Protein AF-A0A3A5L560-F1 (afdb_monomer)

Structure (mmCIF, N/CA/C/O backbone):
data_AF-A0A3A5L560-F1
#
_entry.id   AF-A0A3A5L560-F1
#
loop_
_atom_site.group_PDB
_atom_site.id
_atom_site.type_symbol
_atom_site.label_atom_id
_atom_site.label_alt_id
_atom_site.label_comp_id
_atom_site.label_asym_id
_atom_site.label_entity_id
_atom_site.label_seq_id
_atom_site.pdbx_PDB_ins_code
_atom_site.Cartn_x
_atom_site.Cartn_y
_atom_site.Cartn_z
_atom_site.occupancy
_atom_site.B_iso_or_equiv
_atom_site.auth_seq_id
_atom_site.auth_comp_id
_atom_site.auth_asym_id
_atom_site.auth_atom_id
_atom_site.pdbx_PDB_model_num
ATOM 1 N N . MET A 1 1 ? 3.847 25.714 -6.279 1.00 70.25 1 MET A N 1
ATOM 2 C CA . MET A 1 1 ? 3.302 24.341 -6.304 1.00 70.25 1 MET A CA 1
ATOM 3 C C . MET A 1 1 ? 4.358 23.469 -5.658 1.00 70.25 1 MET A C 1
ATOM 5 O O . MET A 1 1 ? 5.496 23.579 -6.091 1.00 70.25 1 MET A O 1
ATOM 9 N N . GLY A 1 2 ? 4.025 22.752 -4.581 1.00 91.38 2 GLY A N 1
ATOM 10 C CA . GLY A 1 2 ? 4.997 21.908 -3.873 1.00 91.38 2 GLY A CA 1
ATOM 11 C C . GLY A 1 2 ? 5.401 20.691 -4.706 1.00 91.38 2 GLY A C 1
ATOM 12 O O . GLY A 1 2 ? 4.668 20.297 -5.620 1.00 91.38 2 GLY A O 1
ATOM 13 N N . LYS A 1 3 ? 6.549 20.093 -4.386 1.00 93.88 3 LYS A N 1
ATOM 14 C CA . LYS A 1 3 ? 7.107 18.926 -5.090 1.00 93.88 3 LYS A CA 1
ATOM 15 C C . LYS A 1 3 ? 6.151 17.739 -5.115 1.00 93.88 3 LYS A C 1
ATOM 17 O O . LYS A 1 3 ? 5.988 17.129 -6.163 1.00 93.88 3 LYS A O 1
ATOM 22 N N . ALA A 1 4 ? 5.452 17.468 -4.008 1.00 94.12 4 ALA A N 1
ATOM 23 C CA . ALA A 1 4 ? 4.474 16.381 -3.933 1.00 94.12 4 ALA A CA 1
ATOM 24 C C . ALA A 1 4 ? 3.398 16.479 -5.029 1.00 94.12 4 ALA A C 1
ATOM 26 O O . ALA A 1 4 ? 3.072 15.490 -5.679 1.00 94.12 4 ALA A O 1
ATOM 27 N N . THR A 1 5 ? 2.863 17.683 -5.252 1.00 95.62 5 THR A N 1
ATOM 28 C CA . THR A 1 5 ? 1.867 17.950 -6.297 1.00 95.62 5 THR A CA 1
ATOM 29 C C . THR A 1 5 ? 2.475 17.922 -7.695 1.00 95.62 5 THR A C 1
ATOM 31 O O . THR A 1 5 ? 1.837 17.431 -8.622 1.00 95.62 5 THR A O 1
ATOM 34 N N . ASP A 1 6 ? 3.680 18.471 -7.875 1.00 95.06 6 ASP A N 1
ATOM 35 C CA . ASP A 1 6 ? 4.333 18.480 -9.190 1.00 95.06 6 ASP A CA 1
ATOM 36 C C . ASP A 1 6 ? 4.638 17.052 -9.656 1.00 95.06 6 ASP A C 1
ATOM 38 O O . ASP A 1 6 ? 4.265 16.691 -10.766 1.00 95.06 6 ASP A O 1
ATOM 42 N N . GLU A 1 7 ? 5.188 16.208 -8.780 1.00 94.00 7 GLU A N 1
ATOM 43 C CA . GLU A 1 7 ? 5.468 14.797 -9.071 1.00 94.00 7 GLU A CA 1
ATOM 44 C C . GLU A 1 7 ? 4.196 13.985 -9.347 1.00 94.00 7 GLU A C 1
ATOM 46 O O . GLU A 1 7 ? 4.206 13.111 -10.209 1.00 94.00 7 GLU A O 1
ATOM 51 N N . PHE A 1 8 ? 3.088 14.287 -8.661 1.00 95.56 8 PHE A N 1
ATOM 52 C CA . PHE A 1 8 ? 1.801 13.631 -8.911 1.00 95.56 8 PHE A CA 1
ATOM 53 C C . PHE A 1 8 ? 1.216 14.000 -10.283 1.00 95.56 8 PHE A C 1
ATOM 55 O O . PHE A 1 8 ? 0.609 13.169 -10.955 1.00 95.56 8 PHE A O 1
ATOM 62 N N . ARG A 1 9 ? 1.399 15.250 -10.721 1.00 95.88 9 ARG A N 1
ATOM 63 C CA . ARG A 1 9 ? 0.855 15.763 -11.991 1.00 95.88 9 ARG A CA 1
ATOM 64 C C . ARG A 1 9 ? 1.795 15.581 -13.182 1.00 95.88 9 ARG A C 1
ATOM 66 O O . ARG A 1 9 ? 1.352 15.738 -14.316 1.00 95.88 9 ARG A O 1
ATOM 73 N N . LYS A 1 10 ? 3.086 15.349 -12.936 1.00 92.81 10 LYS A N 1
ATOM 74 C CA . LYS A 1 10 ? 4.141 15.282 -13.954 1.00 92.81 10 LYS A CA 1
ATOM 75 C C . LYS A 1 10 ? 5.184 14.230 -13.596 1.00 92.81 10 LYS A C 1
ATOM 77 O O . LYS A 1 10 ? 6.351 14.545 -13.355 1.00 92.81 10 LYS A O 1
ATOM 82 N N . ARG A 1 11 ? 4.780 12.967 -13.581 1.00 86.12 11 ARG A N 1
ATOM 83 C CA . ARG A 1 11 ? 5.728 11.866 -13.405 1.00 86.12 11 ARG A CA 1
ATOM 84 C C . ARG A 1 11 ? 6.381 11.529 -14.735 1.00 86.12 11 ARG A C 1
ATOM 86 O O . ARG A 1 11 ? 5.672 11.348 -15.716 1.00 86.12 11 ARG A O 1
ATOM 93 N N . ASP A 1 12 ? 7.707 11.441 -14.778 1.00 82.75 12 ASP A N 1
ATOM 94 C CA . ASP A 1 12 ? 8.403 10.925 -15.962 1.00 82.75 12 ASP A CA 1
ATOM 95 C C . ASP A 1 12 ? 7.955 9.478 -16.219 1.00 82.75 12 ASP A C 1
ATOM 97 O O . ASP A 1 12 ? 7.990 8.641 -15.316 1.00 82.75 12 ASP A O 1
ATOM 101 N N . ASN A 1 13 ? 7.496 9.198 -17.435 1.00 78.81 13 ASN A N 1
ATOM 102 C CA . ASN A 1 13 ? 6.993 7.887 -17.837 1.00 78.81 13 ASN A CA 1
ATOM 103 C C . ASN A 1 13 ? 8.085 6.957 -18.390 1.00 78.81 13 ASN A C 1
ATOM 105 O O . ASN A 1 13 ? 7.771 5.980 -19.075 1.00 78.81 13 ASN A O 1
ATOM 109 N N . GLU A 1 14 ? 9.358 7.293 -18.159 1.00 75.44 14 GLU A N 1
ATOM 110 C CA . GLU A 1 14 ? 10.564 6.583 -18.612 1.00 75.44 14 GLU A CA 1
ATOM 111 C C . GLU A 1 14 ? 10.740 6.554 -20.145 1.00 75.44 14 GLU A C 1
ATOM 113 O O . GLU A 1 14 ? 11.771 6.118 -20.655 1.00 75.44 14 GLU A O 1
ATOM 118 N N . LYS A 1 15 ? 9.755 7.050 -20.904 1.00 73.75 15 LYS A N 1
ATOM 119 C CA . LYS A 1 15 ? 9.735 7.114 -22.374 1.00 73.75 15 LYS A CA 1
ATOM 120 C C . LYS A 1 15 ? 9.919 8.539 -22.895 1.00 73.75 15 LYS A C 1
ATOM 122 O O . LYS A 1 15 ? 9.668 8.795 -24.073 1.00 73.75 15 LYS A O 1
ATOM 127 N N . GLY A 1 16 ? 10.350 9.464 -22.036 1.00 72.19 16 GLY A N 1
ATOM 128 C CA . GLY A 1 16 ? 10.574 10.866 -22.389 1.00 72.19 16 GLY A CA 1
ATOM 129 C C . GLY A 1 16 ? 9.298 11.710 -22.436 1.00 72.19 16 GLY A C 1
ATOM 130 O O . GLY A 1 16 ? 9.260 12.718 -23.142 1.00 72.19 16 GLY A O 1
ATOM 131 N N . GLY A 1 17 ? 8.250 11.305 -21.714 1.00 83.38 17 GLY A N 1
ATOM 132 C CA . GLY A 1 17 ? 7.018 12.068 -21.522 1.00 83.38 17 GLY A CA 1
ATOM 133 C C . GLY A 1 17 ? 6.608 12.138 -20.052 1.00 83.38 17 GLY A C 1
ATOM 134 O O . GLY A 1 17 ? 7.238 11.533 -19.190 1.00 83.38 17 GLY A O 1
ATOM 135 N N . PHE A 1 18 ? 5.530 12.870 -19.772 1.00 88.88 18 PHE A N 1
ATOM 136 C CA . PHE A 1 18 ? 4.967 12.972 -18.427 1.00 88.88 18 PHE A CA 1
ATOM 137 C C . PHE A 1 18 ? 3.609 12.274 -18.351 1.00 88.88 18 PHE A C 1
ATOM 139 O O . PHE A 1 18 ? 2.802 12.391 -19.272 1.00 88.88 18 PHE A O 1
ATOM 146 N N . GLU A 1 19 ? 3.358 11.584 -17.245 1.00 91.12 19 GLU A N 1
ATOM 147 C CA . GLU A 1 19 ? 2.057 11.052 -16.855 1.00 91.12 19 GLU A CA 1
ATOM 148 C C . GLU A 1 19 ? 1.469 11.895 -15.716 1.00 91.12 19 GLU A C 1
ATOM 150 O O . GLU A 1 19 ? 2.145 12.215 -14.734 1.00 91.12 19 GLU A O 1
ATOM 155 N N . ASP A 1 20 ? 0.192 12.252 -15.855 1.00 95.00 20 ASP A N 1
ATOM 156 C CA . ASP A 1 20 ? -0.577 12.947 -14.825 1.00 95.00 20 ASP A CA 1
ATOM 157 C C . ASP A 1 20 ? -1.420 11.922 -14.059 1.00 95.00 20 ASP A C 1
ATOM 159 O O . ASP A 1 20 ? -2.292 11.256 -14.623 1.00 95.00 20 ASP A O 1
ATOM 163 N N . CYS A 1 21 ? -1.183 11.775 -12.754 1.00 94.50 21 CYS A N 1
ATOM 164 C CA . CYS A 1 21 ? -1.896 10.801 -11.927 1.00 94.50 21 CYS A CA 1
ATOM 165 C C . CYS A 1 21 ? -3.366 11.169 -11.681 1.00 94.50 21 CYS A C 1
ATOM 167 O O . CYS A 1 21 ? -4.126 10.351 -11.152 1.00 94.50 21 CYS A O 1
ATOM 169 N N . ARG A 1 22 ? -3.808 12.368 -12.079 1.00 96.31 22 ARG A N 1
ATOM 170 C CA . ARG A 1 22 ? -5.232 12.734 -12.107 1.00 96.31 22 ARG A CA 1
ATOM 171 C C . ARG A 1 22 ? -5.961 12.080 -13.271 1.00 96.31 22 ARG A C 1
ATOM 173 O O . ARG A 1 22 ? -7.173 11.881 -13.192 1.00 96.31 22 ARG A O 1
ATOM 180 N N . GLU A 1 23 ? -5.241 11.715 -14.327 1.00 96.44 23 GLU A N 1
ATOM 181 C CA . GLU A 1 23 ? -5.817 10.989 -15.448 1.00 96.44 23 GLU A CA 1
ATOM 182 C C . GLU A 1 23 ? -6.220 9.577 -15.027 1.00 96.44 23 GLU A C 1
ATOM 184 O O . GLU A 1 23 ? -5.583 8.915 -14.205 1.00 96.44 23 GLU A O 1
ATOM 189 N N . PHE A 1 24 ? -7.322 9.105 -15.606 1.00 96.12 24 PHE A N 1
ATOM 190 C CA . PHE A 1 24 ? -7.907 7.824 -15.230 1.00 96.12 24 PHE A CA 1
ATOM 191 C C . PHE A 1 24 ? -6.956 6.647 -15.490 1.00 96.12 24 PHE A C 1
ATOM 193 O O . PHE A 1 24 ? -6.899 5.731 -14.677 1.00 96.12 24 PHE A O 1
ATOM 200 N N . SER A 1 25 ? -6.203 6.690 -16.592 1.00 93.38 25 SER A N 1
ATOM 201 C CA . SER A 1 25 ? -5.331 5.614 -17.085 1.00 93.38 25 SER A CA 1
ATOM 202 C C . SER A 1 25 ? -4.000 5.459 -16.347 1.00 93.38 25 SER A C 1
ATOM 204 O O . SER A 1 25 ? -3.239 4.550 -16.675 1.00 93.38 25 SER A O 1
ATOM 206 N N . THR A 1 26 ? -3.705 6.325 -15.382 1.00 92.12 26 THR A N 1
ATOM 207 C CA . THR A 1 26 ? -2.388 6.397 -14.741 1.00 92.12 26 THR A CA 1
ATOM 208 C C . THR A 1 26 ? -2.380 5.620 -13.428 1.00 92.12 26 THR A C 1
ATOM 210 O O . THR A 1 26 ? -3.301 5.749 -12.612 1.00 92.12 26 THR A O 1
ATOM 213 N N . TRP A 1 27 ? -1.341 4.821 -13.184 1.00 91.38 27 TRP A N 1
ATOM 214 C CA . TRP A 1 27 ? -1.143 4.176 -11.884 1.00 91.38 27 TRP A CA 1
ATOM 215 C C . TRP A 1 27 ? -0.628 5.166 -10.845 1.00 91.38 27 TRP A C 1
ATOM 217 O O . TRP A 1 27 ? 0.133 6.076 -11.154 1.00 91.38 27 TRP A O 1
ATOM 227 N N . TYR A 1 28 ? -1.033 4.967 -9.594 1.00 92.50 28 TYR A N 1
ATOM 228 C CA . TYR A 1 28 ? -0.389 5.660 -8.483 1.00 92.50 28 TYR A CA 1
ATOM 229 C C . TYR A 1 28 ? 0.995 5.064 -8.251 1.00 92.50 28 TYR A C 1
ATOM 231 O O . TYR A 1 28 ? 1.175 3.849 -8.375 1.00 92.50 28 TYR A O 1
ATOM 239 N N . ASP A 1 29 ? 1.941 5.917 -7.876 1.00 89.94 29 ASP A N 1
ATOM 240 C CA . ASP A 1 29 ? 3.234 5.477 -7.373 1.00 89.94 29 ASP A CA 1
ATOM 241 C C . ASP A 1 29 ? 3.173 5.217 -5.861 1.00 89.94 29 ASP A C 1
ATOM 243 O O . ASP A 1 29 ? 2.238 5.602 -5.147 1.00 89.94 29 ASP A O 1
ATOM 247 N N . ASN A 1 30 ? 4.178 4.506 -5.362 1.00 89.62 30 ASN A N 1
ATOM 248 C CA . ASN A 1 30 ? 4.350 4.219 -3.946 1.00 89.62 30 ASN A CA 1
ATOM 249 C C . ASN A 1 30 ? 4.446 5.506 -3.112 1.00 89.62 30 ASN A C 1
ATOM 251 O O . ASN A 1 30 ? 3.824 5.591 -2.050 1.00 89.62 30 ASN A O 1
ATOM 255 N N . GLU A 1 31 ? 5.162 6.518 -3.604 1.00 91.88 31 GLU A N 1
ATOM 256 C CA . GLU A 1 31 ? 5.331 7.794 -2.908 1.00 91.88 31 GLU A CA 1
ATOM 257 C C . GLU A 1 31 ? 4.018 8.578 -2.818 1.00 91.88 31 GLU A C 1
ATOM 259 O O . GLU A 1 31 ? 3.736 9.185 -1.784 1.00 91.88 31 GLU A O 1
ATOM 264 N N . ASP A 1 32 ? 3.155 8.496 -3.835 1.00 94.62 32 ASP A N 1
ATOM 265 C CA . ASP A 1 32 ? 1.821 9.109 -3.784 1.00 94.62 32 ASP A CA 1
ATOM 266 C C . ASP A 1 32 ? 0.988 8.487 -2.667 1.00 94.62 32 ASP A C 1
ATOM 268 O O . ASP A 1 32 ? 0.388 9.190 -1.852 1.00 94.62 32 ASP A O 1
ATOM 272 N N . ALA A 1 33 ? 0.981 7.154 -2.596 1.00 95.88 33 ALA A N 1
ATOM 273 C CA . ALA A 1 33 ? 0.238 6.427 -1.580 1.00 95.88 33 ALA A CA 1
ATOM 274 C C . ALA A 1 33 ? 0.759 6.720 -0.165 1.00 95.88 33 ALA A C 1
ATOM 276 O O . ALA A 1 33 ? -0.054 6.946 0.732 1.00 95.88 33 ALA A O 1
ATOM 277 N N . LYS A 1 34 ? 2.086 6.782 0.028 1.00 95.69 34 LYS A N 1
ATOM 278 C CA . LYS A 1 34 ? 2.720 7.187 1.295 1.00 95.69 34 LYS A CA 1
ATOM 279 C C . LYS A 1 34 ? 2.286 8.591 1.709 1.00 95.69 34 LYS A C 1
ATOM 281 O O . LYS A 1 34 ? 1.769 8.779 2.807 1.00 95.69 34 LYS A O 1
ATOM 286 N N . ARG A 1 35 ? 2.417 9.576 0.821 1.00 97.50 35 ARG A N 1
ATOM 287 C CA . ARG A 1 35 ? 2.067 10.975 1.116 1.00 97.50 35 ARG A CA 1
ATOM 288 C C . ARG A 1 35 ? 0.579 11.132 1.426 1.00 97.50 35 ARG A C 1
ATOM 290 O O . ARG A 1 35 ? 0.238 11.759 2.423 1.00 97.50 35 ARG A O 1
ATOM 297 N N . ILE A 1 36 ? -0.305 10.514 0.639 1.00 98.44 36 ILE A N 1
ATOM 298 C CA . ILE A 1 36 ? -1.756 10.585 0.866 1.00 98.44 36 ILE A CA 1
ATOM 299 C C . ILE A 1 36 ? -2.133 9.904 2.187 1.00 98.44 36 ILE A C 1
ATOM 301 O O . ILE A 1 36 ? -2.845 10.504 2.991 1.00 98.44 36 ILE A O 1
ATOM 305 N N . ALA A 1 37 ? -1.652 8.684 2.452 1.00 98.06 37 ALA A N 1
ATOM 306 C CA . ALA A 1 37 ? -1.950 7.970 3.696 1.00 98.06 37 ALA A CA 1
ATOM 307 C C . ALA A 1 37 ? -1.434 8.727 4.931 1.00 98.06 37 ALA A C 1
ATOM 309 O O . ALA A 1 37 ? -2.156 8.848 5.925 1.00 98.06 37 ALA A O 1
ATOM 310 N N . TRP A 1 38 ? -0.227 9.291 4.846 1.00 97.81 38 TRP A N 1
ATOM 311 C CA . TRP A 1 38 ? 0.337 10.165 5.870 1.00 97.81 38 TRP A CA 1
ATOM 312 C C . TRP A 1 38 ? -0.556 11.384 6.124 1.00 97.81 38 TRP A C 1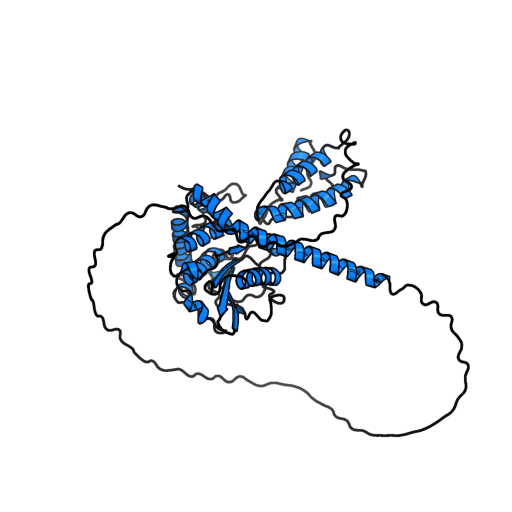
ATOM 314 O O . TRP A 1 38 ? -0.947 11.623 7.265 1.00 97.81 38 TRP A O 1
ATOM 324 N N . THR A 1 39 ? -0.958 12.114 5.076 1.00 97.56 39 THR A N 1
ATOM 325 C CA . THR A 1 39 ? -1.832 13.292 5.202 1.00 97.56 39 THR A CA 1
ATOM 326 C C . THR A 1 39 ? -3.200 12.940 5.789 1.00 97.56 39 THR A C 1
ATOM 328 O O . THR A 1 39 ? -3.719 13.680 6.624 1.00 97.56 39 THR A O 1
ATOM 331 N N . LEU A 1 40 ? -3.797 11.815 5.384 1.00 97.31 40 LEU A N 1
ATOM 332 C CA . LEU A 1 40 ? -5.066 11.340 5.944 1.00 97.31 40 LEU A CA 1
ATOM 333 C C . LEU A 1 40 ? -4.952 11.093 7.453 1.00 97.31 40 LEU A C 1
ATOM 335 O O . LEU A 1 40 ? -5.845 11.470 8.209 1.00 97.31 40 LEU A O 1
ATOM 339 N N . PHE A 1 41 ? -3.846 10.495 7.895 1.00 96.88 41 PHE A N 1
ATOM 340 C CA . PHE A 1 41 ? -3.614 10.170 9.298 1.00 96.88 41 PHE A CA 1
ATOM 341 C C . PHE A 1 41 ? -3.286 11.392 10.160 1.00 96.88 41 PHE A C 1
ATOM 343 O O . PHE A 1 41 ? -3.834 11.547 11.253 1.00 96.88 41 PHE A O 1
ATOM 350 N N . THR A 1 42 ? -2.407 12.280 9.693 1.00 94.88 42 THR A N 1
ATOM 351 C CA . THR A 1 42 ? -1.960 13.442 10.479 1.00 94.88 42 THR A CA 1
ATOM 352 C C . THR A 1 42 ? -3.071 14.460 10.706 1.00 94.88 42 THR A C 1
ATOM 354 O O . THR A 1 42 ? -3.067 15.134 11.736 1.00 94.88 42 THR A O 1
ATOM 357 N N . ARG A 1 43 ? -4.065 14.510 9.811 1.00 93.94 43 ARG A N 1
ATOM 358 C CA . ARG A 1 43 ? -5.274 15.337 9.945 1.00 93.94 43 ARG A CA 1
ATOM 359 C C . ARG A 1 43 ? -6.300 14.805 10.947 1.00 93.94 43 ARG A C 1
ATOM 361 O O . ARG A 1 43 ? -7.245 15.526 11.267 1.00 93.94 43 ARG A O 1
ATOM 368 N N . LEU A 1 44 ? -6.156 13.573 11.439 1.00 93.19 44 LEU A N 1
ATOM 369 C CA . LEU A 1 44 ? -7.069 13.048 12.452 1.00 93.19 44 LEU A CA 1
ATOM 370 C C . LEU A 1 44 ? -6.916 13.817 13.774 1.00 93.19 44 LEU A C 1
ATOM 372 O O . LEU A 1 44 ? -5.789 14.095 14.192 1.00 93.19 44 LEU A O 1
ATOM 376 N N . PRO A 1 45 ? -8.023 14.086 14.492 1.00 89.62 45 PRO A N 1
ATOM 377 C CA . PRO A 1 45 ? -7.962 14.669 15.825 1.00 89.62 45 PRO A CA 1
ATOM 378 C C . PRO A 1 45 ? -7.131 13.800 16.776 1.00 89.62 45 PRO A C 1
ATOM 380 O O . PRO A 1 45 ? -7.433 12.618 16.989 1.00 89.62 45 PRO A O 1
ATOM 383 N N . GLU A 1 46 ? -6.104 14.406 17.369 1.00 77.06 46 GLU A N 1
ATOM 384 C CA . GLU A 1 46 ? -5.111 13.732 18.212 1.00 77.06 46 GLU A CA 1
ATOM 385 C C . GLU A 1 46 ? -5.730 13.037 19.433 1.00 77.06 46 GLU A C 1
ATOM 387 O O . GLU A 1 46 ? -5.344 11.925 19.782 1.00 77.06 46 GLU A O 1
ATOM 392 N N . SER A 1 47 ? -6.744 13.651 20.044 1.00 70.81 47 SER A N 1
ATOM 393 C CA . SER A 1 47 ? -7.260 13.268 21.363 1.00 70.81 47 SER A CA 1
ATOM 394 C C . SER A 1 47 ? -8.334 12.175 21.377 1.00 70.81 47 SER A C 1
ATOM 396 O O . SER A 1 47 ? -8.756 11.773 22.460 1.00 70.81 47 SER A O 1
ATOM 398 N N . LYS A 1 48 ? -8.814 11.688 20.222 1.00 70.31 48 LYS A N 1
ATOM 399 C CA . LYS A 1 48 ? -9.897 10.680 20.185 1.00 70.31 48 LYS A CA 1
ATOM 400 C C . LYS A 1 48 ? -9.707 9.594 19.143 1.00 70.31 48 LYS A C 1
ATOM 402 O O . LYS A 1 48 ? -9.837 8.422 19.469 1.00 70.31 48 LYS A O 1
ATOM 407 N N . THR A 1 49 ? -9.418 9.976 17.903 1.00 82.31 49 THR A N 1
ATOM 408 C CA . THR A 1 49 ? -9.402 9.014 16.798 1.00 82.31 49 THR A CA 1
ATOM 409 C C . THR A 1 49 ? -7.990 8.532 16.532 1.00 82.31 49 THR A C 1
ATOM 411 O O . THR A 1 49 ? -7.771 7.329 16.522 1.00 82.31 49 THR A O 1
ATOM 414 N N . ARG A 1 50 ? -7.010 9.440 16.414 1.00 92.56 50 ARG A N 1
ATOM 415 C CA . ARG A 1 50 ? -5.630 9.082 16.045 1.00 92.56 50 ARG A CA 1
ATOM 416 C C . ARG A 1 50 ? -4.968 8.117 17.033 1.00 92.56 50 ARG A C 1
ATOM 418 O O . ARG A 1 50 ? -4.294 7.192 16.604 1.00 92.56 50 ARG A O 1
ATOM 425 N N . ALA A 1 51 ? -5.219 8.287 18.333 1.00 93.12 51 ALA A N 1
ATOM 426 C CA . ALA A 1 51 ? -4.674 7.428 19.389 1.00 93.12 51 ALA A CA 1
ATOM 427 C C . ALA A 1 51 ? -5.131 5.956 19.304 1.00 93.12 51 ALA A C 1
ATOM 429 O O . ALA A 1 51 ? -4.479 5.082 19.868 1.00 93.12 51 ALA A O 1
ATOM 430 N N . LEU A 1 52 ? -6.230 5.664 18.597 1.00 95.31 52 LEU A N 1
ATOM 431 C CA . LEU A 1 52 ? -6.708 4.293 18.396 1.00 95.31 52 LEU A CA 1
ATOM 432 C C . LEU A 1 52 ? -5.905 3.532 17.338 1.00 95.31 52 LEU A C 1
ATOM 434 O O . LEU A 1 52 ? -6.071 2.320 17.206 1.00 95.31 52 LEU A O 1
ATOM 438 N N . PHE A 1 53 ? -5.077 4.225 16.561 1.00 96.81 53 PHE A N 1
ATOM 439 C CA . PHE A 1 53 ? -4.411 3.673 15.394 1.00 96.81 53 PHE A CA 1
ATOM 440 C C . PHE A 1 53 ? -2.898 3.667 15.582 1.00 96.81 53 PHE A C 1
ATOM 442 O O . PHE A 1 53 ? -2.301 4.649 16.025 1.00 96.81 53 PHE A O 1
ATOM 449 N N . LEU A 1 54 ? -2.266 2.577 15.157 1.00 95.94 54 LEU A N 1
ATOM 450 C CA . LEU A 1 54 ? -0.873 2.641 14.750 1.00 95.94 54 LEU A CA 1
ATOM 451 C C . LEU A 1 54 ? -0.798 3.480 13.456 1.00 95.94 54 LEU A C 1
ATOM 453 O O . LEU A 1 54 ? -1.716 3.386 12.632 1.00 95.94 54 LEU A O 1
ATOM 457 N N . PRO A 1 55 ? 0.259 4.288 13.254 1.00 95.25 55 PRO A N 1
ATOM 458 C CA . PRO A 1 55 ? 0.521 4.954 11.980 1.00 95.25 55 PRO A CA 1
ATOM 459 C C . PRO A 1 55 ? 0.304 4.023 10.772 1.00 95.25 55 PRO A C 1
ATOM 461 O O . PRO A 1 55 ? 0.898 2.939 10.764 1.00 95.25 55 PRO A O 1
ATOM 464 N N . PRO A 1 56 ? -0.524 4.396 9.767 1.00 96.94 56 PRO A N 1
ATOM 465 C CA . PRO A 1 56 ? -0.744 3.558 8.597 1.00 96.94 56 PRO A CA 1
ATOM 466 C C . PRO A 1 56 ? 0.566 3.293 7.877 1.00 96.94 56 PRO A C 1
ATOM 468 O O . PRO A 1 56 ? 1.317 4.230 7.623 1.00 96.94 56 PRO A O 1
ATOM 471 N N . GLN A 1 57 ? 0.805 2.040 7.504 1.00 95.94 57 GLN A N 1
ATOM 472 C CA . GLN A 1 57 ? 2.020 1.648 6.794 1.00 95.94 57 GLN A CA 1
ATOM 473 C C . GLN A 1 57 ? 1.736 1.390 5.324 1.00 95.94 57 GLN A C 1
ATOM 475 O O . GLN A 1 57 ? 0.690 0.858 4.961 1.00 95.94 57 GLN A O 1
ATOM 480 N N . VAL A 1 58 ? 2.663 1.779 4.459 1.00 93.25 58 VAL A N 1
ATOM 481 C CA . VAL A 1 58 ? 2.517 1.576 3.019 1.00 93.25 58 VAL A CA 1
ATOM 482 C C . VAL A 1 58 ? 3.724 0.771 2.558 1.00 93.25 58 VAL A C 1
ATOM 484 O O . VAL A 1 58 ? 4.814 1.295 2.341 1.00 93.25 58 VAL A O 1
ATOM 487 N N . VAL A 1 59 ? 3.520 -0.541 2.549 1.00 84.75 59 VAL A N 1
ATOM 488 C CA . VAL A 1 59 ? 4.552 -1.571 2.522 1.00 84.75 59 VAL A CA 1
ATOM 489 C C . VAL A 1 59 ? 4.775 -1.995 1.074 1.00 84.75 59 VAL A C 1
ATOM 491 O O . VAL A 1 59 ? 3.959 -2.708 0.485 1.00 84.75 59 VAL A O 1
ATOM 494 N N . PHE A 1 60 ? 5.875 -1.531 0.483 1.00 68.75 60 PHE A N 1
ATOM 495 C CA . PHE A 1 60 ? 6.174 -1.741 -0.932 1.00 68.75 60 PHE A CA 1
ATOM 496 C C . PHE A 1 60 ? 7.590 -2.247 -1.177 1.00 68.75 60 PHE A C 1
ATOM 498 O O . PHE A 1 60 ? 8.496 -1.939 -0.415 1.00 68.75 60 PHE A O 1
ATOM 505 N N . ASP A 1 61 ? 7.755 -2.919 -2.321 1.00 55.19 61 ASP A N 1
ATOM 506 C CA . ASP A 1 61 ? 9.015 -3.312 -2.959 1.00 55.19 61 ASP A CA 1
ATOM 507 C C . ASP A 1 61 ? 9.942 -4.257 -2.173 1.00 55.19 61 ASP A C 1
ATOM 509 O O . ASP A 1 61 ? 10.119 -4.190 -0.964 1.00 55.19 61 ASP A O 1
ATOM 513 N N . GLY A 1 62 ? 10.534 -5.216 -2.891 1.00 55.19 62 GLY A N 1
ATOM 514 C CA . GLY A 1 62 ? 11.387 -6.278 -2.340 1.00 55.19 62 GLY A CA 1
ATOM 515 C C . GLY A 1 62 ? 10.607 -7.407 -1.659 1.00 55.19 62 GLY A C 1
ATOM 516 O O . GLY A 1 62 ? 11.036 -8.556 -1.684 1.00 55.19 62 GLY A O 1
ATOM 517 N N . ILE A 1 63 ? 9.424 -7.113 -1.120 1.00 62.25 63 ILE A N 1
ATOM 518 C CA . ILE A 1 63 ? 8.539 -8.101 -0.485 1.00 62.25 63 ILE A CA 1
ATOM 519 C C . ILE A 1 63 ? 7.888 -9.048 -1.495 1.00 62.25 63 ILE A C 1
ATOM 521 O O . ILE A 1 63 ? 7.521 -10.151 -1.125 1.00 62.25 63 ILE A O 1
ATOM 525 N N . TYR A 1 64 ? 7.795 -8.681 -2.774 1.00 61.81 64 TYR A N 1
ATOM 526 C CA . TYR A 1 64 ? 7.217 -9.553 -3.807 1.00 61.81 64 TYR A CA 1
ATOM 527 C C . TYR A 1 64 ? 7.989 -10.873 -4.002 1.00 61.81 64 TYR A C 1
ATOM 529 O O . TYR A 1 64 ? 7.431 -11.826 -4.535 1.00 61.81 64 TYR A O 1
ATOM 537 N N . ASN A 1 65 ? 9.253 -10.943 -3.565 1.00 67.75 65 ASN A N 1
ATOM 538 C CA . ASN A 1 65 ? 10.041 -12.181 -3.543 1.00 67.75 65 ASN A CA 1
ATOM 539 C C . ASN A 1 65 ? 9.897 -12.964 -2.226 1.00 67.75 65 ASN A C 1
ATOM 541 O O . ASN A 1 65 ? 10.492 -14.027 -2.073 1.00 67.75 65 ASN A O 1
ATOM 545 N N . ARG A 1 66 ? 9.159 -12.425 -1.255 1.00 78.19 66 ARG A N 1
ATOM 546 C CA . ARG A 1 66 ? 8.966 -12.994 0.077 1.00 78.19 66 ARG A CA 1
ATOM 547 C C . ARG A 1 66 ? 7.524 -13.449 0.244 1.00 78.19 66 ARG A C 1
ATOM 549 O O . ARG A 1 66 ? 6.607 -12.969 -0.419 1.00 78.19 66 ARG A O 1
ATOM 556 N N . ASP A 1 67 ? 7.323 -14.390 1.156 1.00 86.12 67 ASP A N 1
ATOM 557 C CA . ASP A 1 67 ? 5.982 -14.848 1.491 1.00 86.12 67 ASP A CA 1
ATOM 558 C C . ASP A 1 67 ? 5.236 -13.742 2.251 1.00 86.12 67 ASP A C 1
ATOM 560 O O . ASP A 1 67 ? 5.691 -13.239 3.281 1.00 86.12 67 ASP A O 1
ATOM 564 N N . ILE A 1 68 ? 4.081 -13.339 1.728 1.00 88.19 68 ILE A N 1
ATOM 565 C CA . ILE A 1 68 ? 3.282 -12.265 2.319 1.00 88.19 68 ILE A CA 1
ATOM 566 C C . ILE A 1 68 ? 2.743 -12.635 3.709 1.00 88.19 68 ILE A C 1
ATOM 568 O O . ILE A 1 68 ? 2.547 -11.747 4.535 1.00 88.19 68 ILE A O 1
ATOM 572 N N . GLY A 1 69 ? 2.553 -13.925 4.006 1.00 91.12 69 GLY A N 1
ATOM 573 C CA . GLY A 1 69 ? 2.200 -14.403 5.338 1.00 91.12 69 GLY A CA 1
ATOM 574 C C . GLY A 1 69 ? 3.281 -14.079 6.370 1.00 91.12 69 GLY A C 1
ATOM 575 O O . GLY A 1 69 ? 2.944 -13.637 7.465 1.00 91.12 69 GLY A O 1
ATOM 576 N N . ASP A 1 70 ? 4.565 -14.189 6.010 1.00 91.56 70 ASP A N 1
ATOM 577 C CA . ASP A 1 70 ? 5.675 -13.794 6.893 1.00 91.56 70 ASP A CA 1
ATOM 578 C C . ASP A 1 70 ? 5.642 -12.289 7.189 1.00 91.56 70 ASP A C 1
ATOM 580 O O . ASP A 1 70 ? 5.747 -11.870 8.340 1.00 91.56 70 ASP A O 1
ATOM 584 N N . VAL A 1 71 ? 5.443 -11.464 6.157 1.00 91.81 71 VAL A N 1
ATOM 585 C CA . VAL A 1 71 ? 5.349 -10.003 6.309 1.00 91.81 71 VAL A CA 1
ATOM 586 C C . VAL A 1 71 ? 4.180 -9.616 7.206 1.00 91.81 71 VAL A C 1
ATOM 588 O O . VAL A 1 71 ? 4.329 -8.783 8.101 1.00 91.81 71 VAL A O 1
ATOM 591 N N . LEU A 1 72 ? 3.023 -10.240 6.994 1.00 94.25 72 LEU A N 1
ATOM 592 C CA . LEU A 1 72 ? 1.835 -10.008 7.803 1.00 94.25 72 LEU A CA 1
ATOM 593 C C . LEU A 1 72 ? 2.013 -10.507 9.243 1.00 94.25 72 LEU A C 1
ATOM 595 O O . LEU A 1 72 ? 1.549 -9.827 10.152 1.00 94.25 72 LEU A O 1
ATOM 599 N N . ASN A 1 73 ? 2.725 -11.613 9.480 1.00 95.38 73 ASN A N 1
ATOM 600 C CA . ASN A 1 73 ? 3.069 -12.067 10.832 1.00 95.38 73 ASN A CA 1
ATOM 601 C C . ASN A 1 73 ? 3.968 -11.066 11.558 1.00 95.38 73 ASN A C 1
ATOM 603 O O . ASN A 1 73 ? 3.692 -10.716 12.700 1.00 95.38 73 ASN A O 1
ATOM 607 N N . ILE A 1 74 ? 5.000 -10.544 10.893 1.00 94.62 74 ILE A N 1
ATOM 608 C CA . ILE A 1 74 ? 5.903 -9.544 11.483 1.00 94.62 74 ILE A CA 1
ATOM 609 C C . ILE A 1 74 ? 5.136 -8.257 11.818 1.00 94.62 74 ILE A C 1
ATOM 611 O O . ILE A 1 74 ? 5.289 -7.692 12.904 1.00 94.62 74 ILE A O 1
ATOM 615 N N . ALA A 1 75 ? 4.265 -7.815 10.909 1.00 95.38 75 ALA A N 1
ATOM 616 C CA . ALA A 1 75 ? 3.376 -6.679 11.124 1.00 95.38 75 ALA A CA 1
ATOM 617 C C . ALA A 1 75 ? 2.408 -6.918 12.302 1.00 95.38 75 ALA A C 1
ATOM 619 O O . ALA A 1 75 ? 2.237 -6.043 13.155 1.00 95.38 75 ALA A O 1
ATOM 620 N N . ALA A 1 76 ? 1.816 -8.112 12.384 1.00 96.31 76 ALA A N 1
ATOM 621 C CA . ALA A 1 76 ? 0.941 -8.531 13.473 1.00 96.31 76 ALA A CA 1
ATOM 622 C C . ALA A 1 76 ? 1.683 -8.580 14.819 1.00 96.31 76 ALA A C 1
ATOM 624 O O . ALA A 1 76 ? 1.167 -8.090 15.823 1.00 96.31 76 ALA A O 1
ATOM 625 N N . ASP A 1 77 ? 2.908 -9.105 14.850 1.00 95.56 77 ASP A N 1
ATOM 626 C CA . ASP A 1 77 ? 3.746 -9.202 16.048 1.00 95.56 77 ASP A CA 1
ATOM 627 C C . ASP A 1 77 ? 4.193 -7.848 16.571 1.00 95.56 77 ASP A C 1
ATOM 629 O O . ASP A 1 77 ? 4.214 -7.631 17.786 1.00 95.56 77 ASP A O 1
ATOM 633 N N . TRP A 1 78 ? 4.513 -6.909 15.681 1.00 94.81 78 TRP A N 1
ATOM 634 C CA . TRP A 1 78 ? 4.690 -5.525 16.098 1.00 94.81 78 TRP A CA 1
ATOM 635 C C . TRP A 1 78 ? 3.410 -5.012 16.734 1.00 94.81 78 TRP A C 1
ATOM 637 O O . TRP A 1 78 ? 3.408 -4.556 17.878 1.00 94.81 78 TRP A O 1
ATOM 647 N N . PHE A 1 79 ? 2.298 -5.115 16.018 1.00 96.50 79 PHE A N 1
ATOM 648 C CA . PHE A 1 79 ? 1.053 -4.529 16.466 1.00 96.50 79 PHE A CA 1
ATOM 649 C C . PHE A 1 79 ? 0.565 -5.105 17.803 1.00 96.50 79 PHE A C 1
ATOM 651 O O . PHE A 1 79 ? 0.086 -4.349 18.650 1.00 96.50 79 PHE A O 1
ATOM 658 N N . ARG A 1 80 ? 0.791 -6.395 18.074 1.00 94.94 80 ARG A N 1
ATOM 659 C CA . ARG A 1 80 ? 0.538 -7.035 19.380 1.00 94.94 80 ARG A CA 1
ATOM 660 C C . ARG A 1 80 ? 1.257 -6.346 20.541 1.00 94.94 80 ARG A C 1
ATOM 662 O O . ARG A 1 80 ? 0.690 -6.260 21.623 1.00 94.94 80 ARG A O 1
ATOM 669 N N . LYS A 1 81 ? 2.468 -5.825 20.322 1.00 94.88 81 LYS A N 1
ATOM 670 C CA . LYS A 1 81 ? 3.293 -5.163 21.352 1.00 94.88 81 LYS A CA 1
ATOM 671 C C . LYS A 1 81 ? 2.865 -3.720 21.641 1.00 94.88 81 LYS A C 1
ATOM 673 O O . LYS A 1 81 ? 3.382 -3.101 22.567 1.00 94.88 81 LYS A O 1
ATOM 678 N N . THR A 1 82 ? 1.956 -3.159 20.845 1.00 95.31 82 THR A N 1
ATOM 679 C CA . THR A 1 82 ? 1.455 -1.792 21.053 1.00 95.31 82 THR A CA 1
ATOM 680 C C . THR A 1 82 ? 0.501 -1.730 22.253 1.00 95.31 82 THR A C 1
ATOM 682 O O . THR 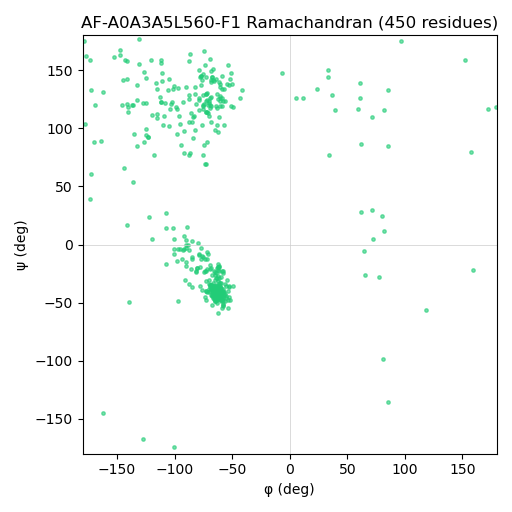A 1 82 ? -0.137 -2.740 22.566 1.00 95.31 82 THR A O 1
ATOM 685 N N . PRO A 1 83 ? 0.344 -0.564 22.912 1.00 94.75 83 PRO A N 1
ATOM 686 C CA . PRO A 1 83 ? -0.592 -0.407 24.025 1.00 94.75 83 PRO A CA 1
ATOM 687 C C . PRO A 1 83 ? -2.025 -0.838 23.684 1.00 94.75 83 PRO A C 1
ATOM 689 O O . PRO A 1 83 ? -2.456 -0.755 22.536 1.00 94.75 83 PRO A O 1
ATOM 692 N N . GLU A 1 84 ? -2.799 -1.235 24.695 1.00 91.50 84 GLU A N 1
ATOM 693 C CA . GLU A 1 84 ? -4.163 -1.761 24.505 1.00 91.50 84 GLU A CA 1
ATOM 694 C C . GLU A 1 84 ? -5.133 -0.750 23.874 1.00 91.50 84 GLU A C 1
ATOM 696 O O . GLU A 1 84 ? -6.021 -1.114 23.108 1.00 91.50 84 GLU A O 1
ATOM 701 N N . HIS A 1 85 ? -4.935 0.545 24.140 1.00 92.56 85 HIS A N 1
ATOM 702 C CA . HIS A 1 85 ? -5.748 1.599 23.532 1.00 92.56 85 HIS A CA 1
ATOM 703 C C . HIS A 1 85 ? -5.492 1.763 22.023 1.00 92.56 85 HIS A C 1
ATOM 705 O O . HIS A 1 85 ? -6.332 2.340 21.336 1.00 92.56 85 HIS A O 1
ATOM 711 N N . VAL A 1 86 ? -4.372 1.244 21.501 1.00 95.06 86 VAL A N 1
ATOM 712 C CA . VAL A 1 86 ? -4.098 1.168 20.063 1.00 95.06 86 VAL A CA 1
ATOM 713 C C . VAL A 1 86 ? -4.757 -0.101 19.531 1.00 95.06 86 VAL A C 1
ATOM 715 O O . VAL A 1 86 ? -4.297 -1.218 19.775 1.00 95.06 86 VAL A O 1
ATOM 718 N N . ARG A 1 87 ? -5.866 0.080 18.817 1.00 96.12 87 ARG A N 1
ATOM 719 C CA . ARG A 1 87 ? -6.802 -0.982 18.430 1.00 96.12 87 ARG A CA 1
ATOM 720 C C . ARG A 1 87 ? -6.763 -1.354 16.961 1.00 96.12 87 ARG A C 1
ATOM 722 O O . ARG A 1 87 ? -7.223 -2.441 16.612 1.00 96.12 87 ARG A O 1
ATOM 729 N N . TYR A 1 88 ? -6.184 -0.503 16.122 1.00 97.88 88 TYR A N 1
ATOM 730 C CA . TYR A 1 88 ? -6.171 -0.695 14.680 1.00 97.88 88 TYR A CA 1
ATOM 731 C C . TYR A 1 88 ? -4.776 -0.469 14.112 1.00 97.88 88 TYR A C 1
ATOM 733 O O . TYR A 1 88 ? -4.111 0.509 14.452 1.00 97.88 88 TYR A O 1
ATOM 741 N N . PHE A 1 89 ? -4.359 -1.332 13.196 1.00 98.06 89 PHE A N 1
ATOM 742 C CA . PHE A 1 89 ? -3.158 -1.127 12.403 1.00 98.06 89 PHE A CA 1
ATOM 743 C C . PHE A 1 89 ? -3.499 -1.205 10.908 1.00 98.06 89 PHE A C 1
ATOM 745 O O . PHE A 1 89 ? -3.579 -2.302 10.353 1.00 98.06 89 PHE A O 1
ATOM 752 N N . PRO A 1 90 ? -3.754 -0.048 10.269 1.00 98.25 90 PRO A N 1
ATOM 753 C CA . PRO A 1 90 ? -4.036 0.042 8.846 1.00 98.25 90 PRO A CA 1
ATOM 754 C C . PRO A 1 90 ? -2.750 -0.054 8.025 1.00 98.25 90 PRO A C 1
ATOM 756 O O . PRO A 1 90 ? -1.709 0.481 8.400 1.00 98.25 90 PRO A O 1
ATOM 759 N N . PHE A 1 91 ? -2.829 -0.696 6.868 1.00 97.44 91 PHE A N 1
ATOM 760 C CA . PHE A 1 91 ? -1.718 -0.772 5.938 1.00 97.44 91 PHE A CA 1
ATOM 761 C C . PHE A 1 91 ? -2.184 -0.934 4.490 1.00 97.44 91 PHE A C 1
ATOM 763 O O . PHE A 1 91 ? -3.315 -1.331 4.210 1.00 97.44 91 PHE A O 1
ATOM 770 N N . ILE A 1 92 ? -1.293 -0.625 3.558 1.00 95.38 92 ILE A N 1
ATOM 771 C CA . ILE A 1 92 ? -1.430 -0.892 2.126 1.00 95.38 92 ILE A CA 1
ATOM 772 C C . ILE A 1 92 ? -0.209 -1.694 1.690 1.00 95.38 92 ILE A C 1
ATOM 774 O O . ILE A 1 92 ? 0.895 -1.444 2.168 1.00 95.38 92 ILE A O 1
ATOM 778 N N . PHE A 1 93 ? -0.395 -2.641 0.777 1.00 91.69 93 PHE A N 1
ATOM 779 C CA . PHE A 1 93 ? 0.683 -3.453 0.222 1.00 91.69 93 PHE A CA 1
ATOM 780 C C . PHE A 1 93 ? 0.410 -3.838 -1.235 1.00 91.69 93 PHE A C 1
ATOM 782 O O . PHE A 1 93 ? -0.703 -3.672 -1.740 1.00 91.69 93 PHE A O 1
ATOM 789 N N . LYS A 1 94 ? 1.444 -4.349 -1.909 1.00 87.38 94 LYS A N 1
ATOM 790 C CA . LYS A 1 94 ? 1.398 -4.839 -3.294 1.00 87.38 94 LYS A CA 1
ATOM 791 C C . LYS A 1 94 ? 1.856 -6.299 -3.349 1.00 87.38 94 LYS A C 1
ATOM 793 O O . LYS A 1 94 ? 3.061 -6.535 -3.419 1.00 87.38 94 LYS A O 1
ATOM 798 N N . PRO A 1 95 ? 0.940 -7.279 -3.264 1.00 74.75 95 PRO A N 1
ATOM 799 C CA . PRO A 1 95 ? 1.332 -8.685 -3.167 1.00 74.75 95 PRO A CA 1
ATOM 800 C C . PRO A 1 95 ? 1.700 -9.332 -4.502 1.00 74.75 95 PRO A C 1
ATOM 802 O O . PRO A 1 95 ? 2.336 -10.379 -4.508 1.00 74.75 95 PRO A O 1
ATOM 805 N N . GLU A 1 96 ? 1.272 -8.760 -5.625 1.00 68.75 96 GLU A N 1
ATOM 806 C CA . GLU A 1 96 ? 1.508 -9.363 -6.935 1.00 68.75 96 GLU A CA 1
ATOM 807 C C . GLU A 1 96 ? 2.948 -9.137 -7.413 1.00 68.75 96 GLU A C 1
ATOM 809 O O . GLU A 1 96 ? 3.541 -8.074 -7.194 1.00 68.75 96 GLU A O 1
ATOM 814 N N . LEU A 1 97 ? 3.493 -10.138 -8.115 1.00 57.75 97 LEU A N 1
ATOM 815 C CA . LEU A 1 97 ? 4.742 -10.013 -8.866 1.00 57.75 97 LEU A CA 1
ATOM 816 C C . LEU A 1 97 ? 4.668 -8.765 -9.756 1.00 57.75 97 LEU A C 1
ATOM 818 O O . LEU A 1 97 ? 3.638 -8.481 -10.363 1.00 57.75 97 LEU A O 1
ATOM 822 N N . ALA A 1 98 ? 5.763 -8.012 -9.813 1.00 56.00 98 ALA A N 1
ATOM 823 C CA . ALA A 1 98 ? 5.837 -6.706 -10.469 1.00 56.00 98 ALA A CA 1
ATOM 824 C C . ALA A 1 98 ? 5.119 -5.535 -9.757 1.00 56.00 98 ALA A C 1
ATOM 826 O O . ALA A 1 98 ? 5.110 -4.426 -10.283 1.00 56.00 98 ALA A O 1
ATOM 827 N N . GLY A 1 99 ? 4.560 -5.723 -8.554 1.00 60.84 99 GLY A N 1
ATOM 828 C CA . GLY A 1 99 ? 4.044 -4.616 -7.738 1.00 60.84 99 GLY A CA 1
ATOM 829 C C . GLY A 1 99 ? 2.895 -3.834 -8.393 1.00 60.84 99 GLY A C 1
ATOM 830 O O . GLY A 1 99 ? 2.733 -2.637 -8.150 1.00 60.84 99 GLY A O 1
ATOM 831 N N . ALA A 1 100 ? 2.117 -4.483 -9.259 1.00 75.44 100 ALA A N 1
ATOM 832 C CA . ALA A 1 100 ? 1.147 -3.799 -10.113 1.00 75.44 100 ALA A CA 1
ATOM 833 C C . ALA A 1 100 ? -0.177 -3.465 -9.405 1.00 75.44 100 ALA A C 1
ATOM 835 O O . ALA A 1 100 ? -0.886 -2.552 -9.825 1.00 75.44 100 ALA A O 1
ATOM 836 N N . HIS A 1 101 ? -0.518 -4.184 -8.331 1.00 87.94 101 HIS A N 1
ATOM 837 C CA . HIS A 1 101 ? -1.851 -4.119 -7.736 1.00 87.94 101 HIS A CA 1
ATOM 838 C C . HIS A 1 101 ? -1.819 -3.773 -6.249 1.00 87.94 101 HIS A C 1
ATOM 840 O O . HIS A 1 101 ? -1.200 -4.472 -5.449 1.00 87.94 101 HIS A O 1
ATOM 846 N N . TYR A 1 102 ? -2.493 -2.682 -5.882 1.00 91.94 102 TYR A N 1
ATOM 847 C CA . TYR A 1 102 ? -2.621 -2.239 -4.495 1.00 91.94 102 TYR A CA 1
ATOM 848 C C . TYR A 1 102 ? -3.744 -2.990 -3.779 1.00 91.94 102 TYR A C 1
ATOM 850 O O . TYR A 1 102 ? -4.863 -3.097 -4.286 1.00 91.94 102 TYR A O 1
ATOM 858 N N . MET A 1 103 ? -3.455 -3.419 -2.556 1.00 94.06 103 MET A N 1
ATOM 859 C CA . MET A 1 103 ? -4.427 -3.930 -1.599 1.00 94.06 103 MET A CA 1
ATOM 860 C C . MET A 1 103 ? -4.304 -3.178 -0.280 1.00 94.06 103 MET A C 1
ATOM 862 O O . MET A 1 103 ? -3.215 -2.758 0.111 1.00 94.06 103 MET A O 1
ATOM 866 N N . ALA A 1 104 ? -5.422 -3.034 0.421 1.00 97.00 104 ALA A N 1
ATOM 867 C CA . ALA A 1 104 ? -5.467 -2.450 1.751 1.00 97.00 104 ALA A CA 1
ATOM 868 C C . ALA A 1 104 ? -5.813 -3.509 2.797 1.00 97.00 104 ALA A C 1
ATOM 870 O O . ALA A 1 104 ? -6.574 -4.442 2.536 1.00 97.00 104 ALA A O 1
ATOM 871 N N . GLY A 1 105 ? -5.281 -3.344 3.999 1.00 97.19 105 GLY A N 1
ATOM 872 C CA . GLY A 1 105 ? -5.557 -4.210 5.131 1.00 97.19 105 GLY A CA 1
ATOM 873 C C . GLY A 1 105 ? -5.618 -3.436 6.437 1.00 97.19 105 GLY A C 1
ATOM 874 O O . GLY A 1 105 ? -5.101 -2.325 6.549 1.00 97.19 105 GLY A O 1
ATOM 875 N N . VAL A 1 106 ? -6.281 -4.016 7.432 1.00 98.44 106 VAL A N 1
ATOM 876 C CA . VAL A 1 106 ? -6.286 -3.503 8.801 1.00 98.44 106 VAL A CA 1
ATOM 877 C C . VAL A 1 106 ? -6.235 -4.674 9.768 1.00 98.44 106 VAL A C 1
ATOM 879 O O . VAL A 1 106 ? -7.141 -5.510 9.776 1.00 98.44 106 VAL A O 1
ATOM 882 N N . PHE A 1 107 ? -5.207 -4.725 10.613 1.00 98.06 107 PHE A N 1
ATOM 883 C CA . PHE A 1 107 ? -5.260 -5.568 11.804 1.00 98.06 107 PHE A CA 1
ATOM 884 C C . PHE A 1 107 ? -6.115 -4.890 12.869 1.00 98.06 107 PHE A C 1
ATOM 886 O O . PHE A 1 107 ? -6.005 -3.685 13.101 1.00 98.06 107 PHE A O 1
ATOM 893 N N . VAL A 1 108 ? -6.962 -5.670 13.531 1.00 97.75 108 VAL A N 1
ATOM 894 C CA . VAL A 1 108 ? -7.921 -5.183 14.524 1.00 97.75 108 VAL A CA 1
ATOM 895 C C . VAL A 1 108 ? -7.754 -5.986 15.803 1.00 97.75 108 VAL A C 1
ATOM 897 O O . VAL A 1 108 ? -7.931 -7.205 15.775 1.00 97.75 108 VAL A O 1
ATOM 900 N N . LYS A 1 109 ? -7.468 -5.318 16.926 1.00 95.75 109 LYS A N 1
ATOM 901 C CA . LYS A 1 109 ? -7.538 -5.947 18.252 1.00 95.75 109 LYS A CA 1
ATOM 902 C C . LYS A 1 109 ? -8.999 -6.100 18.664 1.00 95.75 109 LYS A C 1
ATOM 904 O O . LYS A 1 109 ? -9.741 -5.115 18.784 1.00 95.75 109 LYS A O 1
ATOM 909 N N . VAL A 1 110 ? -9.406 -7.343 18.881 1.00 89.25 110 VAL A N 1
ATOM 910 C CA . VAL A 1 110 ? -10.756 -7.708 19.308 1.00 89.25 110 VAL A CA 1
ATOM 911 C C . VAL A 1 110 ? -10.662 -8.251 20.723 1.00 89.25 110 VAL A C 1
ATOM 913 O O . VAL A 1 110 ? -9.945 -9.220 20.975 1.00 89.25 110 VAL A O 1
ATOM 916 N N . ALA A 1 111 ? -11.391 -7.627 21.649 1.00 81.44 111 ALA A N 1
ATOM 917 C CA . ALA A 1 111 ? -11.432 -8.075 23.035 1.00 81.44 111 ALA A CA 1
ATOM 918 C C . ALA A 1 111 ? -11.786 -9.574 23.103 1.00 81.44 111 ALA A C 1
ATOM 920 O O . ALA A 1 111 ? -12.658 -10.039 22.370 1.00 81.44 111 ALA A O 1
ATOM 921 N N . ALA A 1 112 ? -11.086 -10.323 23.959 1.00 74.62 112 ALA A N 1
ATOM 922 C CA . ALA A 1 112 ? -11.195 -11.778 24.152 1.00 74.62 112 ALA A CA 1
ATOM 923 C C . ALA A 1 112 ? -10.779 -12.687 22.971 1.00 74.62 112 ALA A C 1
ATOM 925 O O . ALA A 1 112 ? -10.353 -13.810 23.219 1.00 74.62 112 ALA A O 1
ATOM 926 N N . LEU A 1 113 ? -10.852 -12.225 21.719 1.00 71.25 113 LEU A N 1
ATOM 927 C CA . LEU A 1 113 ? -10.502 -13.009 20.521 1.00 71.25 113 LEU A CA 1
ATOM 928 C C . LEU A 1 113 ? -9.075 -12.746 20.011 1.00 71.25 113 LEU A C 1
ATOM 930 O O . LEU A 1 113 ? -8.629 -13.369 19.052 1.00 71.25 113 LEU A O 1
ATOM 934 N N . GLY A 1 114 ? -8.355 -11.813 20.636 1.00 89.06 114 GLY A N 1
ATOM 935 C CA . GLY A 1 114 ? -7.007 -11.428 20.237 1.00 89.06 114 GLY A CA 1
ATOM 936 C C . GLY A 1 114 ? -7.036 -10.443 19.074 1.00 89.06 114 GLY A C 1
ATOM 937 O O . GLY A 1 114 ? -7.215 -9.241 19.275 1.00 89.06 114 GLY A O 1
ATOM 938 N N . MET A 1 115 ? -6.835 -10.929 17.851 1.00 94.88 115 MET A N 1
ATOM 939 C CA . MET A 1 115 ? -6.665 -10.083 16.670 1.00 94.88 115 MET A CA 1
ATOM 940 C C . MET A 1 115 ? -7.288 -10.714 15.432 1.00 94.88 115 MET A C 1
ATOM 942 O O . MET A 1 115 ? -7.160 -11.912 15.224 1.00 94.88 115 MET A O 1
ATOM 946 N N . LYS A 1 116 ? -7.903 -9.895 14.577 1.00 96.50 116 LYS A N 1
ATOM 947 C CA . LYS A 1 116 ? -8.349 -10.289 13.233 1.00 96.50 116 LYS A CA 1
ATOM 948 C C . LYS A 1 116 ? -7.690 -9.427 12.166 1.00 96.50 116 LYS A C 1
ATOM 950 O O . LYS A 1 116 ? -7.269 -8.303 12.447 1.00 96.50 116 LYS A O 1
ATOM 955 N N . LEU A 1 117 ? -7.652 -9.932 10.940 1.00 97.44 117 LEU A N 1
ATOM 956 C CA . LEU A 1 117 ? -7.186 -9.206 9.767 1.00 97.44 117 LEU A CA 1
ATOM 957 C C . LEU A 1 117 ? -8.362 -8.934 8.824 1.00 97.44 117 LEU A C 1
ATOM 959 O O . LEU A 1 117 ? -9.029 -9.858 8.370 1.00 97.44 117 LEU A O 1
ATOM 963 N N . VAL A 1 118 ? -8.606 -7.665 8.510 1.00 97.69 118 VAL A N 1
ATOM 964 C CA . VAL A 1 118 ? -9.583 -7.240 7.500 1.00 97.69 118 VAL A CA 1
ATOM 965 C C . VAL A 1 118 ? -8.828 -6.864 6.230 1.00 97.69 118 VAL A C 1
ATOM 967 O O . VAL A 1 118 ? -7.964 -5.993 6.282 1.00 97.69 118 VAL A O 1
ATOM 970 N N . LEU A 1 119 ? -9.144 -7.494 5.098 1.00 97.06 119 LEU A N 1
ATOM 971 C CA . LEU A 1 119 ? -8.513 -7.232 3.802 1.00 97.06 119 LEU A CA 1
ATOM 972 C C . LEU A 1 119 ? -9.509 -6.654 2.801 1.00 97.06 119 LEU A C 1
ATOM 974 O O . LEU A 1 119 ? -10.602 -7.180 2.595 1.00 97.06 119 LEU A O 1
ATOM 978 N N . PHE A 1 120 ? -9.089 -5.602 2.114 1.00 97.00 120 PHE A N 1
ATOM 979 C CA . PHE A 1 120 ? -9.814 -4.991 1.017 1.00 97.00 120 PHE A CA 1
ATOM 980 C C . PHE A 1 120 ? -8.967 -5.051 -0.253 1.00 97.00 120 PHE A C 1
ATOM 982 O O . PHE A 1 120 ? -7.945 -4.375 -0.388 1.00 97.00 120 PHE A O 1
ATOM 989 N N . ASN A 1 121 ? -9.422 -5.870 -1.196 1.00 95.62 121 ASN A N 1
ATOM 990 C CA . ASN A 1 121 ? -8.905 -5.906 -2.552 1.00 95.62 121 ASN A CA 1
ATOM 991 C C . ASN A 1 121 ? -9.918 -5.206 -3.471 1.00 95.62 121 ASN A C 1
ATOM 993 O O . ASN A 1 121 ? -11.031 -5.716 -3.624 1.00 95.62 121 ASN A O 1
ATOM 997 N N . PRO A 1 122 ? -9.560 -4.083 -4.118 1.00 96.06 122 PRO A N 1
ATOM 998 C CA . PRO A 1 122 ? -10.442 -3.411 -5.070 1.00 96.06 122 PRO A CA 1
ATOM 999 C C . PRO A 1 122 ? -10.955 -4.325 -6.194 1.00 96.06 122 PRO A C 1
ATOM 1001 O O . PRO A 1 122 ? -12.074 -4.131 -6.663 1.00 96.06 122 PRO A O 1
ATOM 1004 N N . ALA A 1 123 ? -10.176 -5.335 -6.596 1.00 94.06 123 ALA A N 1
ATOM 1005 C CA . ALA A 1 123 ? -10.538 -6.313 -7.624 1.00 94.06 123 ALA A CA 1
ATOM 1006 C C . ALA A 1 123 ? -11.369 -7.506 -7.095 1.00 94.06 123 ALA A C 1
ATOM 1008 O O . ALA A 1 123 ? -11.704 -8.413 -7.857 1.00 94.06 123 ALA A O 1
ATOM 1009 N N . GLY A 1 124 ? -11.734 -7.512 -5.808 1.00 91.94 124 GLY A N 1
ATOM 1010 C CA . GLY A 1 124 ? -12.549 -8.553 -5.179 1.00 91.94 124 GLY A CA 1
ATOM 1011 C C . GLY A 1 124 ? -11.736 -9.750 -4.689 1.00 91.94 124 GLY A C 1
ATOM 1012 O O . GLY A 1 124 ? -10.706 -9.591 -4.038 1.00 91.94 124 GLY A O 1
ATOM 1013 N N . GLN A 1 125 ? -12.217 -10.969 -4.946 1.00 83.56 125 GLN A N 1
ATOM 1014 C CA . GLN A 1 125 ? -11.604 -12.178 -4.387 1.00 83.56 125 GLN A CA 1
ATOM 1015 C C . GLN A 1 125 ? -10.107 -12.301 -4.694 1.00 83.56 125 GLN A C 1
ATOM 1017 O O . GLN A 1 125 ? -9.638 -12.065 -5.807 1.00 83.56 125 GLN A O 1
ATOM 1022 N N . ILE A 1 126 ? -9.362 -12.730 -3.679 1.00 71.50 126 ILE A N 1
ATOM 1023 C CA . ILE A 1 126 ? -7.908 -12.760 -3.699 1.00 71.50 126 ILE A CA 1
ATOM 1024 C C . ILE A 1 126 ? -7.431 -14.153 -4.136 1.00 71.50 126 ILE A C 1
ATOM 1026 O O . ILE A 1 126 ? -7.188 -15.021 -3.306 1.00 71.50 126 ILE A O 1
ATOM 1030 N N . LYS A 1 127 ? -7.330 -14.403 -5.447 1.00 69.75 127 LYS A N 1
ATOM 1031 C CA . LYS A 1 127 ? -6.970 -15.742 -5.963 1.00 69.75 127 LYS A CA 1
ATOM 1032 C C . LYS A 1 127 ? -5.495 -16.118 -5.785 1.00 69.75 127 LYS A C 1
ATOM 1034 O O . LYS A 1 127 ? -5.178 -17.301 -5.782 1.00 69.75 127 LYS A O 1
ATOM 1039 N N . HIS A 1 128 ? -4.605 -15.135 -5.649 1.00 71.62 128 HIS A N 1
ATOM 1040 C CA . HIS A 1 128 ? -3.151 -15.347 -5.709 1.00 71.62 128 HIS A CA 1
ATOM 1041 C C . HIS A 1 128 ? -2.401 -14.949 -4.433 1.00 71.62 128 HIS A C 1
ATOM 1043 O O . HIS A 1 128 ? -1.175 -15.003 -4.397 1.00 71.62 128 HIS A O 1
ATOM 1049 N N . LEU A 1 129 ? -3.112 -14.558 -3.373 1.00 81.62 129 LEU A N 1
ATOM 1050 C CA . LEU A 1 129 ? -2.481 -14.208 -2.105 1.00 81.62 129 LEU A CA 1
ATOM 1051 C C . LEU A 1 129 ? -2.320 -15.460 -1.253 1.00 81.62 129 LEU A C 1
ATOM 1053 O O . LEU A 1 129 ? -3.285 -15.971 -0.685 1.00 81.62 129 LEU A O 1
ATOM 1057 N N . ASN A 1 130 ? -1.086 -15.945 -1.164 1.00 83.50 130 ASN A N 1
ATOM 1058 C CA . ASN A 1 130 ? -0.759 -17.059 -0.294 1.00 83.50 130 ASN A CA 1
ATOM 1059 C C . ASN A 1 130 ? -0.694 -16.592 1.169 1.00 83.50 130 ASN A C 1
ATOM 1061 O O . ASN A 1 130 ? 0.289 -15.993 1.590 1.00 83.50 130 ASN A O 1
ATOM 1065 N N . LEU A 1 131 ? -1.737 -16.884 1.946 1.00 88.44 131 LEU A N 1
ATOM 1066 C CA . LEU A 1 131 ? -1.786 -16.606 3.387 1.00 88.44 131 LEU A CA 1
ATOM 1067 C C . LEU A 1 131 ? -1.522 -17.852 4.243 1.00 88.44 131 LEU A C 1
ATOM 1069 O O . LEU A 1 131 ? -1.785 -17.834 5.439 1.00 88.44 131 LEU A O 1
ATOM 1073 N N . THR A 1 132 ? -1.013 -18.943 3.667 1.00 88.00 132 THR A N 1
ATOM 1074 C CA . THR A 1 132 ? -0.830 -20.213 4.400 1.00 88.00 132 THR A CA 1
ATOM 1075 C C . THR A 1 132 ? 0.151 -20.116 5.566 1.00 88.00 132 THR A C 1
ATOM 1077 O O . THR A 1 132 ? -0.013 -20.842 6.546 1.00 88.00 132 THR A O 1
ATOM 1080 N N . LYS A 1 133 ? 1.142 -19.219 5.482 1.00 89.12 133 LYS A N 1
ATOM 1081 C CA . LYS A 1 133 ? 2.099 -18.961 6.566 1.00 89.12 133 LYS A CA 1
ATOM 1082 C C . LYS A 1 133 ? 1.605 -17.961 7.604 1.00 89.12 133 LYS A C 1
ATOM 1084 O O . LYS A 1 133 ? 2.238 -17.838 8.648 1.00 89.12 133 LYS A O 1
ATOM 1089 N N . LEU A 1 134 ? 0.514 -17.239 7.338 1.00 93.19 134 LEU A N 1
ATOM 1090 C CA . LEU A 1 134 ? -0.072 -16.346 8.333 1.00 93.19 134 LEU A CA 1
ATOM 1091 C C . LEU A 1 134 ? -0.500 -17.174 9.550 1.00 93.19 134 LEU A C 1
ATOM 1093 O O . LEU A 1 134 ? -1.053 -18.266 9.403 1.00 93.19 134 LEU A O 1
ATOM 1097 N N . ASP A 1 135 ? -0.241 -16.652 10.744 1.00 92.06 135 ASP A N 1
ATOM 1098 C CA . ASP A 1 135 ? -0.668 -17.254 12.001 1.00 92.06 135 ASP A CA 1
ATOM 1099 C C . ASP A 1 135 ? -2.163 -17.607 11.942 1.00 92.06 135 ASP A C 1
ATOM 1101 O O . ASP A 1 135 ? -3.023 -16.736 11.794 1.00 92.06 135 ASP A O 1
ATOM 1105 N N . LYS A 1 136 ? -2.467 -18.906 12.068 1.00 90.75 136 LYS A N 1
ATOM 1106 C CA . LYS A 1 136 ? -3.828 -19.456 11.968 1.00 90.75 136 LYS A CA 1
ATOM 1107 C C . LYS A 1 136 ? -4.766 -18.912 13.048 1.00 90.75 136 LYS A C 1
ATOM 1109 O O . LYS A 1 136 ? -5.980 -19.030 12.905 1.00 90.75 136 LYS A O 1
ATOM 1114 N N . LEU A 1 137 ? -4.220 -18.326 14.115 1.00 90.81 137 LEU A N 1
ATOM 1115 C CA . LEU A 1 137 ? -4.987 -17.651 15.160 1.00 90.81 137 LEU A CA 1
ATOM 1116 C C . LEU A 1 137 ? -5.500 -16.270 14.731 1.00 90.81 137 LEU A C 1
ATOM 1118 O O . LEU A 1 137 ? -6.305 -15.684 15.451 1.00 90.81 137 LEU A O 1
ATOM 1122 N N . ILE A 1 138 ? -5.055 -15.741 13.587 1.00 95.06 138 ILE A N 1
ATOM 1123 C CA . ILE A 1 138 ? -5.534 -14.480 13.020 1.00 95.06 138 ILE A CA 1
ATOM 1124 C C . ILE A 1 138 ? -6.595 -14.793 11.952 1.00 95.06 138 ILE A C 1
ATOM 1126 O O . ILE A 1 138 ? -6.246 -15.031 10.793 1.00 95.06 138 ILE A O 1
ATOM 1130 N N . PRO A 1 139 ? -7.900 -14.772 12.285 1.00 95.00 139 PRO A N 1
ATOM 1131 C CA . PRO A 1 139 ? -8.945 -14.906 11.279 1.00 95.00 139 PRO A CA 1
ATOM 1132 C C . PRO A 1 139 ? -8.862 -13.768 10.257 1.00 95.00 139 PRO A C 1
ATOM 1134 O O . PRO A 1 139 ? -8.703 -12.594 10.617 1.00 95.00 139 PRO A O 1
ATOM 1137 N N . VAL A 1 140 ? -8.998 -14.127 8.979 1.00 94.88 140 VAL A N 1
ATOM 1138 C CA . VAL A 1 140 ? -8.917 -13.201 7.845 1.00 94.88 140 VAL A CA 1
ATOM 1139 C C . VAL A 1 140 ? -10.299 -13.001 7.240 1.00 94.88 140 VAL A C 1
ATOM 1141 O O . VAL A 1 140 ? -10.920 -13.942 6.753 1.00 94.88 140 VAL A O 1
ATOM 1144 N N . TYR A 1 141 ? -10.748 -11.753 7.204 1.00 95.62 141 TYR A N 1
ATOM 1145 C CA . TYR A 1 141 ? -11.988 -11.336 6.564 1.00 95.62 141 TYR A CA 1
ATOM 1146 C C . TYR A 1 141 ? -11.644 -10.512 5.330 1.00 95.62 141 TYR A C 1
ATOM 1148 O O . TYR A 1 141 ? -11.246 -9.353 5.443 1.00 95.62 141 TYR A O 1
ATOM 1156 N N . ALA A 1 142 ? -11.762 -11.109 4.146 1.00 95.00 142 ALA A N 1
ATOM 1157 C CA . ALA A 1 142 ? -11.465 -10.449 2.880 1.00 95.00 142 ALA A CA 1
ATOM 1158 C C . ALA A 1 142 ? -12.749 -10.009 2.168 1.00 95.00 142 ALA A C 1
ATOM 1160 O O . ALA A 1 142 ? -13.692 -10.788 2.043 1.00 95.00 142 ALA A O 1
ATOM 1161 N N . SER A 1 143 ? -12.778 -8.773 1.669 1.00 95.12 143 SER A N 1
ATOM 1162 C CA . SER A 1 143 ? -13.916 -8.263 0.902 1.00 95.12 143 SER A CA 1
ATOM 1163 C C . SER A 1 143 ? -14.111 -9.086 -0.377 1.00 95.12 143 SER A C 1
ATOM 1165 O O . SER A 1 143 ? -13.188 -9.150 -1.195 1.00 95.12 143 SER A O 1
ATOM 1167 N N . PRO A 1 144 ? -15.309 -9.650 -0.624 1.00 94.06 144 PRO A N 1
ATOM 1168 C CA . PRO A 1 144 ? -15.600 -10.344 -1.878 1.00 94.06 144 PRO A CA 1
ATOM 1169 C C . PRO A 1 144 ? -15.916 -9.380 -3.038 1.00 94.06 144 PRO A C 1
ATOM 1171 O O . PRO A 1 144 ? -16.045 -9.811 -4.182 1.00 94.06 144 PRO A O 1
ATOM 1174 N N . HIS A 1 145 ? -16.064 -8.082 -2.761 1.00 95.81 145 HIS A N 1
ATOM 1175 C CA . HIS A 1 145 ? -16.588 -7.091 -3.702 1.00 95.81 145 HIS A CA 1
ATOM 1176 C C . HIS A 1 145 ? -15.538 -6.651 -4.730 1.00 95.81 145 HIS A C 1
ATOM 1178 O O . HIS A 1 145 ? -14.559 -5.998 -4.374 1.00 95.81 145 HIS A O 1
ATOM 1184 N N . ALA A 1 146 ? -15.783 -6.939 -6.010 1.00 95.50 146 ALA A N 1
ATOM 1185 C CA . ALA A 1 146 ? -14.965 -6.472 -7.129 1.00 95.50 146 ALA A CA 1
ATOM 1186 C C . ALA A 1 146 ? -15.420 -5.083 -7.611 1.00 95.50 146 ALA A C 1
ATOM 1188 O O . ALA A 1 146 ? -16.130 -4.944 -8.611 1.00 95.50 146 ALA A O 1
ATOM 1189 N N . LEU A 1 147 ? -15.024 -4.037 -6.880 1.00 96.69 147 LEU A N 1
ATOM 1190 C CA . LEU A 1 147 ? -15.314 -2.649 -7.264 1.00 96.69 147 LEU A CA 1
ATOM 1191 C C . LEU A 1 147 ? -14.622 -2.272 -8.574 1.00 96.69 147 LEU A C 1
ATOM 1193 O O . LEU A 1 147 ? -15.194 -1.586 -9.419 1.00 96.69 147 LEU A O 1
ATOM 1197 N N . GLN A 1 148 ? -13.400 -2.758 -8.740 1.00 95.50 148 GLN A N 1
ATOM 1198 C CA . GLN A 1 148 ? -12.556 -2.589 -9.903 1.00 95.50 148 GLN A CA 1
ATOM 1199 C C . GLN A 1 148 ? -12.605 -3.848 -10.767 1.00 95.50 148 GLN A C 1
ATOM 1201 O O . GLN A 1 148 ? -12.501 -4.968 -10.271 1.00 95.50 148 GLN A O 1
ATOM 1206 N N . THR A 1 149 ? -12.720 -3.668 -12.079 1.00 94.62 149 THR A N 1
ATOM 1207 C CA . THR A 1 149 ? -12.610 -4.758 -13.054 1.00 94.62 149 THR A CA 1
ATOM 1208 C C . THR A 1 149 ? -11.857 -4.267 -14.282 1.00 94.62 149 THR A C 1
ATOM 1210 O O . THR A 1 149 ? -11.859 -3.070 -14.572 1.00 94.62 149 THR A O 1
ATOM 1213 N N . ALA A 1 150 ? -11.272 -5.186 -15.055 1.00 92.62 150 ALA A N 1
ATOM 1214 C CA . ALA A 1 150 ? -10.633 -4.837 -16.325 1.00 92.62 150 ALA A CA 1
ATOM 1215 C C . ALA A 1 150 ? -11.606 -4.117 -17.277 1.00 92.62 150 ALA A C 1
ATOM 1217 O O . ALA A 1 150 ? -11.206 -3.205 -17.988 1.00 92.62 150 ALA A O 1
ATOM 1218 N N . LYS A 1 151 ? -12.899 -4.468 -17.255 1.00 94.56 151 LYS A N 1
ATOM 1219 C CA . LYS A 1 151 ? -13.929 -3.788 -18.052 1.00 94.56 151 LYS A CA 1
ATOM 1220 C C . LYS A 1 151 ? -14.087 -2.321 -17.639 1.00 94.56 151 LYS A C 1
ATOM 1222 O O . LYS A 1 151 ? -14.038 -1.447 -18.498 1.00 94.56 151 LYS A O 1
ATOM 1227 N N . LYS A 1 152 ? -14.251 -2.058 -16.338 1.00 95.25 152 LYS A N 1
ATOM 1228 C CA . LYS A 1 152 ? -14.434 -0.701 -15.795 1.00 95.25 152 LYS A CA 1
ATOM 1229 C C . LYS A 1 152 ? -13.203 0.187 -16.000 1.00 95.25 152 LYS A C 1
ATOM 1231 O O . LYS A 1 152 ? -13.352 1.372 -16.279 1.00 95.25 152 LYS A O 1
ATOM 1236 N N . ASP A 1 153 ? -12.008 -0.395 -15.918 1.00 92.31 153 ASP A N 1
ATOM 1237 C CA . ASP A 1 153 ? -10.750 0.336 -16.084 1.00 92.31 153 ASP A CA 1
ATOM 1238 C C . ASP A 1 153 ? -10.229 0.393 -17.538 1.00 92.31 153 ASP A C 1
ATOM 1240 O O . ASP A 1 153 ? -9.190 0.994 -17.807 1.00 92.31 153 ASP A O 1
ATOM 1244 N N . GLY A 1 154 ? -10.926 -0.211 -18.506 1.00 89.06 154 GLY A N 1
ATOM 1245 C CA . GLY A 1 154 ? -10.482 -0.215 -19.907 1.00 89.06 154 GLY A CA 1
A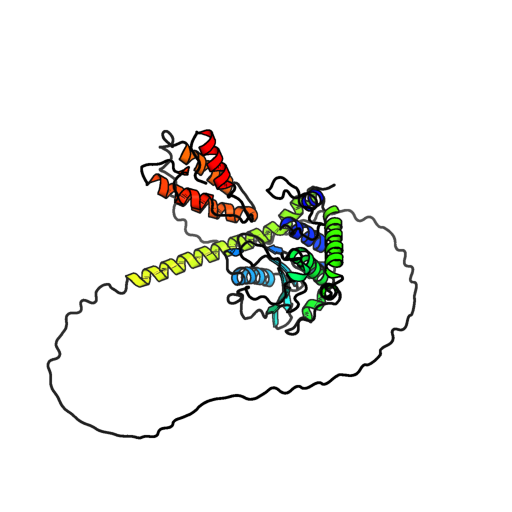TOM 1246 C C . GLY A 1 154 ? -9.257 -1.102 -20.177 1.00 89.06 154 GLY A C 1
ATOM 1247 O O . GLY A 1 154 ? -8.468 -0.825 -21.077 1.00 89.06 154 GLY A O 1
ATOM 1248 N N . GLY A 1 155 ? -9.089 -2.171 -19.400 1.00 87.56 155 GLY A N 1
ATOM 1249 C CA . GLY A 1 155 ? -8.103 -3.235 -19.585 1.00 87.56 155 GLY A CA 1
ATOM 1250 C C . GLY A 1 155 ? -7.121 -3.349 -18.422 1.00 87.56 155 GLY A C 1
ATOM 1251 O O . GLY A 1 155 ? -7.017 -4.410 -17.810 1.00 87.56 155 GLY A O 1
ATOM 1252 N N . LYS A 1 156 ? -6.414 -2.263 -18.098 1.00 86.75 156 LYS A N 1
ATOM 1253 C CA . LYS A 1 156 ? -5.404 -2.232 -17.024 1.00 86.75 156 LYS A CA 1
ATOM 1254 C C . LYS A 1 156 ? -6.041 -1.850 -15.698 1.00 86.75 156 LYS A C 1
ATOM 1256 O O . LYS A 1 156 ? -6.766 -0.875 -15.662 1.00 86.75 156 LYS A O 1
ATOM 1261 N N . LEU A 1 157 ? -5.719 -2.538 -14.605 1.00 89.75 157 LEU A N 1
ATOM 1262 C CA . LEU A 1 157 ? -6.260 -2.244 -13.273 1.00 89.75 157 LEU A CA 1
ATOM 1263 C C . LEU A 1 157 ? -5.618 -0.982 -12.658 1.00 89.75 157 LEU A C 1
ATOM 1265 O O . LEU A 1 157 ? -4.762 -1.067 -11.783 1.00 89.75 157 LEU A O 1
ATOM 1269 N N . VAL A 1 158 ? -6.027 0.201 -13.111 1.00 92.94 158 VAL A N 1
ATOM 1270 C CA . VAL A 1 158 ? -5.447 1.508 -12.747 1.00 92.94 158 VAL A CA 1
ATOM 1271 C C . VAL A 1 158 ? -6.019 2.128 -11.474 1.00 92.94 158 VAL A C 1
ATOM 1273 O O . VAL A 1 158 ? -5.369 2.954 -10.835 1.00 92.94 158 VAL A O 1
ATOM 1276 N N . SER A 1 159 ? -7.211 1.705 -11.065 1.00 96.69 159 SER A N 1
ATOM 1277 C CA . SER A 1 159 ? -7.963 2.287 -9.946 1.00 96.69 159 SER A CA 1
ATOM 1278 C C . SER A 1 159 ? -7.654 1.677 -8.567 1.00 96.69 159 SER A C 1
ATOM 1280 O O . SER A 1 159 ? -8.211 2.124 -7.561 1.00 96.69 159 SER A O 1
ATOM 1282 N N . CYS A 1 160 ? -6.763 0.683 -8.480 1.00 95.38 160 CYS A N 1
ATOM 1283 C CA . CYS A 1 160 ? -6.484 -0.057 -7.242 1.00 95.38 160 CYS A CA 1
ATOM 1284 C C . CYS A 1 160 ? -5.869 0.824 -6.141 1.00 95.38 160 CYS A C 1
ATOM 1286 O O . CYS A 1 160 ? -6.266 0.724 -4.978 1.00 95.38 160 CYS A O 1
ATOM 1288 N N . GLY A 1 161 ? -4.953 1.728 -6.506 1.00 95.88 161 GLY A N 1
ATOM 1289 C CA . GLY A 1 161 ? -4.342 2.702 -5.595 1.00 95.88 161 GLY A CA 1
ATOM 1290 C C . GLY A 1 161 ? -5.371 3.670 -4.996 1.00 95.88 161 GLY A C 1
ATOM 1291 O O . GLY A 1 161 ? -5.552 3.665 -3.774 1.00 95.88 161 GLY A O 1
ATOM 1292 N N . PRO A 1 162 ? -6.106 4.445 -5.824 1.00 97.81 162 PRO A N 1
ATOM 1293 C CA . PRO A 1 162 ? -7.161 5.334 -5.345 1.00 97.81 162 PRO A CA 1
ATOM 1294 C C . PRO A 1 162 ? -8.180 4.636 -4.437 1.00 97.81 162 PRO A C 1
ATOM 1296 O O . PRO A 1 162 ? -8.470 5.131 -3.350 1.00 97.81 162 PRO A O 1
ATOM 1299 N N . LEU A 1 163 ? -8.696 3.469 -4.840 1.00 98.38 163 LEU A N 1
ATOM 1300 C CA . LEU A 1 163 ? -9.704 2.739 -4.065 1.00 98.38 163 LEU A CA 1
ATOM 1301 C C . LEU A 1 163 ? -9.162 2.227 -2.725 1.00 98.38 163 LEU A C 1
ATOM 1303 O O . LEU A 1 163 ? -9.873 2.296 -1.724 1.00 98.38 163 LEU A O 1
ATOM 1307 N N . SER A 1 164 ? -7.912 1.760 -2.682 1.00 98.06 164 SER A N 1
ATOM 1308 C CA . SER A 1 164 ? -7.264 1.324 -1.437 1.00 98.06 164 SER A CA 1
ATOM 1309 C C . SER A 1 164 ? -7.081 2.487 -0.458 1.00 98.06 164 SER A C 1
ATOM 1311 O O . SER A 1 164 ? -7.400 2.355 0.722 1.00 98.06 164 SER A O 1
ATOM 1313 N N . LEU A 1 165 ? -6.647 3.654 -0.945 1.00 98.50 165 LEU A N 1
ATOM 1314 C CA . LEU A 1 165 ? -6.529 4.869 -0.130 1.00 98.50 165 LEU A CA 1
ATOM 1315 C C . LEU A 1 165 ? -7.890 5.359 0.372 1.00 98.50 165 LEU A C 1
ATOM 1317 O O . LEU A 1 165 ? -8.005 5.768 1.524 1.00 98.50 165 LEU A O 1
ATOM 1321 N N . TYR A 1 166 ? -8.935 5.260 -0.451 1.00 98.50 166 TYR A N 1
ATOM 1322 C CA . TYR A 1 166 ? -10.289 5.632 -0.046 1.00 98.50 166 TYR A CA 1
ATOM 1323 C C . TYR A 1 166 ? -10.887 4.668 0.988 1.00 98.50 166 TYR A C 1
ATOM 1325 O O . TYR A 1 166 ? -11.596 5.094 1.899 1.00 98.50 166 TYR A O 1
ATOM 1333 N N . PHE A 1 167 ? -10.565 3.374 0.902 1.00 98.50 167 PHE A N 1
ATOM 1334 C CA . PHE A 1 167 ? -10.885 2.415 1.957 1.00 98.50 167 PHE A CA 1
ATOM 1335 C C . PHE A 1 167 ? -10.177 2.770 3.274 1.00 98.50 167 PHE A C 1
ATOM 1337 O O . PHE A 1 167 ? -10.834 2.807 4.317 1.00 98.50 167 PHE A O 1
ATOM 1344 N N . LEU A 1 168 ? -8.879 3.103 3.238 1.00 98.12 168 LEU A N 1
ATOM 1345 C CA . LEU A 1 168 ? -8.153 3.581 4.424 1.00 98.12 168 LEU A CA 1
ATOM 1346 C C . LEU A 1 168 ? -8.790 4.850 4.992 1.00 98.12 168 LEU A C 1
ATOM 1348 O O . LEU A 1 168 ? -9.042 4.916 6.190 1.00 98.12 168 LEU A O 1
ATOM 1352 N N . GLU A 1 169 ? -9.099 5.838 4.150 1.00 98.00 169 GLU A N 1
ATOM 1353 C CA . GLU A 1 169 ? -9.784 7.059 4.576 1.00 98.00 169 GLU A CA 1
ATOM 1354 C C . GLU A 1 169 ? -11.102 6.739 5.290 1.00 98.00 169 GLU A C 1
ATOM 1356 O O . GLU A 1 169 ? -11.378 7.290 6.359 1.00 98.00 169 GLU A O 1
ATOM 1361 N N . TYR A 1 170 ? -11.910 5.835 4.731 1.00 97.94 170 TYR A N 1
ATOM 1362 C CA . TYR A 1 170 ? -13.164 5.423 5.350 1.00 97.94 170 TYR A CA 1
ATOM 1363 C C . TYR A 1 170 ? -12.929 4.814 6.735 1.00 97.94 170 TYR A C 1
ATOM 1365 O O . TYR A 1 170 ? -13.583 5.223 7.694 1.00 97.94 170 TYR A O 1
ATOM 1373 N N . VAL A 1 171 ? -11.977 3.884 6.849 1.00 97.56 171 VAL A N 1
ATOM 1374 C CA . VAL A 1 171 ? -11.615 3.223 8.109 1.00 97.56 171 VAL A CA 1
ATOM 1375 C C . VAL A 1 171 ? -11.139 4.226 9.157 1.00 97.56 171 VAL A C 1
ATOM 1377 O O . VAL A 1 171 ? -11.608 4.187 10.292 1.00 97.56 171 VAL A O 1
ATOM 1380 N N . LEU A 1 172 ? -10.243 5.139 8.784 1.00 96.62 172 LEU A N 1
ATOM 1381 C CA . LEU A 1 172 ? -9.692 6.143 9.694 1.00 96.62 172 LEU A CA 1
ATOM 1382 C C . LEU A 1 172 ? -10.790 7.049 10.274 1.00 96.62 172 LEU A C 1
ATOM 1384 O O . LEU A 1 172 ? -10.706 7.459 11.430 1.00 96.62 172 LEU A O 1
ATOM 1388 N N . ASN A 1 173 ? -11.844 7.320 9.500 1.00 95.94 173 ASN A N 1
ATOM 1389 C CA . ASN A 1 173 ? -12.984 8.131 9.932 1.00 95.94 173 ASN A CA 1
ATOM 1390 C C . ASN A 1 173 ? -14.120 7.319 10.579 1.00 95.94 173 ASN A C 1
ATOM 1392 O O . ASN A 1 173 ? -14.984 7.901 11.232 1.00 95.94 173 ASN A O 1
ATOM 1396 N N . ASN A 1 174 ? -14.136 5.993 10.419 1.00 96.31 174 ASN A N 1
ATOM 1397 C CA . ASN A 1 174 ? -15.189 5.104 10.919 1.00 96.31 174 ASN A CA 1
ATOM 1398 C C . ASN A 1 174 ? -14.603 3.828 11.566 1.00 96.31 174 ASN A C 1
ATOM 1400 O O . ASN A 1 174 ? -14.999 2.725 11.184 1.00 96.31 174 ASN A O 1
ATOM 1404 N N . PRO A 1 175 ? -13.686 3.929 12.552 1.00 95.00 175 PRO A N 1
ATOM 1405 C CA . PRO A 1 175 ? -12.975 2.770 13.107 1.00 95.00 175 PRO A CA 1
ATOM 1406 C C . PRO A 1 175 ? -13.901 1.652 13.591 1.00 95.00 175 PRO A C 1
ATOM 1408 O O . PRO A 1 175 ? -13.646 0.479 13.340 1.00 95.00 175 PRO A O 1
ATOM 1411 N N . ASN A 1 176 ? -15.013 2.018 14.236 1.00 93.50 176 ASN A N 1
ATOM 1412 C CA . ASN A 1 176 ? -15.954 1.065 14.829 1.00 93.50 176 ASN A CA 1
ATOM 1413 C C . ASN A 1 176 ? -16.622 0.151 13.788 1.00 93.50 176 ASN A C 1
ATOM 1415 O O . ASN A 1 176 ? -17.099 -0.924 14.139 1.00 93.50 176 ASN A O 1
ATOM 1419 N N . TRP A 1 177 ? -16.642 0.538 12.506 1.00 95.75 177 TRP A N 1
ATOM 1420 C CA . TRP A 1 177 ? -17.128 -0.339 11.440 1.00 95.75 177 TRP A CA 1
ATOM 1421 C C . TRP A 1 177 ? -16.282 -1.615 11.325 1.00 95.75 177 TRP A C 1
ATOM 1423 O O . TRP A 1 177 ? -16.821 -2.684 11.068 1.00 95.75 177 TRP A O 1
ATOM 1433 N N . LEU A 1 178 ? -14.975 -1.556 11.599 1.00 95.62 178 LEU A N 1
ATOM 1434 C CA . LEU A 1 178 ? -14.107 -2.737 11.543 1.00 95.62 178 LEU A CA 1
ATOM 1435 C C . LEU A 1 178 ? -14.498 -3.817 12.553 1.00 95.62 178 LEU A C 1
ATOM 1437 O O . LEU A 1 178 ? -14.243 -5.000 12.326 1.00 95.62 178 LEU A O 1
ATOM 1441 N N . GLU A 1 179 ? -15.121 -3.442 13.668 1.00 92.12 179 GLU A N 1
ATOM 1442 C CA . GLU A 1 179 ? -15.588 -4.400 14.668 1.00 92.12 179 GLU A CA 1
ATOM 1443 C C . GLU A 1 179 ? -16.720 -5.270 14.125 1.00 92.12 179 GLU A C 1
ATOM 1445 O O . GLU A 1 179 ? -16.769 -6.457 14.440 1.00 92.12 179 GLU A O 1
ATOM 1450 N N . THR A 1 180 ? -17.558 -4.715 13.246 1.00 93.25 180 THR A N 1
ATOM 1451 C CA . THR A 1 180 ? -18.724 -5.399 12.673 1.00 93.25 180 THR A CA 1
ATOM 1452 C C . THR A 1 180 ? -18.389 -6.257 11.455 1.00 93.25 180 THR A C 1
ATOM 1454 O O . THR A 1 180 ? -19.233 -7.035 11.018 1.00 93.25 180 THR A O 1
ATOM 1457 N N . VAL A 1 181 ? -17.172 -6.142 10.910 1.00 95.62 181 VAL A N 1
ATOM 1458 C CA . VAL A 1 181 ? -16.727 -6.961 9.775 1.00 95.62 181 VAL A CA 1
ATOM 1459 C C . VAL A 1 181 ? -16.578 -8.423 10.202 1.00 95.62 181 VAL A C 1
ATOM 1461 O O . VAL A 1 181 ? -15.762 -8.743 11.073 1.00 95.62 181 VAL A O 1
ATOM 1464 N N . ASP A 1 182 ? -17.359 -9.280 9.549 1.00 93.75 182 ASP A N 1
ATOM 1465 C CA . ASP A 1 182 ? -17.411 -10.736 9.686 1.00 93.75 182 ASP A CA 1
ATOM 1466 C C . ASP A 1 182 ? -17.265 -11.411 8.301 1.00 93.75 182 ASP A C 1
ATOM 1468 O O . ASP A 1 182 ? -16.903 -10.764 7.313 1.00 93.75 182 ASP A O 1
ATOM 1472 N N . GLU A 1 183 ? -17.554 -12.713 8.208 1.00 92.62 183 GLU A N 1
ATOM 1473 C CA . GLU A 1 183 ? -17.467 -13.505 6.968 1.00 92.62 183 GLU A CA 1
ATOM 1474 C C . GLU A 1 183 ? -18.350 -12.977 5.826 1.00 92.62 183 GLU A C 1
ATOM 1476 O O . GLU A 1 183 ? -18.068 -13.238 4.656 1.00 92.62 183 GLU A O 1
ATOM 1481 N N . ARG A 1 184 ? -19.407 -12.212 6.130 1.00 94.50 184 ARG A N 1
ATOM 1482 C CA . ARG A 1 184 ? -20.280 -11.615 5.108 1.00 94.50 184 ARG A CA 1
ATOM 1483 C C . ARG A 1 184 ? -19.689 -10.346 4.510 1.00 94.50 184 ARG A C 1
ATOM 1485 O O . ARG A 1 184 ? -20.139 -9.940 3.443 1.00 94.50 184 ARG A O 1
ATOM 1492 N N . PHE A 1 185 ? -18.741 -9.713 5.207 1.00 95.56 185 PHE A N 1
ATOM 1493 C CA . PHE A 1 185 ? -18.051 -8.473 4.846 1.00 95.56 185 PHE A CA 1
ATOM 1494 C C . PHE A 1 185 ? -18.949 -7.492 4.080 1.00 95.56 185 PHE A C 1
ATOM 1496 O O . PHE A 1 185 ? -18.824 -7.333 2.870 1.00 95.56 185 PHE A O 1
ATOM 1503 N N . LEU A 1 186 ? -19.849 -6.791 4.768 1.00 95.31 186 LEU A N 1
ATOM 1504 C CA . LEU A 1 186 ? -20.714 -5.812 4.107 1.00 95.31 186 LEU A CA 1
ATOM 1505 C C . LEU A 1 186 ? -19.936 -4.544 3.745 1.00 95.31 186 LEU A C 1
ATOM 1507 O O . LEU A 1 186 ? -19.387 -3.863 4.615 1.00 95.31 186 LEU A O 1
ATOM 1511 N N . LEU A 1 187 ? -19.912 -4.215 2.455 1.00 94.44 187 LEU A N 1
ATOM 1512 C CA . LEU A 1 187 ? -19.221 -3.032 1.968 1.00 94.44 187 LEU A CA 1
ATOM 1513 C C . LEU A 1 187 ? -19.990 -1.750 2.352 1.00 94.44 187 LEU A C 1
ATOM 1515 O O . LEU A 1 187 ? -21.182 -1.644 2.054 1.00 94.44 187 LEU A O 1
ATOM 1519 N N . PRO A 1 188 ? -19.337 -0.742 2.956 1.00 95.69 188 PRO A N 1
ATOM 1520 C CA . PRO A 1 188 ? -19.973 0.534 3.261 1.00 95.69 188 PRO A CA 1
ATOM 1521 C C . PRO A 1 188 ? -20.514 1.235 2.015 1.00 95.69 188 PRO A C 1
ATOM 1523 O O . PRO A 1 188 ? -19.851 1.241 0.979 1.00 95.69 188 PRO A O 1
ATOM 1526 N N . ASN A 1 189 ? -21.645 1.939 2.136 1.00 95.38 189 ASN A N 1
ATOM 1527 C CA . ASN A 1 189 ? -22.256 2.692 1.026 1.00 95.38 189 ASN A CA 1
ATOM 1528 C C . ASN A 1 189 ? -21.276 3.658 0.334 1.00 95.38 189 ASN A C 1
ATOM 1530 O O . ASN A 1 189 ? -21.313 3.814 -0.885 1.00 95.38 189 ASN A O 1
ATOM 1534 N N . ALA A 1 190 ? -20.366 4.265 1.106 1.00 95.44 190 ALA A N 1
ATOM 1535 C CA . ALA A 1 190 ? -19.323 5.147 0.584 1.00 95.44 190 ALA A CA 1
ATOM 1536 C C . ALA A 1 190 ? -18.427 4.451 -0.458 1.00 95.44 190 ALA A C 1
ATOM 1538 O O . ALA A 1 190 ? -18.062 5.061 -1.461 1.00 95.44 190 ALA A O 1
ATOM 1539 N N . LEU A 1 191 ? -18.108 3.172 -0.247 1.00 96.44 191 LEU A N 1
ATOM 1540 C CA . LEU A 1 191 ? -17.339 2.337 -1.172 1.00 96.44 191 LEU A CA 1
ATOM 1541 C C . LEU A 1 191 ? -18.247 1.648 -2.204 1.00 96.44 191 LEU A C 1
ATOM 1543 O O . LEU A 1 191 ? -17.864 1.493 -3.358 1.00 96.44 191 LEU A O 1
ATOM 1547 N N . ALA A 1 192 ? -19.475 1.281 -1.833 1.00 95.94 192 ALA A N 1
ATOM 1548 C CA . ALA A 1 192 ? -20.406 0.588 -2.721 1.00 95.94 192 ALA A CA 1
ATOM 1549 C C . ALA A 1 192 ? -20.786 1.399 -3.969 1.00 95.94 192 ALA A C 1
ATOM 1551 O O . ALA A 1 192 ? -21.122 0.802 -4.989 1.00 95.94 192 ALA A O 1
ATOM 1552 N N . ARG A 1 193 ? -20.668 2.734 -3.941 1.00 95.12 193 ARG A N 1
ATOM 1553 C CA . ARG A 1 193 ? -20.895 3.591 -5.121 1.00 95.12 193 ARG A CA 1
ATOM 1554 C C . ARG A 1 193 ? -20.002 3.251 -6.322 1.00 95.12 193 ARG A C 1
ATOM 1556 O O . ARG A 1 193 ? -20.390 3.512 -7.449 1.00 95.12 193 ARG A O 1
ATOM 1563 N N . PHE A 1 194 ? -18.835 2.640 -6.103 1.00 96.88 194 PHE A N 1
ATOM 1564 C CA . PHE A 1 194 ? -17.946 2.207 -7.189 1.00 96.88 194 PHE A CA 1
ATOM 1565 C C . PHE A 1 194 ? -18.397 0.881 -7.842 1.00 96.88 194 PHE A C 1
ATOM 1567 O O . PHE A 1 194 ? -17.746 0.378 -8.759 1.00 96.88 194 PHE A O 1
ATOM 1574 N N . ASN A 1 195 ? -19.512 0.285 -7.401 1.00 94.56 195 ASN A N 1
ATOM 1575 C CA . ASN A 1 195 ? -20.098 -0.867 -8.087 1.00 94.56 195 ASN A CA 1
ATOM 1576 C C . ASN A 1 195 ? -20.776 -0.490 -9.404 1.00 94.56 195 ASN A C 1
ATOM 1578 O O . ASN A 1 195 ? -20.750 -1.305 -10.325 1.00 94.56 195 ASN A O 1
ATOM 1582 N N . ASP A 1 196 ? -21.332 0.713 -9.498 1.00 95.06 196 ASP A N 1
ATOM 1583 C CA . ASP A 1 196 ? -22.025 1.187 -10.691 1.00 95.06 196 ASP A CA 1
ATOM 1584 C C . ASP A 1 196 ? -21.034 1.448 -11.834 1.00 95.06 196 ASP A C 1
ATOM 1586 O O . ASP A 1 196 ? -20.093 2.224 -11.678 1.00 95.06 196 ASP A O 1
ATOM 1590 N N . GLU A 1 197 ? -21.226 0.770 -12.968 1.00 94.62 197 GLU A N 1
ATOM 1591 C CA . GLU A 1 197 ? -20.369 0.900 -14.150 1.00 94.62 197 GLU A CA 1
ATOM 1592 C C . GLU A 1 197 ? -20.498 2.273 -14.818 1.00 94.62 197 GLU A C 1
ATOM 1594 O O . GLU A 1 197 ? -19.496 2.782 -15.320 1.00 94.62 197 GLU A O 1
ATOM 1599 N N . GLU A 1 198 ? -21.688 2.881 -14.812 1.00 96.44 198 GLU A N 1
ATOM 1600 C CA . GLU A 1 198 ? -21.950 4.129 -15.540 1.00 96.44 198 GLU A CA 1
ATOM 1601 C C . GLU A 1 198 ? -21.232 5.313 -14.892 1.00 96.44 198 GLU A C 1
ATOM 1603 O O . GLU A 1 198 ? -20.626 6.134 -15.577 1.00 96.44 198 GLU A O 1
ATOM 1608 N N . THR A 1 199 ? -21.236 5.367 -13.559 1.00 97.50 199 THR A N 1
ATOM 1609 C CA . THR A 1 199 ? -20.610 6.453 -12.791 1.00 97.50 199 THR A CA 1
ATOM 1610 C C . THR A 1 199 ? -19.188 6.133 -12.326 1.00 97.50 199 THR A C 1
ATOM 1612 O O . THR A 1 199 ? -18.518 6.992 -11.749 1.00 97.50 199 THR A O 1
ATOM 1615 N N . TYR A 1 200 ? -18.687 4.916 -12.574 1.00 97.94 200 TYR A N 1
ATOM 1616 C CA . TYR A 1 200 ? -17.403 4.441 -12.053 1.00 97.94 200 TYR A CA 1
ATOM 1617 C C . TYR A 1 200 ? -16.239 5.383 -12.371 1.00 97.94 200 TYR A C 1
ATOM 1619 O O . TYR A 1 200 ? -15.526 5.829 -11.470 1.00 97.94 200 TYR A O 1
ATOM 1627 N N . LYS A 1 201 ? -16.053 5.692 -13.658 1.00 97.56 201 LYS A N 1
ATOM 1628 C CA . LYS A 1 201 ? -14.918 6.486 -14.138 1.00 97.56 201 LYS A CA 1
ATOM 1629 C C . LYS A 1 201 ? -14.921 7.887 -13.529 1.00 97.56 201 LYS A C 1
ATOM 1631 O O . LYS A 1 201 ? -13.889 8.341 -13.039 1.00 97.56 201 LYS A O 1
ATOM 1636 N N . ASP A 1 202 ? -16.084 8.528 -13.491 1.00 98.12 202 ASP A N 1
ATOM 1637 C CA . ASP A 1 202 ? -16.251 9.871 -12.930 1.00 98.12 202 ASP A CA 1
ATOM 1638 C C . ASP A 1 202 ? -16.026 9.880 -11.414 1.00 98.12 202 ASP A C 1
ATOM 1640 O O . ASP A 1 202 ? -15.370 10.780 -10.879 1.00 98.12 202 ASP A O 1
ATOM 1644 N N . ASN A 1 203 ? -16.482 8.838 -10.714 1.00 98.25 203 ASN A N 1
ATOM 1645 C CA . ASN A 1 203 ? -16.220 8.656 -9.289 1.00 98.25 203 ASN A CA 1
ATOM 1646 C C . ASN A 1 203 ? -14.716 8.481 -9.006 1.00 98.25 203 ASN A C 1
ATOM 1648 O O . ASN A 1 203 ? -14.208 9.052 -8.037 1.00 98.25 203 ASN A O 1
ATOM 1652 N N . ILE A 1 204 ? -13.986 7.733 -9.842 1.00 98.44 204 ILE A N 1
ATOM 1653 C CA . ILE A 1 204 ? -12.527 7.574 -9.721 1.00 98.44 204 ILE A CA 1
ATOM 1654 C C . ILE A 1 204 ? -11.798 8.886 -10.020 1.00 98.44 204 ILE A C 1
ATOM 1656 O O . ILE A 1 204 ? -10.903 9.259 -9.267 1.00 98.44 204 ILE A O 1
ATOM 1660 N N . LEU A 1 205 ? -12.180 9.618 -11.068 1.00 98.44 205 LEU A N 1
ATOM 1661 C CA . LEU A 1 205 ? -11.590 10.924 -11.385 1.00 98.44 205 LEU A CA 1
ATOM 1662 C C . LEU A 1 205 ? -11.825 11.938 -10.258 1.00 98.44 205 LEU A C 1
ATOM 1664 O O . LEU A 1 205 ? -10.904 12.644 -9.852 1.00 98.44 205 LEU A O 1
ATOM 1668 N N . THR A 1 206 ? -13.029 11.953 -9.685 1.00 98.50 206 THR A N 1
ATOM 1669 C CA . THR A 1 206 ? -13.354 12.771 -8.506 1.00 98.50 206 THR A CA 1
ATOM 1670 C C . THR A 1 206 ? -12.452 12.417 -7.325 1.00 98.50 206 THR A C 1
ATOM 1672 O O . THR A 1 206 ? -11.922 13.299 -6.651 1.00 98.50 206 THR A O 1
ATOM 1675 N N . LEU A 1 207 ? -12.236 11.122 -7.087 1.00 98.25 207 LEU A N 1
ATOM 1676 C CA . LEU A 1 207 ? -11.356 10.646 -6.026 1.00 98.25 207 LEU A CA 1
ATOM 1677 C C . LEU A 1 207 ? -9.890 11.042 -6.264 1.00 98.25 207 LEU A C 1
ATOM 1679 O O . LEU A 1 207 ? -9.224 11.493 -5.335 1.00 98.25 207 LEU A O 1
ATOM 1683 N N . ARG A 1 208 ? -9.397 10.933 -7.502 1.00 98.50 208 ARG A N 1
ATOM 1684 C CA . ARG A 1 208 ? -8.039 11.355 -7.879 1.00 98.50 208 ARG A CA 1
ATOM 1685 C C . ARG A 1 208 ? -7.829 12.855 -7.684 1.00 98.50 208 ARG A C 1
ATOM 1687 O O . ARG A 1 208 ? -6.812 13.252 -7.124 1.00 98.50 208 ARG A O 1
ATOM 1694 N N . ASN A 1 209 ? -8.806 13.679 -8.060 1.00 98.50 209 ASN A N 1
ATOM 1695 C CA . ASN A 1 209 ? -8.753 15.125 -7.830 1.00 98.50 209 ASN A CA 1
ATOM 1696 C C . ASN A 1 209 ? -8.713 15.464 -6.336 1.00 98.50 209 ASN A C 1
ATOM 1698 O O . ASN A 1 209 ? -7.912 16.292 -5.915 1.00 98.50 209 ASN A O 1
ATOM 1702 N N . ARG A 1 210 ? -9.493 14.765 -5.506 1.00 98.38 210 ARG A N 1
ATOM 1703 C CA . ARG A 1 210 ? -9.428 14.935 -4.049 1.00 98.38 210 ARG A CA 1
ATOM 1704 C C . ARG A 1 210 ? -8.063 14.541 -3.478 1.00 98.38 210 ARG A C 1
ATOM 1706 O O . ARG A 1 210 ? -7.564 15.192 -2.567 1.00 98.38 210 ARG A O 1
ATOM 1713 N N . HIS A 1 211 ? -7.445 13.481 -3.992 1.00 98.44 211 HIS A N 1
ATOM 1714 C CA . HIS A 1 211 ? -6.088 13.104 -3.597 1.00 98.44 211 HIS A CA 1
ATOM 1715 C C . HIS A 1 211 ? -5.050 14.162 -4.005 1.00 98.44 211 HIS A C 1
ATOM 1717 O O . HIS A 1 211 ? -4.178 14.487 -3.205 1.00 98.44 211 HIS A O 1
ATOM 1723 N N . ASP A 1 212 ? -5.176 14.754 -5.194 1.00 98.38 212 ASP A N 1
ATOM 1724 C CA . ASP A 1 212 ? -4.352 15.894 -5.614 1.00 98.38 212 ASP A CA 1
ATOM 1725 C C . ASP A 1 212 ? -4.530 17.105 -4.676 1.00 98.38 212 ASP A C 1
ATOM 1727 O O . ASP A 1 212 ? -3.546 17.708 -4.256 1.00 98.38 212 ASP A O 1
ATOM 1731 N N . GLU A 1 213 ? -5.761 17.423 -4.265 1.00 98.12 213 GLU A N 1
ATOM 1732 C CA . GLU A 1 213 ? -6.043 18.465 -3.262 1.00 98.12 213 GLU A CA 1
ATOM 1733 C C . GLU A 1 213 ? -5.401 18.165 -1.897 1.00 98.12 213 GLU A C 1
ATOM 1735 O O . GLU A 1 213 ? -4.926 19.079 -1.222 1.00 98.12 213 GLU A O 1
ATOM 1740 N N . LEU A 1 214 ? -5.341 16.895 -1.479 1.00 97.06 214 LEU A N 1
ATOM 1741 C CA . LEU A 1 214 ? -4.607 16.501 -0.271 1.00 97.06 214 LEU A CA 1
ATOM 1742 C C . LEU A 1 214 ? -3.103 16.740 -0.438 1.00 97.06 214 LEU A C 1
ATOM 1744 O O . LEU A 1 214 ? -2.483 17.351 0.435 1.00 97.06 214 LEU A O 1
ATOM 1748 N N . LEU A 1 215 ? -2.525 16.319 -1.564 1.00 97.38 215 LEU A N 1
ATOM 1749 C CA . LEU A 1 215 ? -1.097 16.476 -1.850 1.00 97.38 215 LEU A CA 1
ATOM 1750 C C . LEU A 1 215 ? -0.668 17.943 -1.953 1.00 97.38 215 LEU A C 1
ATOM 1752 O O . LEU A 1 215 ? 0.462 18.264 -1.603 1.00 97.38 215 LEU A O 1
ATOM 1756 N N . GLN A 1 216 ? -1.561 18.850 -2.357 1.00 97.31 216 GLN A N 1
ATOM 1757 C CA . GLN A 1 216 ? -1.307 20.300 -2.340 1.00 97.31 216 GLN A CA 1
ATOM 1758 C C . GLN A 1 216 ? -1.038 20.863 -0.939 1.00 97.31 216 GLN A C 1
ATOM 1760 O O . GLN A 1 216 ? -0.493 21.959 -0.821 1.00 97.31 216 GLN A O 1
ATOM 1765 N N . THR A 1 217 ? -1.411 20.136 0.117 1.00 96.69 217 THR A N 1
ATOM 1766 C CA . THR A 1 217 ? -1.149 20.547 1.505 1.00 96.69 217 THR A CA 1
ATOM 1767 C C . THR A 1 217 ? 0.145 19.993 2.086 1.00 96.69 217 THR A C 1
ATOM 1769 O O . THR A 1 217 ? 0.492 20.357 3.203 1.00 96.69 217 THR A O 1
ATOM 1772 N N . VAL A 1 218 ? 0.849 19.130 1.348 1.00 96.69 218 VAL A N 1
ATOM 1773 C CA . VAL A 1 218 ? 2.151 18.586 1.744 1.00 96.69 218 VAL A CA 1
ATOM 1774 C C . VAL A 1 218 ? 3.226 19.572 1.301 1.00 96.69 218 VAL A C 1
ATOM 1776 O O . VAL A 1 218 ? 3.410 19.787 0.099 1.00 96.69 218 VAL A O 1
ATOM 1779 N N . SER A 1 219 ? 3.915 20.200 2.256 1.00 96.31 219 SER A N 1
ATOM 1780 C CA . SER A 1 219 ? 5.025 21.100 1.935 1.00 96.31 219 SER A CA 1
ATOM 1781 C C . SER A 1 219 ? 6.276 20.320 1.514 1.00 96.31 219 SER A C 1
ATOM 1783 O O . SER A 1 219 ? 6.378 19.108 1.714 1.00 96.31 219 SER A O 1
ATOM 1785 N N . ASP A 1 220 ? 7.262 21.010 0.941 1.00 94.75 220 ASP A N 1
ATOM 1786 C CA . ASP A 1 220 ? 8.538 20.380 0.590 1.00 94.75 220 ASP A CA 1
ATOM 1787 C C . ASP A 1 220 ? 9.300 19.906 1.844 1.00 94.75 220 ASP A C 1
ATOM 1789 O O . ASP A 1 220 ? 10.006 18.900 1.795 1.00 94.75 220 ASP A O 1
ATOM 1793 N N . GLU A 1 221 ? 9.137 20.591 2.979 1.00 93.69 221 GLU A N 1
ATOM 1794 C CA . GLU A 1 221 ? 9.687 20.186 4.278 1.00 93.69 221 GLU A CA 1
ATOM 1795 C C . GLU A 1 221 ? 8.984 18.946 4.842 1.00 93.69 221 GLU A C 1
ATOM 1797 O O . GLU A 1 221 ? 9.623 18.110 5.486 1.00 93.69 221 GLU A O 1
ATOM 1802 N N . ASP A 1 222 ? 7.681 18.799 4.583 1.00 95.44 222 ASP A N 1
ATOM 1803 C CA . ASP A 1 222 ? 6.920 17.626 5.006 1.00 95.44 222 ASP A CA 1
ATOM 1804 C C . ASP A 1 222 ? 7.379 16.351 4.294 1.00 95.44 222 ASP A C 1
ATOM 1806 O O . ASP A 1 222 ? 7.214 15.271 4.851 1.00 95.44 222 ASP A O 1
ATOM 1810 N N . LEU A 1 223 ? 8.019 16.433 3.122 1.00 92.81 223 LEU A N 1
ATOM 1811 C CA . LEU A 1 223 ? 8.539 15.248 2.426 1.00 92.81 223 LEU A CA 1
ATOM 1812 C C . LEU A 1 223 ? 9.537 14.454 3.275 1.00 92.81 223 LEU A C 1
ATOM 1814 O O . LEU A 1 223 ? 9.481 13.225 3.301 1.00 92.81 223 LEU A O 1
ATOM 1818 N N . ASN A 1 224 ? 10.406 15.145 4.016 1.00 91.94 224 ASN A N 1
ATOM 1819 C CA . ASN A 1 224 ? 11.324 14.483 4.942 1.00 91.94 224 ASN A CA 1
ATOM 1820 C C . ASN A 1 224 ? 10.549 13.841 6.097 1.00 91.94 224 ASN A C 1
ATOM 1822 O O . ASN A 1 224 ? 10.799 12.694 6.442 1.00 91.94 224 ASN A O 1
ATOM 1826 N N . ARG A 1 225 ? 9.525 14.525 6.624 1.00 94.88 225 ARG A N 1
ATOM 1827 C CA . ARG A 1 225 ? 8.670 13.981 7.691 1.00 94.88 225 ARG A CA 1
ATOM 1828 C C . ARG A 1 225 ? 7.880 12.758 7.243 1.00 94.88 225 ARG A C 1
ATOM 1830 O O . ARG A 1 225 ? 7.643 11.870 8.052 1.00 94.88 225 ARG A O 1
ATOM 1837 N N . VAL A 1 226 ? 7.455 12.714 5.980 1.00 93.94 226 VAL A N 1
ATOM 1838 C CA . VAL A 1 226 ? 6.826 11.534 5.379 1.00 93.94 226 VAL A CA 1
ATOM 1839 C C . VAL A 1 226 ? 7.830 10.383 5.369 1.00 93.94 226 VAL A C 1
ATOM 1841 O O . VAL A 1 226 ? 7.487 9.296 5.815 1.00 93.94 226 VAL A O 1
ATOM 1844 N N . SER A 1 227 ? 9.074 10.612 4.936 1.00 89.38 227 SER A N 1
ATOM 1845 C CA . SER A 1 227 ? 10.127 9.586 4.988 1.00 89.38 227 SER A CA 1
ATOM 1846 C C . SER A 1 227 ? 10.360 9.080 6.418 1.00 89.38 227 SER A C 1
ATOM 1848 O O . SER A 1 227 ? 10.244 7.879 6.669 1.00 89.38 227 SER A O 1
ATOM 1850 N N . ASP A 1 228 ? 10.578 9.994 7.365 1.00 91.19 228 ASP A N 1
ATOM 1851 C CA . ASP A 1 228 ? 10.826 9.692 8.782 1.00 91.19 228 ASP A CA 1
ATOM 1852 C C . ASP A 1 228 ? 9.645 8.958 9.442 1.00 91.19 228 ASP A C 1
ATOM 1854 O O . ASP A 1 228 ? 9.816 8.192 10.388 1.00 91.19 228 ASP A O 1
ATOM 1858 N N . PHE A 1 229 ? 8.422 9.182 8.956 1.00 93.62 229 PHE A N 1
ATOM 1859 C CA . PHE A 1 229 ? 7.216 8.528 9.461 1.00 93.62 229 PHE A CA 1
ATOM 1860 C C . PHE A 1 229 ? 7.173 7.030 9.135 1.00 93.62 229 PHE A C 1
ATOM 1862 O O . PHE A 1 229 ? 6.670 6.243 9.940 1.00 93.62 229 PHE A O 1
ATOM 1869 N N . TYR A 1 230 ? 7.688 6.633 7.968 1.00 92.31 230 TYR A N 1
ATOM 1870 C CA . TYR A 1 230 ? 7.710 5.237 7.519 1.00 92.31 230 TYR A CA 1
ATOM 1871 C C . TYR A 1 230 ? 8.990 4.503 7.933 1.00 92.31 230 TYR A C 1
ATOM 1873 O O . TYR A 1 230 ? 8.946 3.300 8.191 1.00 92.31 230 TYR A O 1
ATOM 1881 N N . GLU A 1 231 ? 10.114 5.215 8.047 1.00 90.00 231 GLU A N 1
ATOM 1882 C CA . GLU A 1 231 ? 11.443 4.631 8.262 1.00 90.00 231 GLU A CA 1
ATOM 1883 C C . GLU A 1 231 ? 11.538 3.658 9.453 1.00 90.00 231 GLU A C 1
ATOM 1885 O O . GLU A 1 231 ? 12.086 2.570 9.261 1.00 90.00 231 GLU A O 1
ATOM 1890 N N . PRO A 1 232 ? 10.992 3.943 10.655 1.00 89.25 232 PRO A N 1
ATOM 1891 C CA . PRO A 1 232 ? 11.088 3.007 11.771 1.00 89.25 232 PRO A CA 1
ATOM 1892 C C . PRO A 1 232 ? 10.432 1.663 11.457 1.00 89.25 232 PRO A C 1
ATOM 1894 O O . PRO A 1 232 ? 10.951 0.615 11.851 1.00 89.25 232 PRO A O 1
ATOM 1897 N N . PHE A 1 233 ? 9.298 1.690 10.743 1.00 90.56 233 PHE A N 1
ATOM 1898 C CA . PHE A 1 233 ? 8.595 0.469 10.375 1.00 90.56 233 PHE A CA 1
ATOM 1899 C C . PHE A 1 233 ? 9.298 -0.316 9.299 1.00 90.56 233 PHE A C 1
ATOM 1901 O O . PHE A 1 233 ? 9.550 -1.514 9.451 1.00 90.56 233 PHE A O 1
ATOM 1908 N N . ASP A 1 234 ? 9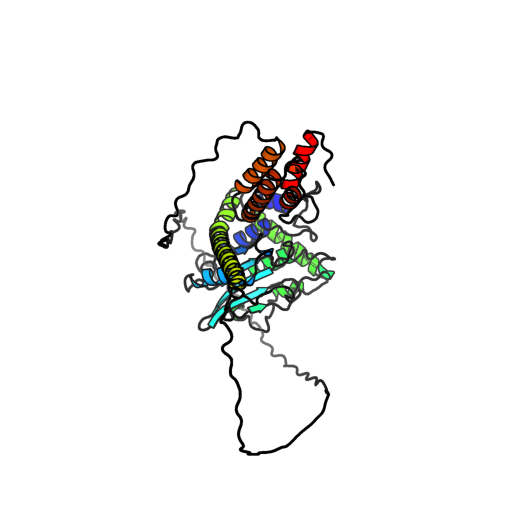.689 0.410 8.273 1.00 87.81 234 ASP A N 1
ATOM 1909 C CA . ASP A 1 234 ? 10.473 -0.066 7.159 1.00 87.81 234 ASP A CA 1
ATOM 1910 C C . ASP A 1 234 ? 11.765 -0.760 7.656 1.00 87.81 234 ASP A C 1
ATOM 1912 O O . ASP A 1 234 ? 12.037 -1.907 7.292 1.00 87.81 234 ASP A O 1
ATOM 1916 N N . ALA A 1 235 ? 12.514 -0.148 8.579 1.00 86.12 235 ALA A N 1
ATOM 1917 C CA . ALA A 1 235 ? 13.745 -0.711 9.141 1.00 86.12 235 ALA A CA 1
ATOM 1918 C C . ALA A 1 235 ? 13.513 -1.983 9.980 1.00 86.12 235 ALA A C 1
ATOM 1920 O O . ALA A 1 235 ? 14.250 -2.970 9.850 1.00 86.12 235 ALA A O 1
ATOM 1921 N N . MET A 1 236 ? 12.484 -1.993 10.832 1.00 91.12 236 MET A N 1
ATOM 1922 C CA . MET A 1 236 ? 12.148 -3.166 11.647 1.00 91.12 236 MET A CA 1
ATOM 1923 C C . MET A 1 236 ? 11.720 -4.342 10.763 1.00 91.12 236 MET A C 1
ATOM 1925 O O . MET A 1 236 ? 12.234 -5.453 10.914 1.00 91.12 236 MET A O 1
ATOM 1929 N N . LEU A 1 237 ? 10.816 -4.097 9.811 1.00 90.38 237 LEU A N 1
ATOM 1930 C CA . LEU A 1 237 ? 10.320 -5.131 8.912 1.00 90.38 237 LEU A CA 1
ATOM 1931 C C . LEU A 1 237 ? 11.472 -5.757 8.119 1.00 90.38 237 LEU A C 1
ATOM 1933 O O . LEU A 1 237 ? 11.590 -6.981 8.060 1.00 90.38 237 LEU A O 1
ATOM 1937 N N . LEU A 1 238 ? 12.355 -4.928 7.557 1.00 84.00 238 LEU A N 1
ATOM 1938 C CA . LEU A 1 238 ? 13.496 -5.404 6.780 1.00 84.00 238 LEU A CA 1
ATOM 1939 C C . LEU A 1 238 ? 14.480 -6.230 7.611 1.00 84.00 238 LEU A C 1
ATOM 1941 O O . LEU A 1 238 ? 14.874 -7.308 7.170 1.00 84.00 238 LEU A O 1
ATOM 1945 N N . SER A 1 239 ? 14.860 -5.756 8.800 1.00 86.25 239 SER A N 1
ATOM 1946 C CA . SER A 1 239 ? 15.803 -6.475 9.672 1.00 86.25 239 SER A CA 1
ATOM 1947 C C . SER A 1 239 ? 15.253 -7.822 10.149 1.00 86.25 239 SER A C 1
ATOM 1949 O O . SER A 1 239 ? 15.976 -8.822 10.180 1.00 86.25 239 SER A O 1
ATOM 1951 N N . THR A 1 240 ? 13.956 -7.878 10.455 1.00 90.81 240 THR A N 1
ATOM 1952 C CA . THR A 1 240 ? 13.293 -9.116 10.881 1.00 90.81 240 THR A CA 1
ATOM 1953 C C . THR A 1 240 ? 13.220 -10.123 9.740 1.00 90.81 240 THR A C 1
ATOM 1955 O O . THR A 1 240 ? 13.524 -11.300 9.932 1.00 90.81 240 THR A O 1
ATOM 1958 N N . LEU A 1 241 ? 12.877 -9.667 8.535 1.00 88.31 241 LEU A N 1
ATOM 1959 C CA . LEU A 1 241 ? 12.838 -10.539 7.369 1.00 88.31 241 LEU A CA 1
ATOM 1960 C C . LEU A 1 241 ? 14.237 -11.035 6.959 1.00 88.31 241 LEU A C 1
ATOM 1962 O O . LEU A 1 241 ? 14.373 -12.197 6.605 1.00 88.31 241 LEU A O 1
ATOM 1966 N N . ASP A 1 242 ? 15.281 -10.203 7.038 1.00 85.56 242 ASP A N 1
ATOM 1967 C CA . ASP A 1 242 ? 16.671 -10.628 6.779 1.00 85.56 242 ASP A CA 1
ATOM 1968 C C . ASP A 1 242 ? 17.129 -11.720 7.759 1.00 85.56 242 ASP A C 1
ATOM 1970 O O . ASP A 1 242 ? 17.730 -12.718 7.367 1.00 85.56 242 ASP A O 1
ATOM 1974 N N . THR A 1 243 ? 16.775 -11.573 9.037 1.00 90.31 243 THR A N 1
ATOM 1975 C CA . THR A 1 243 ? 17.045 -12.594 10.061 1.00 90.31 243 THR A CA 1
ATOM 1976 C C . THR A 1 243 ? 16.340 -13.912 9.736 1.00 90.31 243 THR A C 1
ATOM 1978 O O . THR A 1 243 ? 16.916 -14.990 9.890 1.00 90.31 243 THR A O 1
ATOM 1981 N N . LEU A 1 244 ? 15.094 -13.831 9.272 1.00 89.88 244 LEU A N 1
ATOM 1982 C CA . LEU A 1 244 ? 14.273 -14.983 8.918 1.00 89.88 244 LEU A CA 1
ATOM 1983 C C . LEU A 1 244 ? 14.772 -15.683 7.644 1.00 89.88 244 LEU A C 1
ATOM 1985 O O . LEU A 1 244 ? 14.804 -16.913 7.611 1.00 89.88 244 LEU A O 1
ATOM 1989 N N . ASP A 1 245 ? 15.234 -14.931 6.646 1.00 87.25 245 ASP A N 1
ATOM 1990 C CA . ASP A 1 245 ? 15.841 -15.483 5.431 1.00 87.25 245 ASP A CA 1
ATOM 1991 C C . ASP A 1 245 ? 17.161 -16.206 5.748 1.00 87.25 245 ASP A C 1
ATOM 1993 O O . ASP A 1 245 ? 17.329 -17.365 5.372 1.00 87.25 245 ASP A O 1
ATOM 1997 N N . LYS A 1 246 ? 18.048 -15.593 6.545 1.00 87.56 246 LYS A N 1
ATOM 1998 C CA . LYS A 1 246 ? 19.300 -16.228 7.008 1.00 87.56 246 LYS A CA 1
ATOM 1999 C C . LYS A 1 246 ? 19.054 -17.499 7.813 1.00 87.56 246 LYS A C 1
ATOM 2001 O O . LYS A 1 246 ? 19.807 -18.466 7.706 1.00 87.56 246 LYS A O 1
ATOM 2006 N N . LYS A 1 247 ? 18.006 -17.506 8.641 1.00 91.31 247 LYS A N 1
ATOM 2007 C CA . LYS A 1 247 ? 17.615 -18.693 9.406 1.00 91.31 247 LYS A CA 1
ATOM 2008 C C . LYS A 1 247 ? 17.213 -19.838 8.471 1.00 91.31 247 LYS A C 1
ATOM 2010 O O . LYS A 1 247 ? 17.697 -20.948 8.655 1.00 91.31 247 LYS A O 1
ATOM 2015 N N . ARG A 1 248 ? 16.395 -19.556 7.453 1.00 88.69 248 ARG A N 1
ATOM 2016 C CA . ARG A 1 248 ? 15.959 -20.549 6.456 1.00 88.69 248 ARG A CA 1
ATOM 2017 C C . ARG A 1 248 ? 17.110 -21.079 5.615 1.00 88.69 248 ARG A C 1
ATOM 2019 O O . ARG A 1 248 ? 17.164 -22.273 5.356 1.00 88.69 248 ARG A O 1
ATOM 2026 N N . GLU A 1 249 ? 18.029 -20.209 5.209 1.00 87.56 249 GLU A N 1
ATOM 2027 C CA . GLU A 1 249 ? 19.232 -20.615 4.480 1.00 87.56 249 GLU A CA 1
ATOM 2028 C C . GLU A 1 249 ? 20.084 -21.577 5.317 1.00 87.56 249 GLU A C 1
ATOM 2030 O O . GLU A 1 249 ? 20.511 -22.619 4.827 1.00 87.56 249 GLU A O 1
ATOM 2035 N N . ARG A 1 250 ? 20.265 -21.282 6.611 1.00 89.00 250 ARG A N 1
ATOM 2036 C CA . ARG A 1 250 ? 20.976 -22.171 7.536 1.00 89.00 250 ARG A CA 1
ATOM 2037 C C . ARG A 1 250 ? 20.272 -23.518 7.721 1.00 89.00 250 ARG A C 1
ATOM 2039 O O . ARG A 1 250 ? 20.952 -24.536 7.752 1.00 89.00 250 ARG A O 1
ATOM 2046 N N . GLU A 1 251 ? 18.949 -23.524 7.869 1.00 89.25 251 GLU A N 1
ATOM 2047 C CA . GLU A 1 251 ? 18.152 -24.755 7.993 1.00 89.25 251 GLU A CA 1
ATOM 2048 C C . GLU A 1 251 ? 18.254 -25.608 6.719 1.00 89.25 251 GLU A C 1
ATOM 2050 O O . GLU A 1 251 ? 18.570 -26.788 6.804 1.00 89.25 251 GLU A O 1
ATOM 2055 N N . ALA A 1 252 ? 18.132 -24.997 5.537 1.00 87.50 252 ALA A N 1
ATOM 2056 C CA . ALA A 1 252 ? 18.275 -25.697 4.260 1.00 87.50 252 ALA A CA 1
ATOM 2057 C C . ALA A 1 252 ? 19.676 -26.306 4.057 1.00 87.50 252 ALA A C 1
ATOM 2059 O O . ALA A 1 252 ? 19.809 -27.383 3.477 1.00 87.50 252 ALA A O 1
ATOM 2060 N N . LEU A 1 253 ? 20.728 -25.634 4.538 1.00 85.50 253 LEU A N 1
ATOM 2061 C CA . LEU A 1 253 ? 22.091 -26.170 4.497 1.00 85.50 253 LEU A CA 1
ATOM 2062 C C . LEU A 1 253 ? 22.266 -27.379 5.424 1.00 85.50 253 LEU A C 1
ATOM 2064 O O . LEU A 1 253 ? 22.953 -28.324 5.042 1.00 85.50 253 LEU A O 1
ATOM 2068 N N . LEU A 1 254 ? 21.648 -27.369 6.608 1.00 84.69 254 LEU A N 1
ATOM 2069 C CA . LEU A 1 254 ? 21.688 -28.505 7.535 1.00 84.69 254 LEU A CA 1
ATOM 2070 C C . LEU A 1 254 ? 20.949 -29.719 6.960 1.00 84.69 254 LEU A C 1
ATOM 2072 O O . LEU A 1 254 ? 21.533 -30.798 6.911 1.00 84.69 254 LEU A O 1
ATOM 2076 N N . ASP A 1 255 ? 19.749 -29.520 6.408 1.00 78.25 255 ASP A N 1
ATOM 2077 C CA . ASP A 1 255 ? 18.975 -30.590 5.759 1.00 78.25 255 ASP A CA 1
ATOM 2078 C C . ASP A 1 255 ? 19.737 -31.216 4.577 1.00 78.25 255 ASP A C 1
ATOM 2080 O O . ASP A 1 255 ? 19.643 -32.415 4.317 1.00 78.25 255 ASP A O 1
ATOM 2084 N N . SER A 1 256 ? 20.536 -30.417 3.860 1.00 77.94 256 SER A N 1
ATOM 2085 C CA . SER A 1 256 ? 21.375 -30.923 2.768 1.00 77.94 256 SER A CA 1
ATOM 2086 C C . SER A 1 256 ? 22.578 -31.745 3.243 1.00 77.94 256 SER A C 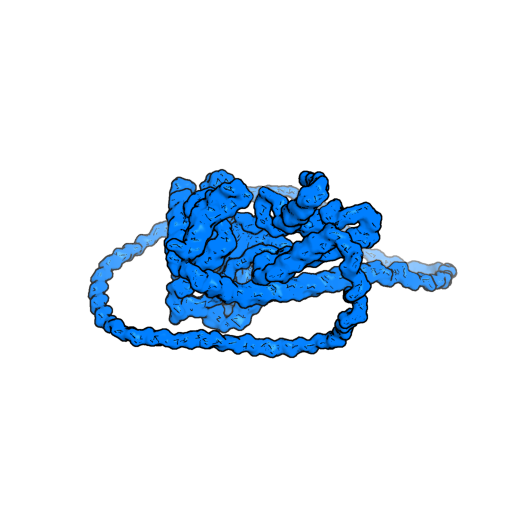1
ATOM 2088 O O . SER A 1 256 ? 23.100 -32.542 2.467 1.00 77.94 256 SER A O 1
ATOM 2090 N N . TYR A 1 257 ? 23.027 -31.559 4.489 1.00 70.69 257 TYR A N 1
ATOM 2091 C CA . TYR A 1 257 ? 24.195 -32.242 5.046 1.00 70.69 257 TYR A CA 1
ATOM 2092 C C . TYR A 1 257 ? 23.833 -33.618 5.614 1.00 70.69 257 TYR A C 1
ATOM 2094 O O . TYR A 1 257 ? 24.587 -34.570 5.417 1.00 70.69 257 TYR A O 1
ATOM 2102 N N . ASP A 1 258 ? 22.650 -33.752 6.219 1.00 61.50 258 ASP A N 1
ATOM 2103 C CA . ASP A 1 258 ? 22.155 -35.031 6.748 1.00 61.50 258 ASP A CA 1
ATOM 2104 C C . ASP A 1 258 ? 21.926 -36.076 5.636 1.00 61.50 258 ASP A C 1
ATOM 2106 O O . ASP A 1 258 ? 22.080 -37.271 5.868 1.00 61.50 258 ASP A O 1
ATOM 2110 N N . PHE A 1 259 ? 21.698 -35.643 4.389 1.00 61.44 259 PHE A N 1
ATOM 2111 C CA . PHE A 1 259 ? 21.588 -36.541 3.231 1.00 61.44 259 PHE A CA 1
ATOM 2112 C C . PHE A 1 259 ? 22.912 -37.233 2.838 1.00 61.44 259 PHE A C 1
ATOM 2114 O O . PHE A 1 259 ? 22.889 -38.260 2.167 1.00 61.44 259 PHE A O 1
ATOM 2121 N N . TYR A 1 260 ? 24.075 -36.704 3.239 1.00 58.50 260 TYR A N 1
ATOM 2122 C CA . TYR A 1 260 ? 25.387 -37.272 2.879 1.00 58.50 260 TYR A CA 1
ATOM 2123 C C . TYR A 1 260 ? 26.034 -38.112 3.987 1.00 58.50 260 TYR A C 1
ATOM 2125 O O . TYR A 1 260 ? 27.102 -38.683 3.762 1.00 58.50 260 TYR A O 1
ATOM 2133 N N . VAL A 1 261 ? 25.426 -38.191 5.174 1.00 57.56 261 VAL A N 1
ATOM 2134 C CA . VAL A 1 261 ? 25.993 -38.929 6.316 1.00 57.56 261 VAL A CA 1
ATOM 2135 C C . VAL A 1 261 ? 25.396 -40.340 6.452 1.00 57.56 261 VAL A C 1
ATOM 2137 O O . VAL A 1 261 ? 26.003 -41.179 7.109 1.00 57.56 261 VAL A O 1
ATOM 2140 N N . GLU A 1 262 ? 24.286 -40.658 5.775 1.00 54.34 262 GLU A N 1
ATOM 2141 C CA . GLU A 1 262 ? 23.633 -41.981 5.870 1.00 54.34 262 GLU A CA 1
ATOM 2142 C C . GLU A 1 262 ? 24.073 -43.036 4.831 1.00 54.34 262 GLU A C 1
ATOM 2144 O O . GLU A 1 262 ? 23.672 -44.186 4.962 1.00 54.34 262 GLU A O 1
ATOM 2149 N N . ASP A 1 263 ? 24.935 -42.720 3.854 1.00 53.41 263 ASP A N 1
ATOM 2150 C CA . ASP A 1 263 ? 25.429 -43.713 2.863 1.00 53.41 263 ASP A CA 1
ATOM 2151 C C . ASP A 1 263 ? 26.907 -44.110 3.088 1.00 53.41 263 ASP A C 1
ATOM 2153 O O . ASP A 1 263 ? 27.655 -44.451 2.170 1.00 53.41 263 ASP A O 1
ATOM 2157 N N . GLY A 1 264 ? 27.361 -44.010 4.342 1.00 51.91 264 GLY A N 1
ATOM 2158 C CA . GLY A 1 264 ? 28.743 -44.228 4.765 1.00 51.91 264 GLY A CA 1
ATOM 2159 C C . GLY A 1 264 ? 28.917 -45.390 5.743 1.00 51.91 264 GLY A C 1
ATOM 2160 O O . GLY A 1 264 ? 29.156 -45.161 6.923 1.00 51.91 264 GLY A O 1
ATOM 2161 N N . SER A 1 265 ? 28.876 -46.612 5.206 1.00 52.38 265 SER A N 1
ATOM 2162 C CA . SER A 1 265 ? 29.500 -47.842 5.730 1.00 52.38 265 SER A CA 1
ATOM 2163 C C . SER A 1 265 ? 29.061 -48.374 7.106 1.00 52.38 265 SER A C 1
ATOM 2165 O O . SER A 1 265 ? 29.781 -48.212 8.091 1.00 52.38 265 SER A O 1
ATOM 2167 N N . ASP A 1 266 ? 27.994 -49.177 7.121 1.00 52.09 266 ASP A N 1
ATOM 2168 C CA . ASP A 1 266 ? 27.968 -50.398 7.940 1.00 52.09 266 ASP A CA 1
ATOM 2169 C C . ASP A 1 266 ? 28.476 -51.566 7.076 1.00 52.09 266 ASP A C 1
ATOM 2171 O O . ASP A 1 266 ? 27.717 -52.370 6.536 1.00 52.09 266 ASP A O 1
ATOM 2175 N N . ASP A 1 267 ? 29.802 -51.650 6.930 1.00 54.88 267 ASP A N 1
ATOM 2176 C CA . ASP A 1 267 ? 30.474 -52.926 6.660 1.00 54.88 267 ASP A CA 1
ATOM 2177 C C . ASP A 1 267 ? 30.434 -53.756 7.962 1.00 54.88 267 ASP A C 1
ATOM 2179 O O . ASP A 1 267 ? 31.451 -53.962 8.630 1.00 54.88 267 ASP A O 1
ATOM 2183 N N . GLU A 1 268 ? 29.245 -54.226 8.357 1.00 56.16 268 GLU A N 1
ATOM 2184 C CA . GLU A 1 268 ? 29.146 -55.374 9.260 1.00 56.16 268 GLU A CA 1
ATOM 2185 C C . GLU A 1 268 ? 29.311 -56.664 8.433 1.00 56.16 268 GLU A C 1
ATOM 2187 O O . GLU A 1 268 ? 28.540 -56.919 7.502 1.00 56.16 268 GLU A O 1
ATOM 2192 N N . PRO A 1 269 ? 30.318 -57.508 8.727 1.00 47.72 269 PRO A N 1
ATOM 2193 C CA . PRO A 1 269 ? 30.512 -58.764 8.016 1.00 47.72 269 PRO A CA 1
ATOM 2194 C C . PRO A 1 269 ? 29.374 -59.751 8.336 1.00 47.72 269 PRO A C 1
ATOM 2196 O O . PRO A 1 269 ? 28.989 -59.890 9.500 1.00 47.72 269 PRO A O 1
ATOM 2199 N N . PRO A 1 270 ? 28.866 -60.508 7.345 1.00 49.47 270 PRO A N 1
ATOM 2200 C CA . PRO A 1 270 ? 27.759 -61.428 7.554 1.00 49.47 270 PRO A CA 1
ATOM 2201 C C . PRO A 1 270 ? 28.221 -62.627 8.389 1.00 49.47 270 PRO A C 1
ATOM 2203 O O . PRO A 1 270 ? 29.013 -63.457 7.938 1.00 49.47 270 PRO A O 1
ATOM 2206 N N . LEU A 1 271 ? 27.706 -62.744 9.613 1.00 46.94 271 LEU A N 1
ATOM 2207 C CA . LEU A 1 271 ? 27.738 -63.999 10.358 1.00 46.94 271 LEU A CA 1
ATOM 2208 C C . LEU A 1 271 ? 26.562 -64.869 9.899 1.00 46.94 271 LEU A C 1
ATOM 2210 O O . LEU A 1 271 ? 25.400 -64.563 10.150 1.00 46.94 271 LEU A O 1
ATOM 2214 N N . ASN A 1 272 ? 26.909 -65.953 9.204 1.00 54.56 272 ASN A N 1
ATOM 2215 C CA . ASN A 1 272 ? 26.034 -67.054 8.803 1.00 54.56 272 ASN A CA 1
ATOM 2216 C C . ASN A 1 272 ? 25.054 -67.484 9.910 1.00 54.56 272 ASN A C 1
ATOM 2218 O O . ASN A 1 272 ? 25.509 -67.843 11.001 1.00 54.56 272 ASN A O 1
ATOM 2222 N N . PRO A 1 273 ? 23.762 -67.651 9.593 1.00 51.53 273 PRO A N 1
ATOM 2223 C CA . PRO A 1 273 ? 22.919 -68.620 10.261 1.00 51.53 273 PRO A CA 1
ATOM 2224 C C . PRO A 1 273 ? 22.701 -69.803 9.314 1.00 51.53 273 PRO A C 1
ATOM 2226 O O . PRO A 1 273 ? 21.929 -69.724 8.360 1.00 51.53 273 PRO A O 1
ATOM 2229 N N . ASP A 1 274 ? 23.429 -70.885 9.577 1.00 45.06 274 ASP A N 1
ATOM 2230 C CA . ASP A 1 274 ? 23.118 -72.195 9.015 1.00 45.06 274 ASP A CA 1
ATOM 2231 C C . ASP A 1 274 ? 21.953 -72.830 9.796 1.00 45.06 274 ASP A C 1
ATOM 2233 O O . ASP A 1 274 ? 21.727 -72.556 10.977 1.00 45.06 274 ASP A O 1
ATOM 2237 N N . GLU A 1 275 ? 21.200 -73.640 9.072 1.00 48.09 275 GLU A N 1
ATOM 2238 C CA . GLU A 1 275 ? 19.835 -74.104 9.292 1.00 48.09 275 GLU A CA 1
ATOM 2239 C C . GLU A 1 275 ? 19.625 -75.017 10.520 1.00 48.09 275 GLU A C 1
ATOM 2241 O O . GLU A 1 275 ? 20.476 -75.832 10.873 1.00 48.09 275 GLU A O 1
ATOM 2246 N N . SER A 1 276 ? 18.418 -74.990 11.111 1.00 40.59 276 SER A N 1
ATOM 2247 C CA . SER A 1 276 ? 17.591 -76.206 11.321 1.00 40.59 276 SER A CA 1
ATOM 2248 C C . SER A 1 276 ? 16.214 -75.930 11.963 1.00 40.59 276 SER A C 1
ATOM 2250 O O . SER A 1 276 ? 16.085 -75.694 13.156 1.00 40.59 276 SER A O 1
ATOM 2252 N N . LEU A 1 277 ? 15.194 -75.982 11.098 1.00 45.12 277 LEU A N 1
ATOM 2253 C CA . LEU A 1 277 ? 13.906 -76.701 11.162 1.00 45.12 277 LEU A CA 1
ATOM 2254 C C . LEU A 1 277 ? 13.131 -76.958 12.481 1.00 45.12 277 LEU A C 1
ATOM 2256 O O . LEU A 1 277 ? 13.647 -77.474 13.467 1.00 45.12 277 LEU A O 1
ATOM 2260 N N . SER A 1 278 ? 11.801 -76.888 12.283 1.00 37.38 278 SER A N 1
ATOM 2261 C CA . SER A 1 278 ? 10.652 -77.454 13.027 1.00 37.38 278 SER A CA 1
ATOM 2262 C C . SER A 1 278 ? 10.132 -76.632 14.212 1.00 37.38 278 SER A C 1
ATOM 2264 O O . SER A 1 278 ? 10.907 -76.169 15.033 1.00 37.38 278 SER A O 1
ATOM 2266 N N . GLY A 1 279 ? 8.830 -76.400 14.369 1.00 35.06 279 GLY A N 1
ATOM 2267 C CA . GLY A 1 279 ? 7.649 -76.841 13.630 1.00 35.06 279 GLY A CA 1
ATOM 2268 C C . GLY A 1 279 ? 6.411 -76.118 14.180 1.00 35.06 279 GLY A C 1
ATOM 2269 O O . GLY A 1 279 ? 6.466 -75.600 15.291 1.00 35.06 279 GLY A O 1
ATOM 2270 N N . ASP A 1 280 ? 5.367 -76.074 13.353 1.00 39.12 280 ASP A N 1
ATOM 2271 C CA . ASP A 1 280 ? 3.933 -76.154 13.670 1.00 39.12 280 ASP A CA 1
ATOM 2272 C C . ASP A 1 280 ? 3.417 -75.440 14.934 1.00 39.12 280 ASP A C 1
ATOM 2274 O O . ASP A 1 280 ? 3.681 -75.862 16.055 1.00 39.12 280 ASP A O 1
ATOM 2278 N N . ASP A 1 281 ? 2.561 -74.431 14.742 1.00 43.06 281 ASP A N 1
ATOM 2279 C CA . ASP A 1 281 ? 1.158 -74.621 15.128 1.00 43.06 281 ASP A CA 1
ATOM 2280 C C . ASP A 1 281 ? 0.228 -73.593 14.468 1.00 43.06 281 ASP A C 1
ATOM 2282 O O . ASP A 1 281 ? 0.479 -72.384 14.443 1.00 43.06 281 ASP A O 1
ATOM 2286 N N . ASP A 1 282 ? -0.841 -74.157 13.912 1.00 43.62 282 ASP A N 1
ATOM 2287 C CA . ASP A 1 282 ? -2.072 -73.530 13.455 1.00 43.62 282 ASP A CA 1
ATOM 2288 C C . ASP A 1 282 ? -2.688 -72.629 14.537 1.00 43.62 282 ASP A C 1
ATOM 2290 O O . ASP A 1 282 ? -2.676 -72.973 15.713 1.00 43.62 282 ASP A O 1
ATOM 2294 N N . GLU A 1 283 ? -3.347 -71.543 14.129 1.00 48.81 283 GLU A N 1
ATOM 2295 C CA . GLU A 1 283 ? -4.776 -71.372 14.425 1.00 48.81 283 GLU A CA 1
ATOM 2296 C C . GLU A 1 283 ? -5.373 -70.186 13.643 1.00 48.81 283 GLU A C 1
ATOM 2298 O O . GLU A 1 283 ? -4.935 -69.040 13.727 1.00 48.81 283 GLU A O 1
ATOM 2303 N N . GLN A 1 284 ? -6.362 -70.564 12.828 1.00 41.91 284 GLN A N 1
ATOM 2304 C CA . GLN A 1 284 ? -7.572 -69.882 12.346 1.00 41.91 284 GLN A CA 1
ATOM 2305 C C . GLN A 1 284 ? -7.878 -68.506 12.984 1.00 41.91 284 GLN A C 1
ATOM 2307 O O . GLN A 1 284 ? -7.647 -68.272 14.163 1.00 41.91 284 GLN A O 1
ATOM 2312 N N . ILE A 1 285 ? -8.478 -67.563 12.253 1.00 40.62 285 ILE A N 1
ATOM 2313 C CA . ILE A 1 285 ? -9.945 -67.411 12.198 1.00 40.62 285 ILE A CA 1
ATOM 2314 C C . ILE A 1 285 ? -10.302 -66.365 11.122 1.00 40.62 285 ILE A C 1
ATOM 2316 O O . ILE A 1 285 ? -9.692 -65.299 11.079 1.00 40.62 285 ILE A O 1
ATOM 2320 N N . ASP A 1 286 ? -11.278 -66.750 10.290 1.00 36.84 286 ASP A N 1
ATOM 2321 C CA . ASP A 1 286 ? -12.405 -66.041 9.652 1.00 36.84 286 ASP A CA 1
ATOM 2322 C C . ASP A 1 286 ? -12.294 -64.559 9.240 1.00 36.84 286 ASP A C 1
ATOM 2324 O O . ASP A 1 286 ? -11.718 -63.734 9.934 1.00 36.84 286 ASP A O 1
ATOM 2328 N N . GLU A 1 287 ? -12.952 -64.013 8.217 1.00 41.16 287 GLU A N 1
ATOM 2329 C CA . GLU A 1 287 ? -13.879 -64.378 7.128 1.00 41.16 287 GLU A CA 1
ATOM 2330 C C . GLU A 1 287 ? -14.667 -63.058 6.868 1.00 41.16 287 GLU A C 1
ATOM 2332 O O . GLU A 1 287 ? -14.766 -62.194 7.739 1.00 41.16 287 GLU A O 1
ATOM 2337 N N . PHE A 1 288 ? -15.263 -62.922 5.681 1.00 34.97 288 PHE A N 1
ATOM 2338 C CA . PHE A 1 288 ? -16.312 -61.953 5.303 1.00 34.97 288 PHE A CA 1
ATOM 2339 C C . PHE A 1 288 ? -15.945 -60.526 4.823 1.00 34.97 288 PHE A C 1
ATOM 2341 O O . PHE A 1 288 ? -15.989 -59.528 5.535 1.00 34.97 288 PHE A O 1
ATOM 2348 N N . SER A 1 289 ? -15.670 -60.470 3.513 1.00 36.56 289 SER A N 1
ATOM 2349 C CA . SER A 1 289 ? -16.421 -59.769 2.440 1.00 36.56 289 SER A CA 1
ATOM 2350 C C . SER A 1 289 ? -17.337 -58.566 2.740 1.00 36.56 289 SER A C 1
ATOM 2352 O O . SER A 1 289 ? -18.266 -58.676 3.536 1.00 36.56 289 SER A O 1
ATOM 2354 N N . HIS A 1 290 ? -17.202 -57.514 1.915 1.00 39.66 290 HIS A N 1
ATOM 2355 C CA . HIS A 1 290 ? -18.207 -56.983 0.953 1.00 39.66 290 HIS A CA 1
ATOM 2356 C C . HIS A 1 290 ? -17.668 -55.641 0.381 1.00 39.66 290 HIS A C 1
ATOM 2358 O O . HIS A 1 290 ? -17.281 -54.768 1.148 1.00 39.66 290 HIS A O 1
ATOM 2364 N N . GLU A 1 291 ? -17.379 -55.472 -0.922 1.00 36.03 291 GLU A N 1
ATOM 2365 C CA . GLU A 1 291 ? -18.321 -55.151 -2.030 1.00 36.03 291 GLU A CA 1
ATOM 2366 C C . GLU A 1 291 ? -19.439 -54.179 -1.594 1.00 36.03 291 GLU A C 1
ATOM 2368 O O . GLU A 1 291 ? -20.122 -54.437 -0.619 1.00 36.03 291 GLU A O 1
ATOM 2373 N N . SER A 1 292 ? -19.760 -53.052 -2.228 1.00 34.25 292 SER A N 1
ATOM 2374 C CA . SER A 1 292 ? -19.577 -52.571 -3.598 1.00 34.25 292 SER A CA 1
ATOM 2375 C C . SER A 1 292 ? -20.151 -51.137 -3.702 1.00 34.25 292 SER A C 1
ATOM 2377 O O . SER A 1 292 ? -20.868 -50.693 -2.804 1.00 34.25 292 SER A O 1
ATOM 2379 N N . SER A 1 293 ? -19.963 -50.520 -4.879 1.00 34.94 293 SER A N 1
ATOM 2380 C CA . SER A 1 2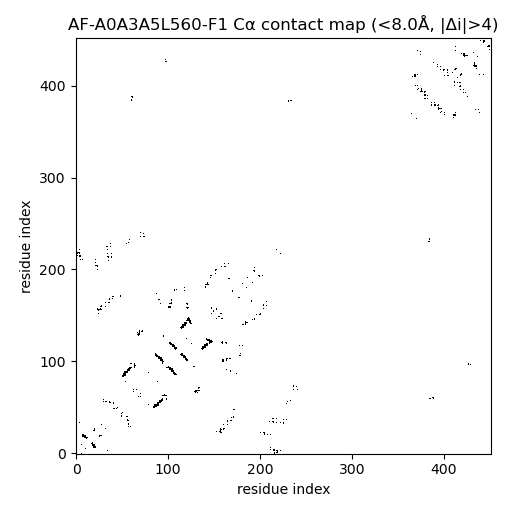93 ? -20.866 -49.568 -5.578 1.00 34.94 293 SER A CA 1
ATOM 2381 C C . SER A 1 293 ? -21.032 -48.150 -4.996 1.00 34.94 293 SER A C 1
ATOM 2383 O O . SER A 1 293 ? -21.513 -47.973 -3.883 1.00 34.94 293 SER A O 1
ATOM 2385 N N . ASP A 1 294 ? -20.504 -47.127 -5.679 1.00 31.78 294 ASP A N 1
ATOM 2386 C CA . ASP A 1 294 ? -21.105 -46.378 -6.820 1.00 31.78 294 ASP A CA 1
ATOM 2387 C C . ASP A 1 294 ? -22.091 -45.297 -6.334 1.00 31.78 294 ASP A C 1
ATOM 2389 O O . ASP A 1 294 ? -23.000 -45.561 -5.556 1.00 31.78 294 ASP A O 1
ATOM 2393 N N . GLU A 1 295 ? -21.787 -44.015 -6.581 1.00 34.97 295 GLU A N 1
ATOM 2394 C CA . GLU A 1 295 ? -22.349 -43.217 -7.694 1.00 34.97 295 GLU A CA 1
ATOM 2395 C C . GLU A 1 295 ? -23.888 -43.070 -7.606 1.00 34.97 295 GLU A C 1
ATOM 2397 O O . GLU A 1 295 ? -24.618 -44.047 -7.563 1.00 34.97 295 GLU A O 1
ATOM 2402 N N . SER A 1 296 ? -24.540 -41.906 -7.628 1.00 36.12 296 SER A N 1
ATOM 2403 C CA . SER 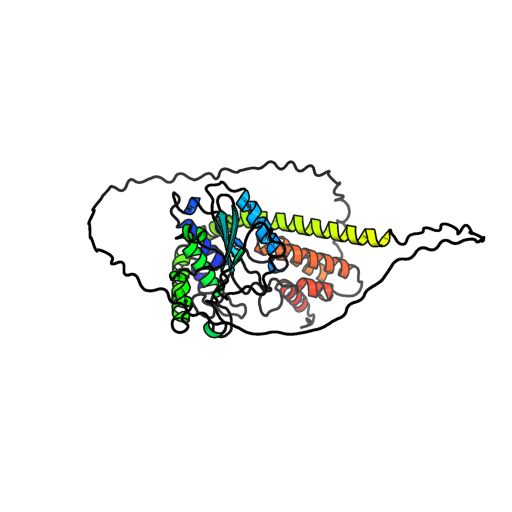A 1 296 ? -24.165 -40.509 -7.864 1.00 36.12 296 SER A CA 1
ATOM 2404 C C . SER A 1 296 ? -25.306 -39.600 -7.295 1.00 36.12 296 SER A C 1
ATOM 2406 O O . SER A 1 296 ? -25.839 -39.930 -6.238 1.00 36.12 296 SER A O 1
ATOM 2408 N N . PRO A 1 297 ? -25.676 -38.429 -7.869 1.00 53.31 297 PRO A N 1
ATOM 2409 C CA . PRO A 1 297 ? -25.982 -37.187 -7.147 1.00 53.31 297 PRO A CA 1
ATOM 2410 C C . PRO A 1 297 ? -27.506 -36.980 -7.001 1.00 53.31 297 PRO A C 1
ATOM 2412 O O . PRO A 1 297 ? -28.258 -37.847 -7.422 1.00 53.31 297 PRO A O 1
ATOM 2415 N N . VAL A 1 298 ? -27.977 -35.835 -6.470 1.00 30.55 298 VAL A N 1
ATOM 2416 C CA . 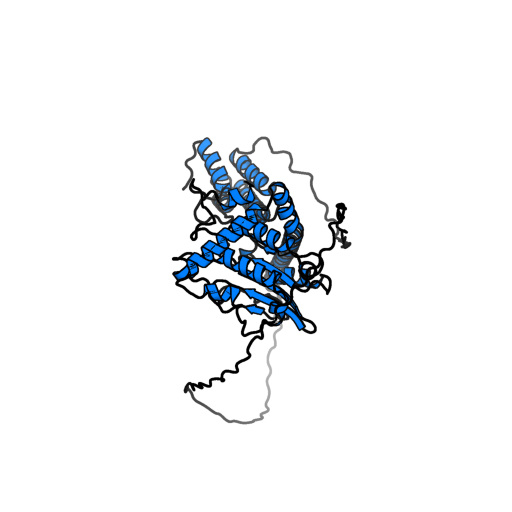VAL A 1 298 ? -29.193 -35.118 -6.951 1.00 30.55 298 VAL A CA 1
ATOM 2417 C C . VAL A 1 298 ? -29.493 -33.846 -6.120 1.00 30.55 298 VAL A C 1
ATOM 2419 O O . VAL A 1 298 ? -29.743 -33.878 -4.922 1.00 30.55 298 VAL A O 1
ATOM 2422 N N . THR A 1 299 ? -29.448 -32.722 -6.849 1.00 31.28 299 THR A N 1
ATOM 2423 C CA . THR A 1 299 ? -30.279 -31.495 -6.818 1.00 31.28 299 THR A CA 1
ATOM 2424 C C . THR A 1 299 ? -30.422 -30.594 -5.582 1.00 31.28 299 THR A C 1
ATOM 2426 O O . THR A 1 299 ? -31.093 -30.904 -4.604 1.00 31.28 299 THR A O 1
ATOM 2429 N N . ALA A 1 300 ? -29.942 -29.362 -5.788 1.00 34.78 300 ALA A N 1
ATOM 2430 C CA . ALA A 1 300 ? -30.656 -28.084 -5.688 1.00 34.78 300 ALA A CA 1
ATOM 2431 C C . ALA A 1 300 ? -32.059 -28.063 -5.043 1.00 34.78 300 ALA A C 1
ATOM 2433 O O . ALA A 1 300 ? -33.008 -28.641 -5.569 1.00 34.78 300 ALA A O 1
ATOM 2434 N N . PHE A 1 301 ? -32.216 -27.198 -4.034 1.00 32.19 301 PHE A N 1
ATOM 2435 C CA . PHE A 1 301 ? -33.499 -26.586 -3.700 1.00 32.19 301 PHE A CA 1
ATOM 2436 C C . PHE A 1 301 ? -33.351 -25.075 -3.493 1.00 32.19 301 PHE A C 1
ATOM 2438 O O . PHE A 1 301 ? -32.547 -24.594 -2.698 1.00 32.19 301 PHE A O 1
ATOM 2445 N N . ILE A 1 302 ? -34.149 -24.340 -4.265 1.00 38.97 302 ILE A N 1
ATOM 2446 C CA . ILE A 1 302 ? -34.353 -22.894 -4.226 1.00 38.97 302 ILE A CA 1
ATOM 2447 C C . ILE A 1 302 ? -35.294 -22.581 -3.059 1.00 38.97 302 ILE A C 1
ATOM 2449 O O . ILE A 1 302 ? -36.409 -23.095 -3.013 1.00 38.97 302 ILE A O 1
ATOM 2453 N N . GLY A 1 303 ? -34.876 -21.690 -2.161 1.00 30.30 303 GLY A N 1
ATOM 2454 C CA . GLY A 1 303 ? -35.713 -21.134 -1.098 1.00 30.30 303 GLY A CA 1
ATOM 2455 C C . GLY A 1 303 ? -35.681 -19.610 -1.118 1.00 30.30 303 GLY A C 1
ATOM 2456 O O . GLY A 1 303 ? -34.855 -18.994 -0.454 1.00 30.30 303 GLY A O 1
ATOM 2457 N N . LYS A 1 304 ? -36.586 -18.997 -1.891 1.00 34.06 304 LYS A N 1
ATOM 2458 C CA . LYS A 1 304 ? -36.938 -17.574 -1.778 1.00 34.06 304 LYS A CA 1
ATOM 2459 C C . LYS A 1 304 ? -37.691 -17.351 -0.467 1.00 34.06 304 LYS A C 1
ATOM 2461 O O . LYS A 1 304 ? -38.793 -17.876 -0.333 1.00 34.06 304 LYS A O 1
ATOM 2466 N N . GLN A 1 305 ? -37.177 -16.507 0.425 1.00 33.25 305 GLN A N 1
ATOM 2467 C CA . GLN A 1 305 ? -37.997 -15.816 1.425 1.00 33.25 305 GLN A CA 1
ATOM 2468 C C . GLN A 1 305 ? -37.517 -14.368 1.601 1.00 33.25 305 GLN A C 1
ATOM 2470 O O . GLN A 1 305 ? -36.376 -14.111 1.974 1.00 33.25 305 GLN A O 1
ATOM 2475 N N . ASN A 1 306 ? -38.420 -13.434 1.293 1.00 36.50 306 ASN A N 1
ATOM 2476 C CA . ASN A 1 306 ? -38.334 -12.016 1.637 1.00 36.50 306 ASN A CA 1
ATOM 2477 C C . ASN A 1 306 ? -38.477 -11.829 3.155 1.00 36.50 306 ASN A C 1
ATOM 2479 O O . ASN A 1 306 ? -39.316 -12.504 3.755 1.00 36.50 306 ASN A O 1
ATOM 2483 N N . PRO A 1 307 ? -37.844 -10.794 3.729 1.00 38.34 307 PRO A N 1
ATOM 2484 C CA . PRO A 1 307 ? -38.404 -10.105 4.878 1.00 38.34 307 PRO A CA 1
ATOM 2485 C C . PRO A 1 307 ? -38.748 -8.652 4.529 1.00 38.34 307 PRO A C 1
ATOM 2487 O O . PRO A 1 307 ? -37.895 -7.800 4.300 1.00 38.34 307 PRO A O 1
ATOM 2490 N N . THR A 1 308 ? -40.057 -8.453 4.461 1.00 32.69 308 THR A N 1
ATOM 2491 C CA . THR A 1 308 ? -40.882 -7.328 4.903 1.00 32.69 308 THR A CA 1
ATOM 2492 C C . THR A 1 308 ? -40.185 -6.079 5.457 1.00 32.69 308 THR A C 1
ATOM 2494 O O . THR A 1 308 ? -39.454 -6.105 6.445 1.00 32.69 308 THR A O 1
ATOM 2497 N N . GLU A 1 309 ? -40.564 -4.967 4.833 1.00 31.72 309 GLU A N 1
ATOM 2498 C CA . GLU A 1 309 ? -40.385 -3.572 5.217 1.00 31.72 309 GLU A CA 1
ATOM 2499 C C . GLU A 1 309 ? -40.868 -3.267 6.645 1.00 31.72 309 GLU A C 1
ATOM 2501 O O . GLU A 1 309 ? -41.928 -3.721 7.075 1.00 31.72 309 GLU A O 1
ATOM 2506 N N . CYS A 1 310 ? -40.137 -2.403 7.352 1.00 28.45 310 CYS A N 1
ATOM 2507 C CA . CYS A 1 310 ? -40.638 -1.710 8.535 1.00 28.45 310 CYS A CA 1
ATOM 2508 C C . CYS A 1 310 ? -40.184 -0.236 8.469 1.00 28.45 310 CYS A C 1
ATOM 2510 O O . CYS A 1 310 ? -38.979 0.016 8.394 1.00 28.45 310 CYS A O 1
ATOM 2512 N N . PRO A 1 311 ? -41.105 0.748 8.448 1.00 33.03 311 PRO A N 1
ATOM 2513 C CA . PRO A 1 311 ? -40.766 2.148 8.228 1.00 33.03 311 PRO A CA 1
ATOM 2514 C C . PRO A 1 311 ? -40.532 2.873 9.559 1.00 33.03 311 PRO A C 1
ATOM 2516 O O . PRO A 1 311 ? -41.433 2.970 10.392 1.00 33.03 311 PRO A O 1
ATOM 2519 N N . LEU A 1 312 ? -39.351 3.466 9.740 1.00 31.52 312 LEU A N 1
ATOM 2520 C CA . LEU A 1 312 ? -39.100 4.433 10.812 1.00 31.52 312 LEU A CA 1
ATOM 2521 C C . LEU A 1 312 ? -38.786 5.807 10.210 1.00 31.52 312 LEU A C 1
ATOM 2523 O O . LEU A 1 312 ? -37.773 6.016 9.549 1.00 31.52 312 LEU A O 1
ATOM 2527 N N . LYS A 1 313 ? -39.718 6.738 10.436 1.00 33.56 313 LYS A N 1
ATOM 2528 C CA . LYS A 1 313 ? -39.633 8.166 10.104 1.00 33.56 313 LYS A CA 1
ATOM 2529 C C . LYS A 1 313 ? -38.504 8.846 10.896 1.00 33.56 313 LYS A C 1
ATOM 2531 O O . LYS A 1 313 ? -38.424 8.613 12.102 1.00 33.56 313 LYS A O 1
ATOM 2536 N N . PRO A 1 314 ? -37.758 9.800 10.315 1.00 33.25 314 PRO A N 1
ATOM 2537 C CA . PRO A 1 314 ? -37.035 10.790 11.096 1.00 33.25 314 PRO A CA 1
ATOM 2538 C C . PRO A 1 314 ? -37.937 12.000 11.384 1.00 33.25 314 PRO A C 1
ATOM 2540 O O . PRO A 1 314 ? -38.484 12.625 10.474 1.00 33.25 314 PRO A O 1
ATOM 2543 N N . LYS A 1 315 ? -38.084 12.337 12.670 1.00 32.84 315 LYS A N 1
ATOM 2544 C CA . LYS A 1 315 ? -38.534 13.662 13.109 1.00 32.84 315 LYS A CA 1
ATOM 2545 C C . LYS A 1 315 ? -37.400 14.657 12.862 1.00 32.84 315 LYS A C 1
ATOM 2547 O O . LYS A 1 315 ? -36.293 14.468 13.355 1.00 32.84 315 LYS A O 1
ATOM 2552 N N . GLN A 1 316 ? -37.705 15.707 12.107 1.00 34.75 316 GLN A N 1
ATOM 2553 C CA . GLN A 1 316 ? -36.971 16.963 12.142 1.00 34.75 316 GLN A CA 1
ATOM 2554 C C . GLN A 1 316 ? -37.225 17.630 13.494 1.00 34.75 316 GLN A C 1
ATOM 2556 O O . GLN A 1 316 ? -38.379 17.859 13.847 1.00 34.75 316 GLN A O 1
ATOM 2561 N N . GLU A 1 317 ? -36.164 17.992 14.201 1.00 32.38 317 GLU A N 1
ATOM 2562 C CA . GLU A 1 317 ? -36.210 19.092 15.154 1.00 32.38 317 GLU A CA 1
ATOM 2563 C C . GLU A 1 317 ? -34.895 19.855 15.037 1.00 32.38 317 GLU A C 1
ATOM 2565 O O . GLU A 1 317 ? -33.799 19.324 15.220 1.00 32.38 317 GLU A O 1
ATOM 2570 N N . ALA A 1 318 ? -35.040 21.090 14.573 1.00 36.44 318 ALA A N 1
ATOM 2571 C CA . ALA A 1 318 ? -34.001 22.086 14.556 1.00 36.44 318 ALA A CA 1
ATOM 2572 C C . ALA A 1 318 ? -33.838 22.598 15.982 1.00 36.44 318 ALA A C 1
ATOM 2574 O O . ALA A 1 318 ? -34.817 23.058 16.556 1.00 36.44 318 ALA A O 1
ATOM 2575 N N . ASP A 1 319 ? -32.612 22.610 16.495 1.00 31.44 319 ASP A N 1
ATOM 2576 C CA . ASP A 1 319 ? -32.271 23.546 17.553 1.00 31.44 319 ASP A CA 1
ATOM 2577 C C . ASP A 1 319 ? -30.917 24.194 17.297 1.00 31.44 319 ASP A C 1
ATOM 2579 O O . ASP A 1 319 ? -29.869 23.562 17.154 1.00 31.44 319 ASP A O 1
ATOM 2583 N N . LYS A 1 320 ? -31.001 25.519 17.186 1.00 35.19 320 LYS A N 1
ATOM 2584 C CA . LYS A 1 320 ? -29.892 26.457 17.154 1.00 35.19 320 LYS A CA 1
ATOM 2585 C C . LYS A 1 320 ? -29.297 26.511 18.552 1.00 35.19 320 LYS A C 1
ATOM 2587 O O . LYS A 1 320 ? -29.957 26.982 19.472 1.00 35.19 320 LYS A O 1
ATOM 2592 N N . VAL A 1 321 ? -28.023 26.167 18.689 1.00 31.50 321 VAL A N 1
ATOM 2593 C CA . VAL A 1 321 ? -27.240 26.572 19.857 1.00 31.50 321 VAL A CA 1
ATOM 2594 C C . VAL A 1 321 ? -25.998 27.308 19.371 1.00 31.50 321 VAL A C 1
ATOM 2596 O O . VAL A 1 321 ? -25.015 26.718 18.935 1.00 31.50 321 VAL A O 1
ATOM 2599 N N . ASN A 1 322 ? -26.094 28.638 19.428 1.00 34.38 322 ASN A N 1
ATOM 2600 C CA . ASN A 1 322 ? -24.954 29.542 19.438 1.00 34.38 322 ASN A CA 1
ATOM 2601 C C . ASN A 1 322 ? -24.154 29.291 20.721 1.00 34.38 322 ASN A C 1
ATOM 2603 O O . ASN A 1 322 ? -24.668 29.528 21.814 1.00 34.38 322 ASN A O 1
ATOM 2607 N N . LEU A 1 323 ? -22.892 28.892 20.594 1.00 30.39 323 LEU A N 1
ATOM 2608 C CA . LEU A 1 323 ? -21.911 29.045 21.664 1.00 30.39 323 LEU A CA 1
ATOM 2609 C C . LEU A 1 323 ? -20.603 29.573 21.076 1.00 30.39 323 LEU A C 1
ATOM 2611 O O . LEU A 1 323 ? -19.767 28.841 20.557 1.00 30.39 323 LEU A O 1
ATOM 2615 N N . SER A 1 324 ? -20.470 30.892 21.151 1.00 31.69 324 SER A N 1
ATOM 2616 C CA . SER A 1 324 ? -19.220 31.631 21.038 1.00 31.69 324 SER A CA 1
ATOM 2617 C C . SER A 1 324 ? -18.423 31.479 22.335 1.00 31.69 324 SER A C 1
ATOM 2619 O O . SER A 1 324 ? -18.901 31.908 23.386 1.00 31.69 324 SER A O 1
ATOM 2621 N N . VAL A 1 325 ? -17.215 30.918 22.267 1.00 31.59 325 VAL A N 1
ATOM 2622 C CA . VAL A 1 325 ? -16.219 30.910 23.357 1.00 31.59 325 VAL A CA 1
ATOM 2623 C C . VAL A 1 325 ? -14.828 31.119 22.723 1.00 31.59 325 VAL A C 1
ATOM 2625 O O . VAL A 1 325 ? -14.630 30.698 21.581 1.00 31.59 325 VAL A O 1
ATOM 2628 N N . PRO A 1 326 ? -13.916 31.871 23.372 1.00 32.38 326 PRO A N 1
ATOM 2629 C CA . PRO A 1 326 ? -12.942 32.708 22.686 1.00 32.38 326 PRO A CA 1
ATOM 2630 C C . PRO A 1 326 ? -11.649 31.984 22.302 1.00 32.38 326 PRO A C 1
ATOM 2632 O O . PRO A 1 326 ? -11.256 30.980 22.888 1.00 32.38 326 PRO A O 1
ATOM 2635 N N . VAL A 1 327 ? -10.982 32.569 21.307 1.00 35.91 327 VAL A N 1
ATOM 2636 C CA . VAL A 1 327 ? -9.644 32.215 20.835 1.00 35.91 327 VAL A CA 1
ATOM 2637 C C . VAL A 1 327 ? -8.625 32.574 21.917 1.00 35.91 327 VAL A C 1
ATOM 2639 O O . VAL A 1 327 ? -8.291 33.745 22.087 1.00 35.91 327 VAL A O 1
ATOM 2642 N N . GLU A 1 328 ? -8.109 31.569 22.623 1.00 30.61 328 GLU A N 1
ATOM 2643 C CA . GLU A 1 328 ? -6.851 31.681 23.360 1.00 30.61 328 GLU A CA 1
ATOM 2644 C C . GLU A 1 328 ? -5.728 30.984 22.588 1.00 30.61 328 GLU A C 1
ATOM 2646 O O . GLU A 1 328 ? -5.775 29.800 22.258 1.00 30.61 328 GLU A O 1
ATOM 2651 N N . SER A 1 329 ? -4.718 31.791 22.276 1.00 35.91 329 SER A N 1
ATOM 2652 C CA . SER A 1 329 ? -3.448 31.431 21.658 1.00 35.91 329 SER A CA 1
ATOM 2653 C C . SER A 1 329 ? -2.679 30.455 22.555 1.00 35.91 329 SER A C 1
ATOM 2655 O O . SER A 1 329 ? -2.133 30.862 23.584 1.00 35.91 329 SER A O 1
ATOM 2657 N N . ILE A 1 330 ? -2.562 29.193 22.138 1.00 33.38 330 ILE A N 1
ATOM 2658 C CA . ILE A 1 330 ? -1.673 28.218 22.777 1.00 33.38 330 ILE A CA 1
ATOM 2659 C C . ILE A 1 330 ? -0.373 28.140 21.976 1.00 33.38 330 ILE A C 1
ATOM 2661 O O . ILE A 1 330 ? -0.356 27.775 20.803 1.00 33.38 330 ILE A O 1
ATOM 2665 N N . ARG A 1 331 ? 0.713 28.528 22.652 1.00 30.78 331 ARG A N 1
ATOM 2666 C CA . ARG A 1 331 ? 2.106 28.402 22.218 1.00 30.78 331 ARG A CA 1
ATOM 2667 C C . ARG A 1 331 ? 2.451 26.946 21.906 1.00 30.78 331 ARG A C 1
ATOM 2669 O O . ARG A 1 331 ? 2.194 26.061 22.718 1.00 30.78 331 ARG A O 1
ATOM 2676 N N . GLU A 1 332 ? 3.115 26.745 20.775 1.00 31.91 332 GLU A N 1
ATOM 2677 C CA . GLU A 1 332 ? 3.779 25.498 20.407 1.00 31.91 332 GLU A CA 1
ATOM 2678 C C . GLU A 1 332 ? 4.835 25.122 21.459 1.00 31.91 332 GLU A C 1
ATOM 2680 O O . GLU A 1 332 ? 5.723 25.913 21.787 1.00 31.91 332 GLU A O 1
ATOM 2685 N N . VAL A 1 333 ? 4.740 23.902 21.988 1.00 30.22 333 VAL A N 1
ATOM 2686 C CA . VAL A 1 333 ? 5.805 23.264 22.768 1.00 30.22 333 VAL A CA 1
ATOM 2687 C C . VAL A 1 333 ? 6.313 22.085 21.936 1.00 30.22 333 VAL A C 1
ATOM 2689 O O . VAL A 1 333 ? 5.497 21.270 21.503 1.00 30.22 333 VAL A O 1
ATOM 2692 N N . PRO A 1 334 ? 7.628 21.967 21.680 1.00 30.34 334 PRO A N 1
ATOM 2693 C CA . PRO A 1 334 ? 8.161 20.896 20.852 1.00 30.34 334 PRO A CA 1
ATOM 2694 C C . PRO A 1 334 ? 8.035 19.547 21.568 1.00 30.34 334 PRO A C 1
ATOM 2696 O O . PRO A 1 334 ? 8.495 19.366 22.698 1.00 30.34 334 PRO A O 1
ATOM 2699 N N . PHE A 1 335 ? 7.410 18.595 20.880 1.00 32.25 335 PHE A N 1
ATOM 2700 C CA . PHE A 1 335 ? 7.220 17.223 21.328 1.00 32.25 335 PHE A CA 1
ATOM 2701 C C . PHE A 1 335 ? 8.555 16.464 21.265 1.00 32.25 335 PHE A C 1
ATOM 2703 O O . PHE A 1 335 ? 9.103 16.237 20.187 1.00 32.25 335 PHE A O 1
ATOM 2710 N N . LYS A 1 336 ? 9.097 16.070 22.424 1.00 28.94 336 LYS A N 1
ATOM 2711 C CA . LYS A 1 336 ? 10.181 15.082 22.513 1.00 28.94 336 LYS A CA 1
ATOM 2712 C C . LYS A 1 336 ? 9.561 13.688 22.492 1.00 28.94 336 LYS A C 1
ATOM 2714 O O . LYS A 1 336 ? 8.930 13.284 23.465 1.00 28.94 336 LYS A O 1
ATOM 2719 N N . ALA A 1 337 ? 9.765 12.958 21.399 1.00 31.86 337 ALA A N 1
ATOM 2720 C CA . ALA A 1 337 ? 9.479 11.533 21.340 1.00 31.86 337 ALA A CA 1
ATOM 2721 C C . ALA A 1 337 ? 10.332 10.801 22.392 1.00 31.86 337 ALA A C 1
ATOM 2723 O O . ALA A 1 337 ? 11.561 10.877 22.384 1.00 31.86 337 ALA A O 1
ATOM 2724 N N . SER A 1 338 ? 9.666 10.137 23.335 1.00 27.28 338 SER A N 1
ATOM 2725 C CA . SER A 1 338 ? 10.300 9.258 24.313 1.00 27.28 338 SER A CA 1
ATOM 2726 C C . SER A 1 338 ? 10.753 7.987 23.595 1.00 27.28 338 SER A C 1
ATOM 2728 O O . SER A 1 338 ? 9.935 7.234 23.069 1.00 27.28 338 SER A O 1
ATOM 2730 N N . SER A 1 339 ? 12.068 7.781 23.530 1.00 28.83 339 SER A N 1
ATOM 2731 C CA . SER A 1 339 ? 12.680 6.565 23.008 1.00 28.83 339 SER A CA 1
ATOM 2732 C C . SER A 1 339 ? 12.437 5.406 23.976 1.00 28.83 339 SER A C 1
ATOM 2734 O O . SER A 1 339 ? 13.027 5.362 25.056 1.00 28.83 339 SER A O 1
ATOM 2736 N N . LEU A 1 340 ? 11.607 4.443 23.583 1.00 30.44 340 LEU A N 1
ATOM 2737 C CA . LEU A 1 340 ? 11.626 3.104 24.168 1.00 30.44 340 LEU A CA 1
ATOM 2738 C C . LEU A 1 340 ? 12.856 2.370 23.616 1.00 30.44 340 LEU A C 1
ATOM 2740 O O . LEU A 1 340 ? 12.787 1.686 22.598 1.00 30.44 340 LEU A O 1
ATOM 2744 N N . GLN A 1 341 ? 14.004 2.568 24.266 1.00 28.22 341 GLN A N 1
ATOM 2745 C CA . GLN A 1 341 ? 15.158 1.688 24.103 1.00 28.22 341 GLN A CA 1
ATOM 2746 C C . GLN A 1 341 ? 14.840 0.381 24.827 1.00 28.22 341 GLN A C 1
ATOM 2748 O O . GLN A 1 341 ? 14.664 0.357 26.042 1.00 28.22 341 GLN A O 1
ATOM 2753 N N . THR A 1 342 ? 14.713 -0.694 24.055 1.00 30.22 342 THR A N 1
ATOM 2754 C CA . THR A 1 342 ? 14.651 -2.049 24.598 1.00 30.22 342 THR A CA 1
ATOM 2755 C C . THR A 1 342 ? 16.068 -2.595 24.510 1.00 30.22 342 THR A C 1
ATOM 2757 O O . THR A 1 342 ? 16.576 -2.789 23.406 1.00 30.22 342 THR A O 1
ATOM 2760 N N . ASP A 1 343 ? 16.716 -2.780 25.659 1.00 28.27 343 ASP A N 1
ATOM 2761 C CA . ASP A 1 343 ? 18.020 -3.430 25.769 1.00 28.27 343 ASP A CA 1
ATOM 2762 C C . ASP A 1 343 ? 17.892 -4.897 25.341 1.00 28.27 343 ASP A C 1
ATOM 2764 O O . ASP A 1 343 ? 17.466 -5.762 26.108 1.00 28.27 343 ASP A O 1
ATOM 2768 N N . VAL A 1 344 ? 18.254 -5.185 24.091 1.00 32.78 344 VAL A N 1
ATOM 2769 C CA . VAL A 1 344 ? 18.527 -6.549 23.640 1.00 32.78 344 VAL A CA 1
ATOM 2770 C C . VAL A 1 344 ? 20.019 -6.781 23.834 1.00 32.78 344 VAL A C 1
ATOM 2772 O O . VAL A 1 344 ? 20.848 -6.366 23.025 1.00 32.78 344 VAL A O 1
ATOM 2775 N N . VAL A 1 345 ? 20.357 -7.427 24.949 1.00 29.03 345 VAL A N 1
ATOM 2776 C CA . VAL A 1 345 ? 21.695 -7.955 25.227 1.00 29.03 345 VAL A CA 1
ATOM 2777 C C . VAL A 1 345 ? 22.015 -9.012 24.168 1.00 29.03 345 VAL A C 1
ATOM 2779 O O . VAL A 1 345 ? 21.593 -10.162 24.258 1.00 29.03 345 VAL A O 1
ATOM 2782 N N . SER A 1 346 ? 22.740 -8.59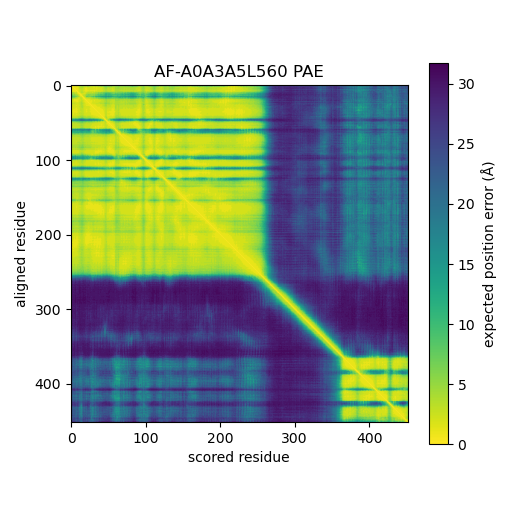8 23.133 1.00 29.97 346 SER A N 1
ATOM 2783 C CA . SER A 1 346 ? 23.284 -9.472 22.098 1.00 29.97 346 SER A CA 1
ATOM 2784 C C . SER A 1 346 ? 24.605 -10.067 22.587 1.00 29.97 346 SER A C 1
ATOM 2786 O O . SER A 1 346 ? 25.671 -9.484 22.395 1.00 29.97 346 SER A O 1
ATOM 2788 N N . LEU A 1 347 ? 24.535 -11.240 23.219 1.00 30.80 347 LEU A N 1
ATOM 2789 C CA . LEU A 1 347 ? 25.671 -12.152 23.355 1.00 30.80 347 LEU A CA 1
ATOM 2790 C C . LEU A 1 347 ? 25.948 -12.772 21.979 1.00 30.80 347 LEU A C 1
ATOM 2792 O O . LEU A 1 347 ? 25.403 -13.815 21.634 1.00 30.80 347 LEU A O 1
ATOM 2796 N N . VAL A 1 348 ? 26.771 -12.096 21.180 1.00 30.48 348 VAL A N 1
ATOM 2797 C CA . VAL A 1 348 ? 27.415 -12.696 20.009 1.00 30.48 348 VAL A CA 1
ATOM 2798 C C . VAL A 1 348 ? 28.887 -12.829 20.351 1.00 30.48 348 VAL A C 1
ATOM 2800 O O . VAL A 1 348 ? 29.597 -11.835 20.501 1.00 30.48 348 VAL A O 1
ATOM 2803 N N . GLU A 1 349 ? 29.317 -14.077 20.516 1.00 27.81 349 GLU A N 1
ATOM 2804 C CA . GLU A 1 349 ? 30.722 -14.457 20.530 1.00 27.81 349 GLU A CA 1
ATOM 2805 C C . GLU A 1 349 ? 31.408 -13.881 19.291 1.00 27.81 349 GLU A C 1
ATOM 2807 O O . GLU A 1 349 ? 31.042 -14.142 18.143 1.00 27.81 349 GLU A O 1
ATOM 2812 N N . SER A 1 350 ? 32.401 -13.042 19.555 1.00 28.00 350 SER A N 1
ATOM 2813 C CA . SER A 1 350 ? 33.279 -12.435 18.574 1.00 28.00 350 SER A CA 1
ATOM 2814 C C . SER A 1 350 ? 34.094 -13.512 17.857 1.00 28.00 350 SER A C 1
ATOM 2816 O O . SER A 1 350 ? 35.097 -13.990 18.389 1.00 28.00 350 SER A O 1
ATOM 2818 N N . TYR A 1 351 ? 33.703 -13.852 16.631 1.00 29.17 351 TYR A N 1
ATOM 2819 C CA . TYR A 1 351 ? 34.635 -14.428 15.668 1.00 29.17 351 TYR A CA 1
ATOM 2820 C C . TYR A 1 351 ? 35.589 -13.320 15.192 1.00 29.17 351 TYR A C 1
ATOM 2822 O O . TYR A 1 351 ? 35.127 -12.231 14.837 1.00 29.17 351 TYR A O 1
ATOM 2830 N N . PRO A 1 352 ? 36.913 -13.546 15.200 1.00 28.30 352 PRO A N 1
ATOM 2831 C CA . PRO A 1 352 ? 37.866 -12.534 14.782 1.00 28.30 352 PRO A CA 1
ATOM 2832 C C . PRO A 1 352 ? 37.751 -12.310 13.272 1.00 28.30 352 PRO A C 1
ATOM 2834 O O . PRO A 1 352 ? 38.012 -13.204 12.469 1.00 28.30 352 PRO A O 1
ATOM 2837 N N . LEU A 1 353 ? 37.379 -11.085 12.900 1.00 30.95 353 LEU A N 1
ATOM 2838 C CA . LEU A 1 353 ? 37.587 -10.525 11.570 1.00 30.95 353 LEU A CA 1
ATOM 2839 C C . LEU A 1 353 ? 39.086 -10.577 11.252 1.00 30.95 353 LEU A C 1
ATOM 2841 O O . LEU A 1 353 ? 39.858 -9.740 11.716 1.00 30.95 353 LEU A O 1
ATOM 2845 N N . THR A 1 354 ? 39.505 -11.534 10.430 1.00 31.17 354 THR A N 1
ATOM 2846 C CA . THR A 1 354 ? 40.772 -11.469 9.697 1.00 31.17 354 THR A CA 1
ATOM 2847 C C . THR A 1 354 ? 40.637 -10.460 8.557 1.00 31.17 354 THR A C 1
ATOM 2849 O O . THR A 1 354 ? 40.616 -10.797 7.378 1.00 31.17 354 THR A O 1
ATOM 2852 N N . ALA A 1 355 ? 40.543 -9.186 8.929 1.00 37.91 355 ALA A N 1
ATOM 2853 C CA . ALA A 1 355 ? 40.819 -8.059 8.057 1.00 37.91 355 ALA A CA 1
ATOM 2854 C C . ALA A 1 355 ? 42.319 -7.754 8.141 1.00 37.91 355 ALA A C 1
ATOM 2856 O O . ALA A 1 355 ? 42.720 -6.851 8.859 1.00 37.91 355 ALA A O 1
ATOM 2857 N N . ASP A 1 356 ? 43.147 -8.564 7.476 1.00 39.75 356 ASP A N 1
ATOM 2858 C CA . ASP A 1 356 ? 44.494 -8.143 7.073 1.00 39.75 356 ASP A CA 1
ATOM 2859 C C . ASP A 1 356 ? 45.117 -9.179 6.127 1.00 39.75 356 ASP A C 1
ATOM 2861 O O . ASP A 1 356 ? 45.751 -10.142 6.559 1.00 39.75 356 ASP A O 1
ATOM 2865 N N . ARG A 1 357 ? 44.858 -9.010 4.823 1.00 38.72 357 ARG A N 1
ATOM 2866 C CA . ARG A 1 357 ? 45.676 -9.437 3.663 1.00 38.72 357 ARG A CA 1
ATOM 2867 C C . ARG A 1 357 ? 44.801 -9.551 2.418 1.00 38.72 357 ARG A C 1
ATOM 2869 O O . ARG A 1 357 ? 44.434 -10.649 2.022 1.00 38.72 357 ARG A O 1
ATOM 2876 N N . GLN A 1 358 ? 44.512 -8.418 1.784 1.00 40.28 358 GLN A N 1
ATOM 2877 C CA . GLN A 1 358 ? 44.363 -8.304 0.324 1.00 40.28 358 GLN A CA 1
ATOM 2878 C C . GLN A 1 358 ? 44.211 -6.822 -0.055 1.00 40.28 358 GLN A C 1
ATOM 2880 O O . GLN A 1 358 ? 43.204 -6.390 -0.594 1.00 40.28 358 GLN A O 1
ATOM 2885 N N . GLU A 1 359 ? 45.225 -6.014 0.265 1.00 40.09 359 GLU A N 1
ATOM 2886 C CA . GLU A 1 359 ? 45.288 -4.602 -0.160 1.00 40.09 359 GLU A CA 1
ATOM 2887 C C . GLU A 1 359 ? 46.558 -4.296 -0.978 1.00 40.09 359 GLU A C 1
ATOM 2889 O O . GLU A 1 359 ? 47.021 -3.165 -1.085 1.00 40.09 359 GLU A O 1
ATOM 2894 N N . LYS A 1 360 ? 47.139 -5.328 -1.596 1.00 37.34 360 LYS A N 1
ATOM 2895 C CA . LYS A 1 360 ? 48.235 -5.204 -2.562 1.00 37.34 360 LYS A CA 1
ATOM 2896 C C . LYS A 1 360 ? 47.917 -6.056 -3.780 1.00 37.34 360 LYS A C 1
ATOM 2898 O O . LYS A 1 360 ? 48.310 -7.209 -3.794 1.00 37.34 360 LYS A O 1
ATOM 2903 N N . ASP A 1 361 ? 47.146 -5.493 -4.710 1.00 39.12 361 ASP A N 1
ATOM 2904 C CA . ASP A 1 361 ? 47.109 -5.860 -6.142 1.00 39.12 361 ASP A CA 1
ATOM 2905 C C . ASP A 1 361 ? 46.217 -4.878 -6.951 1.00 39.12 361 ASP A C 1
ATOM 2907 O O . ASP A 1 361 ? 45.476 -5.263 -7.849 1.00 39.12 361 ASP A O 1
ATOM 2911 N N . LEU A 1 362 ? 46.261 -3.571 -6.645 1.00 45.44 362 LEU A N 1
ATOM 2912 C CA . LEU A 1 362 ? 45.466 -2.549 -7.360 1.00 45.44 362 LEU A CA 1
ATOM 2913 C C . LEU A 1 362 ? 46.174 -1.930 -8.587 1.00 45.44 362 LEU A C 1
ATOM 2915 O O . LEU A 1 362 ? 45.611 -1.052 -9.232 1.00 45.44 362 LEU A O 1
ATOM 2919 N N . GLU A 1 363 ? 47.376 -2.384 -8.960 1.00 39.06 363 GLU A N 1
ATOM 2920 C CA . GLU A 1 363 ? 48.130 -1.828 -10.106 1.00 39.06 363 GLU A CA 1
ATOM 2921 C C . GLU A 1 363 ? 47.875 -2.531 -11.455 1.00 39.06 363 GLU A C 1
ATOM 2923 O O . GLU A 1 363 ? 48.508 -2.203 -12.457 1.00 39.06 363 GLU A O 1
ATOM 2928 N N . GLY A 1 364 ? 46.916 -3.459 -11.528 1.00 50.69 364 GLY A N 1
ATOM 2929 C CA . GLY A 1 364 ? 46.616 -4.204 -12.760 1.00 50.69 364 GLY A CA 1
ATOM 2930 C C . GLY A 1 364 ? 45.136 -4.471 -13.016 1.00 50.69 364 GLY A C 1
ATOM 2931 O O . GLY A 1 364 ? 44.809 -5.363 -13.797 1.00 50.69 364 GLY A O 1
ATOM 2932 N N . GLU A 1 365 ? 44.232 -3.755 -12.347 1.00 65.06 365 GLU A N 1
ATOM 2933 C CA . GLU A 1 365 ? 42.802 -4.034 -12.465 1.00 65.06 365 GLU A CA 1
ATOM 2934 C C . GLU A 1 365 ? 42.271 -3.569 -13.833 1.00 65.06 365 GLU A C 1
ATOM 2936 O O . GLU A 1 365 ? 42.447 -2.419 -14.243 1.00 65.06 365 GLU A O 1
ATOM 2941 N N . THR A 1 366 ? 41.659 -4.483 -14.590 1.00 79.50 366 THR A N 1
ATOM 2942 C CA . THR A 1 366 ? 41.134 -4.175 -15.926 1.00 79.50 366 THR A CA 1
ATOM 2943 C C . THR A 1 366 ? 39.976 -3.178 -15.813 1.00 79.50 366 THR A C 1
ATOM 2945 O O . THR A 1 366 ? 39.144 -3.275 -14.909 1.00 79.50 366 THR A O 1
ATOM 2948 N N . ARG A 1 367 ? 39.885 -2.215 -16.745 1.00 83.06 367 ARG A N 1
ATOM 2949 C CA . ARG A 1 367 ? 38.850 -1.154 -16.738 1.00 83.06 367 ARG A CA 1
ATOM 2950 C C . ARG A 1 367 ? 37.425 -1.687 -16.538 1.00 83.06 367 ARG A C 1
ATOM 2952 O O . ARG A 1 367 ? 36.629 -1.057 -15.844 1.00 83.06 367 ARG A O 1
ATOM 2959 N N . GLY A 1 368 ? 37.121 -2.865 -17.088 1.00 85.94 368 GLY A N 1
ATOM 2960 C CA . GLY A 1 368 ? 35.824 -3.518 -16.916 1.00 85.94 368 GLY A CA 1
ATOM 2961 C C . GLY A 1 368 ? 35.495 -3.897 -15.470 1.00 85.94 368 GLY A C 1
ATOM 2962 O O . GLY A 1 368 ? 34.371 -3.674 -15.026 1.00 85.94 368 GLY A O 1
ATOM 2963 N N . VAL A 1 369 ? 36.470 -4.386 -14.696 1.00 89.38 369 VAL A N 1
ATOM 2964 C CA . VAL A 1 369 ? 36.285 -4.712 -13.268 1.00 89.38 369 VAL A CA 1
ATOM 2965 C C . VAL A 1 369 ? 35.999 -3.447 -12.463 1.00 89.38 369 VAL A C 1
ATOM 2967 O O . VAL A 1 369 ? 35.091 -3.434 -11.630 1.00 89.38 369 VAL A O 1
ATOM 2970 N N . GLN A 1 370 ? 36.711 -2.357 -12.758 1.00 90.44 370 GLN A N 1
ATOM 2971 C CA . GLN A 1 370 ? 36.518 -1.074 -12.083 1.00 90.44 370 GLN A CA 1
ATOM 2972 C C . GLN A 1 370 ? 35.120 -0.486 -12.339 1.00 90.44 370 GLN A C 1
ATOM 2974 O O . GLN A 1 370 ? 34.480 0.016 -11.410 1.00 90.44 370 GLN A O 1
ATOM 2979 N N . ALA A 1 371 ? 34.611 -0.589 -13.570 1.00 89.12 371 ALA A N 1
ATOM 2980 C CA . ALA A 1 371 ? 33.262 -0.144 -13.916 1.00 89.12 371 ALA A CA 1
ATOM 2981 C C . ALA A 1 371 ? 32.184 -0.913 -13.128 1.00 89.12 371 ALA A C 1
ATOM 2983 O O . ALA A 1 371 ? 31.298 -0.301 -12.531 1.00 89.12 371 ALA A O 1
ATOM 2984 N N . VAL A 1 372 ? 32.296 -2.245 -13.048 1.00 90.88 372 VAL A N 1
ATOM 2985 C CA . VAL A 1 372 ? 31.349 -3.080 -12.287 1.00 90.88 372 VAL A CA 1
ATOM 2986 C C . VAL A 1 372 ? 31.434 -2.791 -10.782 1.00 90.88 372 VAL A C 1
ATOM 2988 O O . VAL A 1 372 ? 30.399 -2.655 -10.131 1.00 90.88 372 VAL A O 1
ATOM 2991 N N . ARG A 1 373 ? 32.637 -2.613 -10.216 1.00 92.88 373 ARG A N 1
ATOM 2992 C CA . ARG A 1 373 ? 32.810 -2.231 -8.798 1.00 92.88 373 ARG A CA 1
ATOM 2993 C C . ARG A 1 373 ? 32.212 -0.868 -8.467 1.00 92.88 373 ARG A C 1
ATOM 2995 O O . ARG A 1 373 ? 31.568 -0.723 -7.431 1.00 92.88 373 ARG A O 1
ATOM 3002 N N . THR A 1 374 ? 32.365 0.104 -9.361 1.00 91.50 374 THR A N 1
ATOM 3003 C CA . THR A 1 374 ? 31.765 1.437 -9.200 1.00 91.50 374 THR A CA 1
ATOM 3004 C C . THR A 1 374 ? 30.240 1.343 -9.118 1.00 91.50 374 THR A C 1
ATOM 3006 O O . THR A 1 374 ? 29.617 1.999 -8.281 1.00 91.50 374 THR A O 1
ATOM 3009 N N . GLU A 1 375 ? 29.629 0.482 -9.934 1.00 90.19 375 GLU A N 1
ATOM 3010 C CA . GLU A 1 375 ? 28.185 0.248 -9.900 1.00 90.19 375 GLU A CA 1
ATOM 3011 C C . GLU A 1 375 ? 27.737 -0.483 -8.622 1.00 90.19 375 GLU A C 1
ATOM 3013 O O . GLU A 1 375 ? 26.735 -0.095 -8.017 1.00 90.19 375 GLU A O 1
ATOM 3018 N N . ILE A 1 376 ? 28.500 -1.476 -8.147 1.00 90.19 376 ILE A N 1
ATOM 3019 C CA . ILE A 1 376 ? 28.273 -2.135 -6.846 1.00 90.19 376 ILE A CA 1
ATOM 3020 C C . ILE A 1 376 ? 28.285 -1.095 -5.719 1.00 90.19 376 ILE A C 1
ATOM 3022 O O . ILE A 1 376 ? 27.367 -1.058 -4.897 1.00 90.19 376 ILE A O 1
ATOM 3026 N N . GLU A 1 377 ? 29.287 -0.217 -5.683 1.00 89.56 377 GLU A N 1
ATOM 3027 C CA . GLU A 1 377 ? 29.364 0.846 -4.682 1.00 89.56 377 GLU A CA 1
ATOM 3028 C C . GLU A 1 377 ? 28.195 1.822 -4.776 1.00 89.56 377 GLU A C 1
ATOM 3030 O O . GLU A 1 377 ? 27.636 2.206 -3.749 1.00 89.56 377 GLU A O 1
ATOM 3035 N N . ARG A 1 378 ? 27.802 2.224 -5.988 1.00 89.44 378 ARG A N 1
ATOM 3036 C CA . ARG A 1 378 ? 26.649 3.106 -6.198 1.00 89.44 378 ARG A CA 1
ATOM 3037 C C . ARG A 1 378 ? 25.373 2.482 -5.639 1.00 89.44 378 ARG A C 1
ATOM 3039 O O . ARG A 1 378 ? 24.588 3.182 -5.003 1.00 89.44 378 ARG A O 1
ATOM 3046 N N . LEU A 1 379 ? 25.170 1.182 -5.852 1.00 83.56 379 LEU A N 1
ATOM 3047 C CA . LEU A 1 379 ? 24.031 0.439 -5.311 1.00 83.56 379 LEU A CA 1
ATOM 3048 C C . LEU A 1 379 ? 24.083 0.341 -3.780 1.00 83.56 379 LEU A C 1
ATOM 3050 O O . LEU A 1 379 ? 23.056 0.545 -3.139 1.00 83.56 379 LEU A O 1
ATOM 3054 N N . ARG A 1 380 ? 25.262 0.108 -3.193 1.00 86.19 380 ARG A N 1
ATOM 3055 C CA . ARG A 1 380 ? 25.462 0.041 -1.732 1.00 86.19 380 ARG A CA 1
ATOM 3056 C C . ARG A 1 380 ? 25.322 1.389 -1.029 1.00 86.19 380 ARG A C 1
ATOM 3058 O O . ARG A 1 380 ? 24.899 1.429 0.119 1.00 86.19 380 ARG A O 1
ATOM 3065 N N . LYS A 1 381 ? 25.659 2.489 -1.709 1.00 82.94 381 LYS A N 1
ATOM 3066 C CA . LYS A 1 381 ? 25.511 3.863 -1.198 1.00 82.94 381 LYS A CA 1
ATOM 3067 C C . LYS A 1 381 ? 24.054 4.332 -1.164 1.00 82.94 381 LYS A C 1
ATOM 3069 O O . LYS A 1 381 ? 23.772 5.358 -0.552 1.00 82.94 381 LYS A O 1
ATOM 3074 N N . LYS A 1 382 ? 23.120 3.614 -1.800 1.00 78.44 382 LYS A N 1
ATOM 3075 C CA . LYS A 1 382 ? 21.690 3.905 -1.658 1.00 78.44 382 LYS A CA 1
ATOM 3076 C C . LYS A 1 382 ? 21.217 3.468 -0.269 1.00 78.44 382 LYS A C 1
ATOM 3078 O O . LYS A 1 382 ? 21.419 2.325 0.132 1.00 78.44 382 LYS A O 1
ATOM 3083 N N . THR A 1 383 ? 20.540 4.360 0.441 1.00 56.25 383 THR A N 1
ATOM 3084 C CA . THR A 1 383 ? 19.915 4.109 1.749 1.00 56.25 383 THR A CA 1
ATOM 3085 C C . THR A 1 383 ? 18.381 4.145 1.629 1.00 56.25 383 THR A C 1
ATOM 3087 O O . THR A 1 383 ? 17.849 4.682 0.655 1.00 56.25 383 THR A O 1
ATOM 3090 N N . GLY A 1 384 ? 17.662 3.535 2.581 1.00 53.03 384 GLY A N 1
ATOM 3091 C CA . GLY A 1 384 ? 16.188 3.496 2.635 1.00 53.03 384 GLY A CA 1
ATOM 3092 C C . GLY A 1 384 ? 15.533 2.226 2.058 1.00 53.03 384 GLY A C 1
ATOM 3093 O O . GLY A 1 384 ? 16.196 1.363 1.492 1.00 53.03 384 GLY A O 1
ATOM 3094 N N . LEU A 1 385 ? 14.203 2.098 2.169 1.00 42.44 385 LEU A N 1
ATOM 3095 C CA . LEU A 1 385 ? 13.454 0.899 1.736 1.00 42.44 385 LEU A CA 1
ATOM 3096 C C . LEU A 1 385 ? 13.621 0.594 0.227 1.00 42.44 385 LEU A C 1
ATOM 3098 O O . LEU A 1 385 ? 13.616 -0.555 -0.213 1.00 42.44 385 LEU A O 1
ATOM 3102 N N . LEU A 1 386 ? 13.872 1.639 -0.568 1.00 47.22 386 LEU A N 1
ATOM 3103 C CA . LEU A 1 386 ? 14.159 1.556 -2.000 1.00 47.22 386 LEU A CA 1
ATOM 3104 C C . LEU A 1 386 ? 15.563 0.978 -2.314 1.00 47.22 386 LEU A C 1
ATOM 3106 O O . LEU A 1 386 ? 15.851 0.662 -3.473 1.00 47.22 386 LEU A O 1
ATOM 3110 N N . SER A 1 387 ? 16.448 0.849 -1.314 1.00 55.00 387 SER A N 1
ATOM 3111 C CA . SER A 1 387 ? 17.830 0.380 -1.469 1.00 55.00 387 SER A CA 1
ATOM 3112 C C . SER A 1 387 ? 18.061 -1.080 -1.091 1.00 55.00 387 SER A C 1
ATOM 3114 O O . SER A 1 387 ? 19.117 -1.625 -1.404 1.00 55.00 387 SER A O 1
ATOM 3116 N N . TRP A 1 388 ? 17.083 -1.769 -0.506 1.00 52.59 388 TRP A N 1
ATOM 3117 C CA . TRP A 1 388 ? 17.264 -3.169 -0.116 1.00 52.59 388 TRP A CA 1
ATOM 3118 C C . TRP A 1 388 ? 17.422 -4.097 -1.332 1.00 52.59 388 TRP A C 1
ATOM 3120 O O . TRP A 1 388 ? 18.368 -4.883 -1.403 1.00 52.59 388 TRP A O 1
ATOM 3130 N N . GLY A 1 389 ? 16.611 -3.882 -2.375 1.00 62.94 389 GLY A N 1
ATOM 3131 C CA . GLY A 1 389 ? 16.841 -4.502 -3.683 1.00 62.94 389 GLY A CA 1
ATOM 3132 C C . GLY A 1 389 ? 18.172 -4.083 -4.322 1.00 62.94 389 GLY A C 1
ATOM 3133 O O . GLY A 1 389 ? 18.700 -4.813 -5.149 1.00 62.94 389 GLY A O 1
ATOM 3134 N N . CYS A 1 390 ? 18.749 -2.940 -3.928 1.00 76.88 390 CYS A N 1
ATOM 3135 C CA . CYS A 1 390 ? 20.081 -2.526 -4.373 1.00 76.88 390 CYS A CA 1
ATOM 3136 C C . CYS A 1 390 ? 21.187 -3.282 -3.627 1.00 76.88 390 CYS A C 1
ATOM 3138 O O . CYS A 1 390 ? 22.181 -3.619 -4.259 1.00 76.88 390 CYS A O 1
ATOM 3140 N N . MET A 1 391 ? 21.021 -3.591 -2.336 1.00 78.50 391 MET A N 1
ATOM 3141 C CA . MET A 1 391 ? 22.001 -4.359 -1.561 1.00 78.50 391 MET A CA 1
ATOM 3142 C C . MET A 1 391 ? 22.085 -5.806 -2.049 1.00 78.50 391 MET A C 1
ATOM 3144 O O . MET A 1 391 ? 23.171 -6.260 -2.406 1.00 78.50 391 MET A O 1
ATOM 3148 N N . ASP A 1 392 ? 20.946 -6.493 -2.152 1.00 77.69 392 ASP A N 1
ATOM 3149 C CA . ASP A 1 392 ? 20.873 -7.857 -2.687 1.00 77.69 392 ASP A CA 1
ATOM 3150 C C . ASP A 1 392 ? 21.409 -7.908 -4.127 1.00 77.69 392 ASP A C 1
ATOM 3152 O O . ASP A 1 392 ? 22.336 -8.658 -4.433 1.00 77.69 392 ASP A O 1
ATOM 3156 N N . LYS A 1 393 ? 20.962 -6.986 -4.990 1.00 84.62 393 LYS A N 1
ATOM 3157 C CA . LYS A 1 393 ? 21.518 -6.844 -6.341 1.00 84.62 393 LYS A CA 1
ATOM 3158 C C . LYS A 1 393 ? 23.028 -6.592 -6.335 1.00 84.62 393 LYS A C 1
ATOM 3160 O O . LYS A 1 393 ? 23.739 -7.212 -7.117 1.00 84.62 393 LYS A O 1
ATOM 3165 N N . SER A 1 394 ? 23.540 -5.726 -5.458 1.00 89.06 394 SER A N 1
ATOM 3166 C CA . SER A 1 394 ? 24.980 -5.457 -5.358 1.00 89.06 394 SER A CA 1
ATOM 3167 C C . SER A 1 394 ? 25.767 -6.706 -4.960 1.00 89.06 394 SER A C 1
ATOM 3169 O O . SER A 1 394 ? 26.852 -6.927 -5.491 1.00 89.06 394 SER A O 1
ATOM 3171 N N . ASN A 1 395 ? 25.208 -7.556 -4.094 1.00 85.88 395 ASN A N 1
ATOM 3172 C CA . ASN A 1 395 ? 25.824 -8.813 -3.680 1.00 85.88 395 ASN A CA 1
ATOM 3173 C C . ASN A 1 395 ? 25.802 -9.848 -4.809 1.00 85.88 395 ASN A C 1
ATOM 3175 O O . ASN A 1 395 ? 26.824 -10.483 -5.054 1.00 85.88 395 ASN A O 1
ATOM 3179 N N . ARG A 1 396 ? 24.702 -9.953 -5.566 1.00 86.00 396 ARG A N 1
ATOM 3180 C CA . ARG A 1 396 ? 24.630 -10.807 -6.765 1.00 86.00 396 ARG A CA 1
ATOM 3181 C C . ARG A 1 396 ? 25.627 -10.373 -7.839 1.00 86.00 396 ARG A C 1
ATOM 3183 O O . ARG A 1 396 ? 26.340 -11.210 -8.384 1.00 86.00 396 ARG A O 1
ATOM 3190 N N . ILE A 1 397 ? 25.728 -9.066 -8.108 1.00 91.31 397 ILE A N 1
ATOM 3191 C CA . ILE A 1 397 ? 26.722 -8.518 -9.046 1.00 91.31 397 ILE A CA 1
ATOM 3192 C C . ILE A 1 397 ? 28.138 -8.799 -8.528 1.00 91.31 397 ILE A C 1
ATOM 3194 O O . ILE A 1 397 ? 28.993 -9.215 -9.303 1.00 91.31 397 ILE A O 1
ATOM 3198 N N . GLN A 1 398 ? 28.391 -8.623 -7.227 1.00 93.69 398 GLN A N 1
ATOM 3199 C CA . GLN A 1 398 ? 29.687 -8.915 -6.611 1.00 93.69 398 GLN A CA 1
ATOM 3200 C C . GLN A 1 398 ? 30.063 -10.396 -6.739 1.00 93.69 398 GLN A C 1
ATOM 3202 O O . GLN A 1 398 ? 31.208 -10.697 -7.064 1.00 93.69 398 GLN A O 1
ATOM 3207 N N . GLN A 1 399 ? 29.123 -11.315 -6.508 1.00 90.69 399 GLN A N 1
ATOM 3208 C CA . GLN A 1 399 ? 29.345 -12.753 -6.651 1.00 90.69 399 GLN A CA 1
ATOM 3209 C C . GLN A 1 399 ? 29.648 -13.119 -8.109 1.00 90.69 399 GLN A C 1
ATOM 3211 O O . GLN A 1 399 ? 30.657 -13.772 -8.373 1.00 90.69 399 GLN A O 1
ATOM 3216 N N . ALA A 1 400 ? 28.839 -12.629 -9.054 1.00 90.81 400 ALA A N 1
ATOM 3217 C CA . ALA A 1 400 ? 29.056 -12.840 -10.484 1.00 90.81 400 ALA A CA 1
ATOM 3218 C C . ALA A 1 400 ? 30.405 -12.270 -10.954 1.00 90.81 400 ALA A C 1
ATOM 3220 O O . ALA A 1 400 ? 31.112 -12.917 -11.724 1.00 90.81 400 ALA A O 1
ATOM 3221 N N . LEU A 1 401 ? 30.795 -11.092 -10.452 1.00 93.19 401 LEU A N 1
ATOM 3222 C CA . LEU A 1 401 ? 32.091 -10.473 -10.729 1.00 93.19 401 LEU A CA 1
ATOM 3223 C C . LEU A 1 401 ? 33.245 -11.335 -10.207 1.00 93.19 401 LEU A C 1
ATOM 3225 O O . LEU A 1 401 ? 34.202 -11.566 -10.940 1.00 93.19 401 LEU A O 1
ATOM 3229 N N . THR A 1 402 ? 33.157 -11.837 -8.972 1.00 91.00 402 THR A N 1
ATOM 3230 C CA . THR A 1 402 ? 34.180 -12.723 -8.397 1.00 91.00 402 THR A CA 1
ATOM 3231 C C . THR A 1 402 ? 34.363 -13.972 -9.258 1.00 91.00 402 THR A C 1
ATOM 3233 O O . THR A 1 402 ? 35.495 -14.311 -9.598 1.00 91.00 402 THR A O 1
ATOM 3236 N N . THR A 1 403 ? 33.273 -14.616 -9.686 1.00 88.94 403 THR A N 1
ATOM 3237 C CA . THR A 1 403 ? 33.331 -15.770 -10.595 1.00 88.94 403 THR A CA 1
ATOM 3238 C C . THR A 1 403 ? 33.926 -15.389 -11.953 1.00 88.94 403 THR A C 1
ATOM 3240 O O . THR A 1 403 ? 34.823 -16.076 -12.441 1.00 88.94 403 THR A O 1
ATOM 3243 N N . ALA A 1 404 ? 33.506 -14.270 -12.548 1.00 89.19 404 ALA A N 1
ATOM 3244 C CA . ALA A 1 404 ? 34.012 -13.811 -13.840 1.00 89.19 404 ALA A CA 1
ATOM 3245 C C . ALA A 1 404 ? 35.518 -13.503 -13.810 1.00 89.19 404 ALA A C 1
ATOM 3247 O O . ALA A 1 404 ? 36.225 -13.855 -14.748 1.00 89.19 404 ALA A O 1
ATOM 3248 N N . CYS A 1 405 ? 36.036 -12.934 -12.718 1.00 88.81 405 CYS A N 1
ATOM 3249 C CA . CYS A 1 405 ? 37.469 -12.679 -12.550 1.00 88.81 405 CYS A CA 1
ATOM 3250 C C . CYS A 1 405 ? 38.315 -13.964 -12.494 1.00 88.81 405 CYS A C 1
ATOM 3252 O O . CYS A 1 405 ? 39.507 -13.921 -12.797 1.00 88.81 405 CYS A O 1
ATOM 3254 N N . THR A 1 406 ? 37.727 -15.107 -12.120 1.00 84.94 406 THR A N 1
ATOM 3255 C CA . THR A 1 406 ? 38.430 -16.405 -12.130 1.00 84.94 406 THR A CA 1
ATOM 3256 C C . THR A 1 406 ? 38.472 -17.055 -13.515 1.00 84.94 406 THR A C 1
ATOM 3258 O O . THR A 1 406 ? 39.382 -17.836 -13.804 1.00 84.94 406 THR A O 1
ATOM 3261 N N . ALA A 1 407 ? 37.539 -16.699 -14.403 1.00 78.25 407 ALA A N 1
ATOM 3262 C CA . ALA A 1 407 ? 37.520 -17.146 -15.788 1.00 78.25 407 ALA A CA 1
ATOM 3263 C C . ALA A 1 407 ? 38.474 -16.276 -16.625 1.00 78.25 407 ALA A C 1
ATOM 3265 O O . ALA A 1 407 ? 38.146 -15.166 -17.035 1.00 78.25 407 ALA A O 1
ATOM 3266 N N . LYS A 1 408 ? 39.695 -16.760 -16.880 1.00 72.31 408 LYS A N 1
ATOM 3267 C CA . LYS A 1 408 ? 40.640 -16.062 -17.767 1.00 72.31 408 LYS A CA 1
ATOM 3268 C C . LYS A 1 408 ? 40.062 -15.993 -19.186 1.00 72.31 408 LYS A C 1
ATOM 3270 O O . LYS A 1 408 ? 39.928 -17.039 -19.814 1.00 72.31 408 LYS A O 1
ATOM 3275 N N . GLY A 1 409 ? 39.809 -14.795 -19.719 1.00 65.44 409 GLY A N 1
ATOM 3276 C CA . GLY A 1 409 ? 39.651 -14.653 -21.172 1.00 65.44 409 GLY A CA 1
ATOM 3277 C C . GLY A 1 409 ? 38.917 -13.437 -21.724 1.00 65.44 409 GLY A C 1
ATOM 3278 O O . GLY A 1 409 ? 39.163 -13.114 -22.879 1.00 65.44 409 GLY A O 1
ATOM 3279 N N . GLU A 1 410 ? 38.064 -12.739 -20.972 1.00 77.31 410 GLU A N 1
ATOM 3280 C CA . GLU A 1 410 ? 37.203 -11.692 -21.552 1.00 77.31 410 GLU A CA 1
ATOM 3281 C C . GLU A 1 410 ? 36.937 -10.540 -20.573 1.00 77.31 410 GLU A C 1
ATOM 3283 O O . GLU A 1 410 ? 37.157 -10.657 -19.366 1.00 77.31 410 GLU A O 1
ATOM 3288 N N . ASP A 1 411 ? 36.481 -9.399 -21.097 1.00 86.38 411 ASP A N 1
ATOM 3289 C CA . ASP A 1 411 ? 36.023 -8.282 -20.271 1.00 86.38 411 ASP A CA 1
ATOM 3290 C C . ASP A 1 411 ? 34.836 -8.728 -19.405 1.00 86.38 411 ASP A C 1
ATOM 3292 O O . ASP A 1 411 ? 33.811 -9.181 -19.918 1.00 86.38 411 ASP A O 1
ATOM 3296 N N . VAL A 1 412 ? 34.947 -8.573 -18.083 1.00 90.88 412 VAL A N 1
ATOM 3297 C CA . VAL A 1 412 ? 33.909 -8.996 -17.129 1.00 90.88 412 VAL A CA 1
ATOM 3298 C C . VAL A 1 412 ? 32.547 -8.342 -17.385 1.00 90.88 412 VAL A C 1
ATOM 3300 O O . VAL A 1 412 ? 31.528 -8.914 -17.014 1.00 90.88 412 VAL A O 1
ATOM 3303 N N . ARG A 1 413 ? 32.494 -7.182 -18.056 1.00 91.31 413 ARG A N 1
ATOM 3304 C CA . ARG A 1 413 ? 31.241 -6.509 -18.454 1.00 91.31 413 ARG A CA 1
ATOM 3305 C C . ARG A 1 413 ? 30.471 -7.269 -19.541 1.00 91.31 413 ARG A C 1
ATOM 3307 O O . ARG A 1 413 ? 29.269 -7.050 -19.705 1.00 91.31 413 ARG A O 1
ATOM 3314 N N . LEU A 1 414 ? 31.152 -8.139 -20.289 1.00 90.06 414 LEU A N 1
ATOM 3315 C CA . LEU A 1 414 ? 30.571 -9.010 -21.314 1.00 90.06 414 LEU A CA 1
ATOM 3316 C C . LEU A 1 414 ? 30.212 -10.398 -20.768 1.00 90.06 414 LEU A C 1
ATOM 3318 O O . LEU A 1 414 ? 29.477 -11.131 -21.426 1.00 90.06 414 LEU A O 1
ATOM 3322 N N . ASN A 1 415 ? 30.672 -10.746 -19.561 1.00 91.88 415 ASN A N 1
ATOM 3323 C CA . ASN A 1 415 ? 30.382 -12.038 -18.953 1.00 91.88 415 ASN A CA 1
ATOM 3324 C C . ASN A 1 415 ? 28.857 -12.225 -18.758 1.00 91.88 415 ASN A C 1
ATOM 3326 O O . ASN A 1 415 ? 28.222 -11.365 -18.137 1.00 91.88 415 ASN A O 1
ATOM 3330 N N . PRO A 1 416 ? 28.259 -13.341 -19.224 1.00 89.75 416 PRO A N 1
ATOM 3331 C CA . PRO A 1 416 ? 26.813 -13.557 -19.151 1.00 89.75 416 PRO A CA 1
ATOM 3332 C C . PRO A 1 416 ? 26.234 -13.461 -17.738 1.00 89.75 416 PRO A C 1
ATOM 3334 O O . PRO A 1 416 ? 25.220 -12.796 -17.553 1.00 89.75 416 PRO A O 1
ATOM 3337 N N . ALA A 1 417 ? 26.902 -14.037 -16.733 1.00 88.25 417 ALA A N 1
ATOM 3338 C CA . ALA A 1 417 ? 26.428 -14.011 -15.349 1.00 88.25 417 ALA A CA 1
ATOM 3339 C C . ALA A 1 417 ? 26.499 -12.598 -14.746 1.00 88.25 417 ALA A C 1
ATOM 3341 O O . ALA A 1 417 ? 25.606 -12.180 -14.009 1.00 88.25 417 ALA A O 1
ATOM 3342 N N . VAL A 1 418 ? 27.536 -11.824 -15.093 1.00 90.12 418 VAL A N 1
ATOM 3343 C CA . VAL A 1 418 ? 27.649 -10.415 -14.683 1.00 90.12 418 VAL A CA 1
ATOM 3344 C C . VAL A 1 418 ? 26.545 -9.585 -15.338 1.00 90.12 418 VAL A C 1
ATOM 3346 O O . VAL A 1 418 ? 25.880 -8.809 -14.652 1.00 90.12 418 VAL A O 1
ATOM 3349 N N . ARG A 1 419 ? 26.292 -9.772 -16.640 1.00 90.88 419 ARG A N 1
ATOM 3350 C CA . ARG A 1 419 ? 25.211 -9.080 -17.362 1.00 90.88 419 ARG A CA 1
ATOM 3351 C C . ARG A 1 419 ? 23.830 -9.453 -16.836 1.00 90.88 419 ARG A C 1
ATOM 3353 O O . ARG A 1 419 ? 23.000 -8.565 -16.671 1.00 90.88 419 ARG A O 1
ATOM 3360 N N . GLU A 1 420 ? 23.596 -10.722 -16.527 1.00 87.12 420 GLU A N 1
ATOM 3361 C CA . GLU A 1 420 ? 22.355 -11.199 -15.917 1.00 87.12 420 GLU A CA 1
ATOM 3362 C C . GLU A 1 420 ? 22.132 -10.555 -14.541 1.00 87.12 420 GLU A C 1
ATOM 3364 O O . GLU A 1 420 ? 21.070 -9.984 -14.291 1.00 87.12 420 GLU A O 1
ATOM 3369 N N . ALA A 1 421 ? 23.152 -10.527 -13.678 1.00 87.12 421 ALA A N 1
ATOM 3370 C CA . ALA A 1 421 ? 23.070 -9.879 -12.369 1.00 87.12 421 ALA A CA 1
ATOM 3371 C C . ALA A 1 421 ? 22.857 -8.353 -12.469 1.00 87.12 421 ALA A C 1
ATOM 3373 O O . ALA A 1 421 ? 22.086 -7.770 -11.701 1.00 87.12 421 ALA A O 1
ATOM 3374 N N . LEU A 1 422 ? 23.499 -7.689 -13.436 1.00 87.00 422 LEU A N 1
ATOM 3375 C CA . LEU A 1 422 ? 23.289 -6.266 -13.738 1.00 87.00 422 LEU A CA 1
ATOM 3376 C C . LEU A 1 422 ? 21.882 -6.000 -14.299 1.00 87.00 422 LEU A C 1
ATOM 3378 O O . LEU A 1 422 ? 21.275 -4.971 -13.980 1.00 87.00 422 LEU A O 1
ATOM 3382 N N . GLY A 1 423 ? 21.362 -6.927 -15.105 1.00 81.38 423 GLY A N 1
ATOM 3383 C CA . GLY A 1 423 ? 20.041 -6.899 -15.731 1.00 81.38 423 GLY A CA 1
ATOM 3384 C C . GLY A 1 423 ? 18.892 -7.279 -14.796 1.00 81.38 423 GLY A C 1
ATOM 3385 O O . GLY A 1 423 ? 17.754 -6.898 -15.059 1.00 81.38 423 GLY A O 1
ATOM 3386 N N . ALA A 1 424 ? 19.171 -7.955 -13.678 1.00 78.06 424 ALA A N 1
ATOM 3387 C CA . ALA A 1 424 ? 18.164 -8.327 -12.690 1.00 78.06 424 ALA A CA 1
ATOM 3388 C C . ALA A 1 424 ? 17.445 -7.073 -12.148 1.00 78.06 424 ALA A C 1
ATOM 3390 O O . ALA A 1 424 ? 18.064 -6.140 -11.618 1.00 78.06 424 ALA A O 1
ATOM 3391 N N . HIS A 1 425 ? 16.129 -7.012 -12.351 1.00 60.41 425 HIS A N 1
ATOM 3392 C CA . HIS A 1 425 ? 15.334 -5.802 -12.153 1.00 60.41 425 HIS A CA 1
ATOM 3393 C C . HIS A 1 425 ? 15.036 -5.472 -10.687 1.00 60.41 425 HIS A C 1
ATOM 3395 O O . HIS A 1 425 ? 14.704 -6.338 -9.883 1.00 60.41 425 HIS A O 1
ATOM 3401 N N . ARG A 1 426 ? 15.002 -4.160 -10.413 1.00 50.31 426 ARG A N 1
ATOM 3402 C CA . ARG A 1 426 ? 13.880 -3.533 -9.707 1.00 50.31 426 ARG A CA 1
ATOM 3403 C C . ARG A 1 426 ? 12.864 -3.168 -10.796 1.00 50.31 426 ARG A C 1
ATOM 3405 O O . ARG A 1 426 ? 13.264 -2.650 -11.839 1.00 50.31 426 ARG A O 1
ATOM 3412 N N . ILE A 1 427 ? 11.612 -3.564 -10.612 1.00 46.59 427 ILE A N 1
ATOM 3413 C CA . ILE A 1 427 ? 10.569 -3.545 -11.643 1.00 46.59 427 ILE A CA 1
ATOM 3414 C C . ILE A 1 427 ? 10.388 -2.136 -12.232 1.00 46.59 427 ILE A C 1
ATOM 3416 O O . ILE A 1 427 ? 10.103 -1.197 -11.499 1.00 46.59 427 ILE A O 1
ATOM 3420 N N . GLY A 1 428 ? 10.531 -2.039 -13.554 1.00 38.25 428 GLY A N 1
ATOM 3421 C CA . GLY A 1 428 ? 10.088 -0.943 -14.417 1.00 38.25 428 GLY A CA 1
ATOM 3422 C C . GLY A 1 428 ? 9.672 -1.595 -15.736 1.00 38.25 428 GLY A C 1
ATOM 3423 O O . GLY A 1 428 ? 10.429 -2.376 -16.308 1.00 38.25 428 GLY A O 1
ATOM 3424 N N . PHE A 1 429 ? 8.412 -1.428 -16.126 1.00 45.75 429 PHE A N 1
ATOM 3425 C CA . PHE A 1 429 ? 7.621 -2.458 -16.808 1.00 45.75 429 PHE A CA 1
ATOM 3426 C C . PHE A 1 429 ? 8.010 -2.770 -18.271 1.00 45.75 429 PHE A C 1
ATOM 3428 O O . PHE A 1 429 ? 7.465 -3.726 -18.798 1.00 45.75 429 PHE A O 1
ATOM 3435 N N . PHE A 1 430 ? 8.925 -2.045 -18.930 1.00 47.47 430 PHE A N 1
ATOM 3436 C CA . PHE A 1 430 ? 9.538 -2.409 -20.229 1.00 47.47 430 PHE A CA 1
ATOM 3437 C C . PHE A 1 430 ? 10.812 -1.562 -20.465 1.00 47.47 430 PHE A C 1
ATOM 3439 O O . PHE A 1 430 ? 10.731 -0.493 -21.068 1.00 47.47 430 PHE A O 1
ATOM 3446 N N . GLY A 1 431 ? 11.988 -2.013 -20.012 1.00 53.56 431 GLY A N 1
ATOM 3447 C CA . GLY A 1 431 ? 13.270 -1.328 -20.256 1.00 53.56 431 GLY A CA 1
ATOM 3448 C C . GLY A 1 431 ? 14.478 -2.087 -19.693 1.00 53.56 431 GLY A C 1
ATOM 3449 O O . GLY A 1 431 ? 14.301 -2.964 -18.857 1.00 53.56 431 GLY A O 1
ATOM 3450 N N . LYS A 1 432 ? 15.706 -1.782 -20.145 1.00 67.56 432 LYS A N 1
ATOM 3451 C CA . LYS A 1 432 ? 16.942 -2.348 -19.559 1.00 67.56 432 LYS A CA 1
ATOM 3452 C C . LYS A 1 432 ? 17.144 -1.800 -18.138 1.00 67.56 432 LYS A C 1
ATOM 3454 O O . LYS A 1 432 ? 16.903 -0.624 -17.887 1.00 67.56 432 LYS A O 1
ATOM 3459 N N . ALA A 1 433 ? 17.622 -2.622 -17.202 1.00 77.19 433 ALA A N 1
ATOM 3460 C CA . ALA A 1 433 ? 17.911 -2.161 -15.842 1.00 77.19 433 ALA A CA 1
ATOM 3461 C C . ALA A 1 433 ? 18.992 -1.058 -15.831 1.00 77.19 433 ALA A C 1
ATOM 3463 O O . ALA A 1 433 ? 20.008 -1.194 -16.506 1.00 77.19 433 ALA A O 1
ATOM 3464 N N . GLN A 1 434 ? 18.839 -0.017 -14.997 1.00 79.56 434 GLN A N 1
ATOM 3465 C CA . GLN A 1 434 ? 19.786 1.116 -14.935 1.00 79.56 434 GLN A CA 1
ATOM 3466 C C . GLN A 1 434 ? 21.251 0.691 -14.731 1.00 79.56 434 GLN A C 1
ATOM 3468 O O . GLN A 1 434 ? 22.155 1.295 -15.298 1.00 79.56 434 GLN A O 1
ATOM 3473 N N . SER A 1 435 ? 21.491 -0.354 -13.933 1.00 82.81 435 SER A N 1
ATOM 3474 C CA . SER A 1 435 ? 22.835 -0.910 -13.719 1.00 82.81 435 SER A CA 1
ATOM 3475 C C . SER A 1 435 ? 23.432 -1.502 -14.993 1.00 82.81 435 SER A C 1
ATOM 3477 O O . SER A 1 435 ? 24.624 -1.357 -15.235 1.00 82.81 435 SER A O 1
ATOM 3479 N N . LEU A 1 436 ? 22.604 -2.143 -15.821 1.00 87.25 436 LEU A N 1
ATOM 3480 C CA . LEU A 1 436 ? 23.017 -2.659 -17.121 1.00 87.25 436 LEU A CA 1
ATOM 3481 C C . LEU A 1 436 ? 23.227 -1.518 -18.122 1.00 87.25 436 LEU A C 1
ATOM 3483 O O . LEU A 1 436 ? 24.218 -1.540 -18.837 1.00 87.25 436 LEU A O 1
ATOM 3487 N N . ILE A 1 437 ? 22.365 -0.493 -18.113 1.00 85.25 437 ILE A N 1
ATOM 3488 C CA . ILE A 1 437 ? 22.522 0.713 -18.947 1.00 85.25 437 ILE A CA 1
ATOM 3489 C C . ILE A 1 437 ? 23.861 1.401 -18.659 1.00 85.25 437 ILE A C 1
ATOM 3491 O O . ILE A 1 437 ? 24.612 1.670 -19.588 1.00 85.25 437 ILE A O 1
ATOM 3495 N N . ALA A 1 438 ? 24.206 1.621 -17.387 1.00 83.69 438 ALA A N 1
ATOM 3496 C CA . ALA A 1 438 ? 25.467 2.263 -17.007 1.00 83.69 438 ALA A CA 1
ATOM 3497 C C . ALA A 1 438 ? 26.705 1.479 -17.494 1.00 83.69 438 ALA A C 1
ATOM 3499 O O . ALA A 1 438 ? 27.716 2.065 -17.885 1.00 83.69 438 ALA A O 1
ATOM 3500 N N . ILE A 1 439 ? 26.625 0.145 -17.500 1.00 90.06 439 ILE A N 1
ATOM 3501 C CA . ILE A 1 439 ? 27.695 -0.720 -18.010 1.00 90.06 439 ILE A CA 1
ATOM 3502 C C . ILE A 1 439 ? 27.719 -0.743 -19.544 1.00 90.06 439 ILE A C 1
ATOM 3504 O O . ILE A 1 439 ? 28.801 -0.696 -20.130 1.00 90.06 439 ILE A O 1
ATOM 3508 N N . ASP A 1 440 ? 26.557 -0.752 -20.195 1.00 87.88 440 ASP A N 1
ATOM 3509 C CA . ASP A 1 440 ? 26.425 -0.667 -21.652 1.00 87.88 440 ASP A CA 1
ATOM 3510 C C . ASP A 1 440 ? 26.971 0.680 -22.179 1.00 87.88 440 ASP A C 1
ATOM 3512 O O . ASP A 1 440 ? 27.706 0.698 -23.165 1.00 87.88 440 ASP A O 1
ATOM 3516 N N . GLU A 1 441 ? 26.717 1.797 -21.488 1.00 86.00 441 GLU A N 1
ATOM 3517 C CA . GLU A 1 441 ? 27.312 3.112 -21.780 1.00 86.00 441 GLU A CA 1
ATOM 3518 C C . GLU A 1 441 ? 28.838 3.096 -21.618 1.00 86.00 441 GLU A C 1
ATOM 3520 O O . GLU A 1 441 ? 29.566 3.627 -22.460 1.00 86.00 441 GLU A O 1
ATOM 3525 N N . SER A 1 442 ? 29.345 2.450 -20.563 1.00 87.56 442 SER A N 1
ATOM 3526 C CA . SER A 1 442 ? 30.786 2.285 -20.346 1.00 87.56 442 SER A CA 1
ATOM 3527 C C . SER A 1 442 ? 31.454 1.484 -21.471 1.00 87.56 442 SER A C 1
ATOM 3529 O O . SER A 1 442 ? 32.530 1.870 -21.922 1.00 87.56 442 SER A O 1
ATOM 3531 N N . LEU A 1 443 ? 30.818 0.414 -21.958 1.00 88.00 443 LEU A N 1
ATOM 3532 C CA . LEU A 1 443 ? 31.295 -0.378 -23.098 1.00 88.00 443 LEU A CA 1
ATOM 3533 C C . LEU A 1 443 ? 31.244 0.410 -24.415 1.00 88.00 443 LEU A C 1
ATOM 3535 O O . LEU A 1 443 ? 32.205 0.383 -25.188 1.00 88.00 443 LEU A O 1
ATOM 3539 N N . ALA A 1 444 ? 30.155 1.143 -24.661 1.00 86.69 444 ALA A N 1
ATOM 3540 C CA . ALA A 1 444 ? 29.979 1.949 -25.868 1.00 86.69 444 ALA A CA 1
ATOM 3541 C C . ALA A 1 444 ? 31.022 3.075 -25.970 1.00 86.69 444 ALA A C 1
ATOM 3543 O O . ALA A 1 444 ? 31.590 3.295 -27.041 1.00 86.69 444 ALA A O 1
ATOM 3544 N N . ASN A 1 445 ? 31.344 3.731 -24.850 1.00 86.94 445 ASN A N 1
ATOM 3545 C CA . ASN A 1 445 ? 32.397 4.752 -24.774 1.00 86.94 445 ASN A CA 1
ATOM 3546 C C . ASN A 1 445 ? 33.798 4.208 -25.108 1.00 86.94 445 ASN A C 1
ATOM 3548 O O . ASN A 1 445 ? 34.697 4.976 -25.447 1.00 86.94 445 ASN A O 1
ATOM 3552 N N . GLU A 1 446 ? 33.987 2.891 -25.031 1.00 84.56 446 GLU A N 1
ATOM 3553 C CA . GLU A 1 446 ? 35.236 2.200 -25.361 1.00 84.56 446 GLU A CA 1
ATOM 3554 C C . GLU A 1 446 ? 35.212 1.542 -26.753 1.00 84.56 446 GLU A C 1
ATOM 3556 O O . GLU A 1 446 ? 36.175 0.883 -27.139 1.00 84.56 446 GLU A O 1
ATOM 3561 N N . GLY A 1 447 ? 34.144 1.745 -27.534 1.00 83.94 447 GLY A N 1
ATOM 3562 C CA . GLY A 1 447 ? 34.023 1.246 -28.906 1.00 83.94 447 GLY A CA 1
ATOM 3563 C C . GLY A 1 447 ? 33.581 -0.215 -29.027 1.00 83.94 447 GLY A C 1
ATOM 3564 O O . GLY A 1 447 ? 33.648 -0.774 -30.122 1.00 83.94 447 GLY A O 1
ATOM 3565 N N . TYR A 1 448 ? 33.116 -0.840 -27.941 1.00 84.50 448 TYR A N 1
ATOM 3566 C CA . TYR A 1 448 ? 32.545 -2.186 -27.994 1.00 84.50 448 TYR A CA 1
ATOM 3567 C C . TYR A 1 448 ? 31.127 -2.165 -28.573 1.00 84.50 448 TYR A C 1
ATOM 3569 O O . TYR A 1 448 ? 30.314 -1.296 -28.255 1.00 84.50 448 TYR A O 1
ATOM 3577 N N . SER A 1 449 ? 30.795 -3.174 -29.383 1.00 78.88 449 SER A N 1
ATOM 3578 C CA . SER A 1 449 ? 29.407 -3.447 -29.758 1.00 78.88 449 SER A CA 1
ATOM 3579 C C . SER A 1 449 ? 28.684 -4.096 -28.580 1.00 78.88 449 SER A C 1
ATOM 3581 O O . SER A 1 449 ? 29.040 -5.198 -28.160 1.00 78.88 449 SER A O 1
ATOM 3583 N N . VAL A 1 450 ? 27.668 -3.423 -28.054 1.00 78.56 450 VAL A N 1
ATOM 3584 C CA . VAL A 1 450 ? 26.879 -3.936 -26.933 1.00 78.56 450 VAL A CA 1
ATOM 3585 C C . VAL A 1 450 ? 25.875 -4.976 -27.455 1.00 78.56 450 VAL A C 1
ATOM 3587 O O . VAL A 1 450 ? 25.093 -4.645 -28.351 1.00 78.56 450 VAL A O 1
ATOM 3590 N N . PRO A 1 451 ? 25.868 -6.219 -26.936 1.00 63.22 451 PRO A N 1
ATOM 3591 C CA . PRO A 1 451 ? 24.847 -7.197 -27.294 1.00 63.22 451 PRO A CA 1
ATOM 3592 C C . PRO A 1 451 ? 23.470 -6.690 -26.842 1.00 63.22 451 PRO A C 1
ATOM 3594 O O . PRO A 1 451 ? 23.316 -6.232 -25.702 1.00 63.22 451 PRO A O 1
ATOM 3597 N N . LEU A 1 452 ? 22.508 -6.715 -27.775 1.00 54.06 452 LEU A N 1
ATOM 3598 C CA . LEU A 1 452 ? 21.150 -6.199 -27.577 1.00 54.06 452 LEU A CA 1
ATOM 3599 C C . LEU A 1 452 ? 20.449 -6.874 -26.403 1.00 54.06 452 LEU A C 1
ATOM 3601 O O . LEU A 1 452 ? 20.411 -8.123 -26.380 1.00 54.06 452 LEU A O 1
#

Sequence (452 aa):
MGKATDEFRKRDNEKGGFEDCREFSTWYDNEDAKRIAWTLFTRLPESKTRALFLPPQVVFDGIYNRDIGDVLNIAADWFRKTPEHVRYFPFIFKPELAGAHYMAGVFVKVAALGMKLVLFNPAGQIKHLNLTKLDKLIPVYASPHALQTAKKDGGKLVSCGPLSLYFLEYVLNNPNWLETVDERFLLPNALARFNDEETYKDNILTLRNRHDELLQTVSDEDLNRVSDFYEPFDAMLLSTLDTLDKKREREALLDSYDFYVEDGSDDEPPLNPDESLSGDDDEQIDEFSHESSDESPVTAFIGKQNPTECPLKPKQEADKVNLSVPVESIREVPFKASSLQTDVVSLVESYPLTADRQEKDLEGETRGVQAVRTEIERLRKKTGLLSWGCMDKSNRIQQALTTACTAKGEDVRLNPAVREALGAHRIGFFGKAQSLIAIDESLANEGYSVPL

pLDDT: mean 76.07, std 24.0, range [27.28, 98.5]

Secondary structure (DSSP, 8-state):
--HHHHHHH-EE-SSSSEE-TTSTTPPPPHHHHHHHHHHHHHTS-TTTTGGGB---EEE-SSGGGS-HHHHHHHHHHHHHTS-TT--EEEEEE--SGGG---EEEEEEEETTTEEEEEEE-TBSS-SS---TTS-TTS-EEE---B---HHHHTSS--SHHHHHHHHHHHHHH-TTHHHH--TT-PPPHHHHGGG-TTTHHHHHHHHHHHHHHHHTT--TTHHHHHHHHHHHHHHHHHHHHHHHHHHHHHHHHHHHHHTTTTTS------------------------------------------------PPPP-------------PPP------------------------S--S-TTS--HHHHHHHHHHHHHHT--SGGGHHHHHHHHHHHHHHHHHHHSTTS-TTT-HHHHHHHHPPSP-SSS--HHHHHHHHHHHTTTPPPP-

Foldseek 3Di:
DAPLLCCQQFPDLVPRGGDHVLDLQAADDLLLLLLLLQLLQVPDDPPPQNQQADREAEDEDPCLVPQVLLLVQLVLVVQLPDDPSNFKHKYWYQNHPLSQAIKIKMWGQDPPLGIEIEIEGLQADDPPRDNVNHDPSHHYAYGRDNLFDCVLSVRGRRLRSLLNSVVSSCCSVPVVVVVVRDNVGDDDPSSCVSNDSVCNSVVSSVSSVVSSVSSVPQHNVCSVVSQVSHFVVLVSSVVVVVVVVVVVVVVVVVVVVVVPPVVDDPPPDDDDDDDDDDDDDDDDDDDDDDDDDDDDDDDDDDDDDDDDDDDDDDDDDDDDDDDDDDDDDDDDDDDDDDDPDDDDPDPDDDDDPPPDDDPPDPPDDDPLLVLLVVQLVVLVPDDDSVSPVSPVLSVQLVVLSVVLVVDPDDRSLPRPSNLVSQQPDPRDPDDGRPSNVSSQVVCVVVVDDDDD

Nearest PDB structures (foldseek):
  6upu-assembly4_M  TM=6.650E-01  e=7.076E-04  Orientia tsutsugamushi str. Ikeda
  5jp3-assembly4_G  TM=5.546E-01  e=1.016E-02  Xanthomonas euvesicatoria pv. vesicatoria str. 85-10
  2oiv-assembly1_A  TM=5.377E-01  e=1.313E-02  Xanthomonas euvesicatoria
  2oix-assembly1_A  TM=4.122E-01  e=2.192E-02  Xanthomonas euvesicatoria

Radius of gyration: 30.88 Å; Cα contacts (8 Å, |Δi|>4): 477; chains: 1; bounding box: 89×110×56 Å

Solvent-accessible surface area (backbone atoms only — not comparable to full-atom values): 27996 Å² total; per-residue (Å²): 132,38,58,60,36,47,48,44,55,49,29,76,64,86,77,87,47,68,42,37,43,54,44,72,86,32,62,70,53,71,66,56,52,44,51,49,53,50,54,60,53,71,70,39,56,66,92,69,55,39,58,30,38,47,80,71,42,70,53,68,74,72,52,54,85,46,62,57,11,56,55,50,40,54,53,49,57,53,56,68,74,48,60,84,70,44,35,33,40,40,34,34,37,34,77,41,77,78,59,68,45,40,31,23,38,32,40,35,61,39,88,98,64,55,40,36,36,40,34,42,32,35,65,9,68,74,88,82,69,64,55,84,69,30,58,84,76,45,53,73,36,62,31,68,56,53,51,45,44,42,78,77,50,74,59,53,71,27,60,23,45,64,50,29,54,50,51,49,52,50,42,72,78,40,58,71,57,64,74,73,57,45,95,80,39,81,73,53,70,88,63,48,60,40,62,43,74,87,54,28,62,62,53,49,37,53,49,33,48,51,49,51,60,54,30,66,70,40,49,68,72,45,52,57,54,52,50,63,68,45,43,67,57,52,51,51,54,50,55,52,50,52,53,51,51,52,50,49,54,53,51,56,53,51,62,60,49,61,70,69,64,78,83,68,77,86,85,69,79,87,76,82,82,80,88,82,87,87,78,89,83,88,80,87,82,88,84,84,88,80,90,78,84,81,90,83,89,87,82,90,82,91,78,91,77,86,84,81,88,80,91,80,83,81,82,87,78,88,78,90,77,91,78,91,79,82,93,74,89,77,79,90,73,88,83,78,82,81,79,83,79,76,89,74,85,76,88,68,84,81,75,83,80,84,84,81,88,86,89,82,74,81,90,74,70,54,72,42,56,54,54,54,50,53,52,33,49,56,28,58,71,42,73,63,76,86,15,52,61,26,43,56,39,26,51,47,29,51,52,29,45,56,55,43,72,70,52,86,85,71,62,45,69,70,35,66,61,28,42,49,34,31,42,58,66,79,83,62,99,83,70,81,25,69,63,32,49,58,51,47,52,57,39,47,77,69,71,47,86,72,84,130

Organism: NCBI:txid70611

Mean predicted aligned error: 17.03 Å